Protein AF-A0A1R1PS93-F1 (afdb_monomer)

Structure (mmCIF, N/CA/C/O backbone):
data_AF-A0A1R1PS93-F1
#
_entry.id   AF-A0A1R1PS93-F1
#
loop_
_atom_site.group_PDB
_atom_site.id
_atom_site.type_symbol
_atom_site.label_atom_id
_atom_site.label_alt_id
_atom_site.label_comp_id
_atom_site.label_asym_id
_atom_site.label_entity_id
_atom_site.label_seq_id
_atom_site.pdbx_PDB_ins_code
_atom_site.Cartn_x
_atom_site.Cartn_y
_atom_site.Cartn_z
_atom_site.occupancy
_atom_site.B_iso_or_equiv
_atom_site.auth_seq_id
_atom_site.auth_comp_id
_atom_site.auth_asym_id
_atom_site.auth_atom_id
_atom_site.pdbx_PDB_model_num
ATOM 1 N N . MET A 1 1 ? -40.599 -9.613 -71.126 1.00 34.09 1 MET A N 1
ATOM 2 C CA . MET A 1 1 ? -39.133 -9.530 -71.313 1.00 34.09 1 MET A CA 1
ATOM 3 C C . MET A 1 1 ? -38.698 -8.121 -70.944 1.00 34.09 1 MET A C 1
ATOM 5 O O . MET A 1 1 ? -39.314 -7.228 -71.495 1.00 34.09 1 MET A O 1
ATOM 9 N N . ASN A 1 2 ? -37.725 -7.984 -70.024 1.00 34.78 2 ASN A N 1
ATOM 10 C CA . ASN A 1 2 ? -36.757 -6.879 -69.795 1.00 34.78 2 ASN A CA 1
ATOM 11 C C . ASN A 1 2 ? -37.244 -5.414 -69.920 1.00 34.78 2 ASN A C 1
ATOM 13 O O . ASN A 1 2 ? -37.909 -5.054 -70.870 1.00 34.78 2 ASN A O 1
ATOM 17 N N . SER A 1 3 ? -36.872 -4.427 -69.109 1.00 35.41 3 SER A N 1
ATOM 18 C CA . SER A 1 3 ? -35.791 -4.231 -68.143 1.00 35.41 3 SER A CA 1
ATOM 19 C C . SER A 1 3 ? -36.057 -2.851 -67.526 1.00 35.41 3 SER A C 1
ATOM 21 O O . SER A 1 3 ? -36.211 -1.897 -68.285 1.00 35.41 3 SER A O 1
ATOM 23 N N . TYR A 1 4 ? -36.041 -2.694 -66.201 1.00 35.81 4 TYR A N 1
ATOM 24 C CA . TYR A 1 4 ? -35.841 -1.375 -65.586 1.00 35.81 4 TYR A CA 1
ATOM 25 C C . TYR A 1 4 ? -34.554 -1.406 -64.769 1.00 35.81 4 TYR A C 1
ATOM 27 O O . TYR A 1 4 ? -34.459 -2.018 -63.709 1.00 35.81 4 TYR A O 1
ATOM 35 N N . ILE A 1 5 ? -33.541 -0.770 -65.349 1.00 44.09 5 ILE A N 1
ATOM 36 C CA . ILE A 1 5 ? -32.228 -0.505 -64.774 1.00 44.09 5 ILE A CA 1
ATOM 37 C C . ILE A 1 5 ? -32.402 0.558 -63.685 1.00 44.09 5 ILE A C 1
ATOM 39 O O . ILE A 1 5 ? -32.727 1.701 -63.996 1.00 44.09 5 ILE A O 1
ATOM 43 N N . TYR A 1 6 ? -32.116 0.213 -62.429 1.00 36.06 6 TYR A N 1
ATOM 44 C CA . TYR A 1 6 ? -31.810 1.196 -61.390 1.00 36.06 6 TYR A CA 1
ATOM 45 C C . TYR A 1 6 ? -30.323 1.105 -61.046 1.00 36.06 6 TYR A C 1
ATOM 47 O O . TYR A 1 6 ? -29.827 0.081 -60.578 1.00 36.06 6 TYR A O 1
ATOM 55 N N . LYS A 1 7 ? -29.603 2.196 -61.323 1.00 39.84 7 LYS A N 1
ATOM 56 C CA . LYS A 1 7 ? -28.212 2.407 -60.918 1.00 39.84 7 LYS A CA 1
ATOM 57 C C . LYS A 1 7 ? -28.148 2.493 -59.391 1.00 39.84 7 LYS A C 1
ATOM 59 O O . LYS A 1 7 ? -28.627 3.466 -58.816 1.00 39.84 7 LYS A O 1
ATOM 64 N N . VAL A 1 8 ? -27.525 1.512 -58.746 1.00 37.50 8 VAL A N 1
ATOM 65 C CA . VAL A 1 8 ? -27.121 1.605 -57.338 1.00 37.50 8 VAL A CA 1
ATOM 66 C C . VAL A 1 8 ? -25.721 2.217 -57.297 1.00 37.50 8 VAL A C 1
ATOM 68 O O . VAL A 1 8 ? -24.752 1.593 -57.724 1.00 37.50 8 VAL A O 1
ATOM 71 N N . LEU A 1 9 ? -25.614 3.457 -56.810 1.00 38.09 9 LEU A N 1
ATOM 72 C CA . LEU A 1 9 ? -24.335 4.042 -56.408 1.00 38.09 9 LEU A CA 1
ATOM 73 C C . LEU A 1 9 ? -23.859 3.329 -55.133 1.00 38.09 9 LEU A C 1
ATOM 75 O O . LEU A 1 9 ? -24.443 3.504 -54.066 1.00 38.09 9 LEU A O 1
ATOM 79 N N . PHE A 1 10 ? -22.779 2.558 -55.233 1.00 34.72 10 PHE A N 1
ATOM 80 C CA . PHE A 1 10 ? -22.033 2.092 -54.068 1.00 34.72 10 PHE A CA 1
ATOM 81 C C . PHE A 1 10 ? -21.109 3.214 -53.583 1.00 34.72 10 PHE A C 1
ATOM 83 O O . PHE A 1 10 ? -20.053 3.457 -54.164 1.00 34.72 10 PHE A O 1
ATOM 90 N N . PHE A 1 11 ? -21.484 3.887 -52.495 1.00 37.34 11 PHE A N 1
ATOM 91 C CA . PHE A 1 11 ? -20.516 4.618 -51.679 1.00 37.34 11 PHE A CA 1
ATOM 92 C C . PHE A 1 11 ? -19.750 3.602 -50.828 1.00 37.34 11 PHE A C 1
ATOM 94 O O . PHE A 1 11 ? -20.216 3.172 -49.774 1.00 37.34 11 PHE A O 1
ATOM 101 N N . VAL A 1 12 ? -18.564 3.206 -51.288 1.00 40.34 12 VAL A N 1
ATOM 102 C CA . VAL A 1 12 ? -17.585 2.531 -50.431 1.00 40.34 12 VAL A CA 1
ATOM 103 C C . VAL A 1 12 ? -16.942 3.607 -49.562 1.00 40.34 12 VAL A C 1
ATOM 105 O O . VAL A 1 12 ? -15.982 4.263 -49.959 1.00 40.34 12 VAL A O 1
ATOM 108 N N . VAL A 1 13 ? -17.494 3.822 -48.368 1.00 42.25 13 VAL A N 1
ATOM 109 C CA . VAL A 1 13 ? -16.754 4.503 -47.305 1.00 42.25 13 VAL A CA 1
ATOM 110 C C . VAL A 1 13 ? -15.736 3.496 -46.786 1.00 42.25 13 VAL A C 1
ATOM 112 O O . VAL A 1 13 ? -16.058 2.616 -45.989 1.00 42.25 13 VAL A O 1
ATOM 115 N N . SER A 1 14 ? -14.502 3.607 -47.271 1.00 42.12 14 SER A N 1
ATOM 116 C CA . SER A 1 14 ? -13.350 2.937 -46.675 1.00 42.12 14 SER A CA 1
ATOM 117 C C . SER A 1 14 ? -13.169 3.449 -45.247 1.00 42.12 14 SER A C 1
ATOM 119 O O . SER A 1 14 ? -12.526 4.470 -45.008 1.00 42.12 14 SER A O 1
ATOM 121 N N . LEU A 1 15 ? -13.740 2.733 -44.279 1.00 40.91 15 LEU A N 1
ATOM 122 C CA . LEU A 1 15 ? -13.343 2.819 -42.880 1.00 40.91 15 LEU A CA 1
ATOM 123 C C . LEU A 1 15 ? -11.940 2.222 -42.768 1.00 40.91 15 LEU A C 1
ATOM 125 O O . LEU A 1 15 ? -11.760 1.032 -42.515 1.00 40.91 15 LEU A O 1
ATOM 129 N N . ILE A 1 16 ? -10.928 3.068 -42.949 1.00 44.31 16 ILE A N 1
ATOM 130 C CA . ILE A 1 16 ? -9.614 2.806 -42.375 1.00 44.31 16 ILE A CA 1
ATOM 131 C C . ILE A 1 16 ? -9.816 2.910 -40.862 1.00 44.31 16 ILE A C 1
ATOM 133 O O . ILE A 1 16 ? -9.734 3.988 -40.276 1.00 44.31 16 ILE A O 1
ATOM 137 N N . ALA A 1 17 ? -10.143 1.783 -40.230 1.00 41.22 17 ALA A N 1
ATOM 138 C CA . ALA A 1 17 ? -10.022 1.635 -38.794 1.00 41.22 17 ALA A CA 1
ATOM 139 C C . ALA A 1 17 ? -8.529 1.710 -38.472 1.00 41.22 17 ALA A C 1
ATOM 141 O O . ALA A 1 17 ? -7.807 0.713 -38.502 1.00 41.22 17 ALA A O 1
ATOM 142 N N . THR A 1 18 ? -8.042 2.918 -38.201 1.00 42.12 18 THR A N 1
ATOM 143 C CA . THR A 1 18 ? -6.789 3.071 -37.481 1.00 42.12 18 THR A CA 1
ATOM 144 C C . THR A 1 18 ? -6.988 2.342 -36.156 1.00 42.12 18 THR A C 1
ATOM 146 O O . THR A 1 18 ? -7.877 2.678 -35.373 1.00 42.12 18 THR A O 1
ATOM 149 N N . GLN A 1 19 ? -6.205 1.291 -35.909 1.00 41.81 19 GLN A N 1
ATOM 150 C CA . GLN A 1 19 ? -6.116 0.661 -34.592 1.00 41.81 19 GLN A CA 1
ATOM 151 C C . GLN A 1 19 ? -5.407 1.631 -33.635 1.00 41.81 19 GLN A C 1
ATOM 153 O O . GLN A 1 19 ? -4.294 1.400 -33.172 1.00 41.81 19 GLN A O 1
ATOM 158 N N . GLY A 1 20 ? -6.037 2.774 -33.372 1.00 43.38 20 GLY A N 1
ATOM 159 C CA . GLY A 1 20 ? -5.711 3.616 -32.243 1.00 43.38 20 GLY A CA 1
ATOM 160 C C . GLY A 1 20 ? -6.164 2.872 -31.000 1.00 43.38 20 GLY A C 1
ATOM 161 O O . GLY A 1 20 ? -7.326 2.493 -30.889 1.00 43.38 20 GLY A O 1
ATOM 162 N N . GLN A 1 21 ? -5.240 2.629 -30.075 1.00 52.12 21 GLN A N 1
ATOM 163 C CA . GLN A 1 21 ? -5.547 2.173 -28.722 1.00 52.12 21 GLN A CA 1
ATOM 164 C C . GLN A 1 21 ? -6.718 3.009 -28.178 1.00 52.12 21 GLN A C 1
ATOM 166 O O . GLN A 1 21 ? -6.535 4.190 -27.872 1.00 52.12 21 GLN A O 1
ATOM 171 N N . ASN A 1 22 ? -7.920 2.422 -28.119 1.00 59.22 22 ASN A N 1
ATOM 172 C CA . ASN A 1 22 ? -9.137 3.087 -27.658 1.00 59.22 22 ASN A CA 1
ATOM 173 C C . ASN A 1 22 ? -8.944 3.484 -26.194 1.00 59.22 22 ASN A C 1
ATOM 175 O O . ASN A 1 22 ? -9.205 2.709 -25.274 1.00 59.22 22 ASN A O 1
ATOM 179 N N . THR A 1 23 ? -8.423 4.689 -25.976 1.00 71.88 23 THR A N 1
ATOM 180 C CA . THR A 1 23 ? -8.252 5.241 -24.639 1.00 71.88 23 THR A CA 1
ATOM 181 C C . THR A 1 23 ? -9.648 5.361 -24.033 1.00 71.88 23 THR A C 1
ATOM 183 O O . THR A 1 23 ? -10.506 5.985 -24.663 1.00 71.88 23 THR A O 1
ATOM 186 N N . PRO A 1 24 ? -9.912 4.782 -22.845 1.00 85.44 24 PRO A N 1
ATOM 187 C CA . PRO A 1 24 ? -11.233 4.868 -22.235 1.00 85.44 24 PRO A CA 1
ATOM 188 C C . PRO A 1 24 ? -11.691 6.330 -22.114 1.00 85.44 24 PRO A C 1
ATOM 190 O O . PRO A 1 24 ? -10.843 7.209 -21.908 1.00 85.44 24 PRO A O 1
ATOM 193 N N . PRO A 1 25 ? -13.001 6.623 -22.214 1.00 91.25 25 PRO A N 1
ATOM 194 C CA . PRO A 1 25 ? -13.502 7.994 -22.167 1.00 91.25 25 PRO A CA 1
ATOM 195 C C . PRO A 1 25 ? -13.114 8.682 -20.855 1.00 91.25 25 PRO A C 1
ATOM 197 O O . PRO A 1 25 ? -12.931 8.027 -19.826 1.00 91.25 25 PRO A O 1
ATOM 200 N N . ARG A 1 26 ? -12.979 10.012 -20.876 1.00 93.75 26 ARG A N 1
ATOM 201 C CA . ARG A 1 26 ? -12.726 10.782 -19.650 1.00 93.75 26 ARG A CA 1
ATOM 202 C C . ARG A 1 26 ? -13.914 10.680 -18.698 1.00 93.75 26 ARG A C 1
ATOM 204 O O . ARG A 1 26 ? -15.067 10.682 -19.122 1.00 93.75 26 ARG A O 1
ATOM 211 N N . CYS A 1 27 ? -13.617 10.634 -17.408 1.00 93.81 27 CYS A N 1
ATOM 212 C CA . CYS A 1 27 ? -14.624 10.597 -16.363 1.00 93.81 27 CYS A CA 1
ATOM 213 C C . CYS A 1 27 ? -15.410 11.909 -16.292 1.00 93.81 27 CYS A C 1
ATOM 215 O O . CYS A 1 27 ? -14.826 12.991 -16.292 1.00 93.81 27 CYS A O 1
ATOM 217 N N . GLN A 1 28 ? -16.735 11.803 -16.169 1.00 91.44 28 GLN A N 1
ATOM 218 C CA . GLN A 1 28 ? -17.619 12.956 -15.960 1.00 91.44 28 GLN A CA 1
ATOM 219 C C . GLN A 1 28 ? -17.481 13.532 -14.546 1.00 91.44 28 GLN A C 1
ATOM 221 O O . GLN A 1 28 ? -17.506 14.743 -14.349 1.00 91.44 28 GLN A O 1
ATOM 226 N N . ARG A 1 29 ? -17.301 12.653 -13.556 1.00 91.00 29 ARG A N 1
ATOM 227 C CA . ARG A 1 29 ? -17.050 13.002 -12.157 1.00 91.00 29 ARG A CA 1
ATOM 228 C C . ARG A 1 29 ? -15.751 12.351 -11.715 1.00 91.00 29 ARG A C 1
ATOM 230 O O . ARG A 1 29 ? -15.529 11.183 -12.010 1.00 91.00 29 ARG A O 1
ATOM 237 N N . ASN A 1 30 ? -14.914 13.097 -11.001 1.00 91.75 30 ASN A N 1
ATOM 238 C CA . ASN A 1 30 ? -13.629 12.615 -10.511 1.00 91.75 30 ASN A CA 1
ATOM 239 C C . ASN A 1 30 ? -13.555 12.753 -8.986 1.00 91.75 30 ASN A C 1
ATOM 241 O O . ASN A 1 30 ? -13.669 13.857 -8.455 1.00 91.75 30 ASN A O 1
ATOM 245 N N . PHE A 1 31 ? -13.371 11.635 -8.289 1.00 94.56 31 PHE A N 1
ATOM 246 C CA . PHE A 1 31 ? -13.230 11.602 -6.834 1.00 94.56 31 PHE A CA 1
ATOM 247 C C . PHE A 1 31 ? -11.791 11.925 -6.410 1.00 94.56 31 PHE A C 1
ATOM 249 O O . PHE A 1 31 ? -10.839 11.656 -7.139 1.00 94.56 31 PHE A O 1
ATOM 256 N N . VAL A 1 32 ? -11.598 12.501 -5.223 1.00 93.06 32 VAL A N 1
ATOM 257 C CA . VAL A 1 32 ? -10.256 12.834 -4.718 1.00 93.06 32 VAL A CA 1
ATOM 258 C C . VAL A 1 32 ? -9.935 11.965 -3.510 1.00 93.06 32 VAL A C 1
ATOM 260 O O . VAL A 1 32 ? -10.520 12.141 -2.442 1.00 93.06 32 VAL A O 1
ATOM 263 N N . ARG A 1 33 ? -8.972 11.055 -3.667 1.00 95.50 33 ARG A N 1
ATOM 264 C CA . ARG A 1 33 ? -8.383 10.296 -2.562 1.00 95.50 33 ARG A CA 1
ATOM 265 C C . ARG A 1 33 ? -7.355 11.173 -1.851 1.00 95.50 33 ARG A C 1
ATOM 267 O O . ARG A 1 33 ? -6.476 11.759 -2.491 1.00 95.50 33 ARG A O 1
ATOM 274 N N . ARG A 1 34 ? -7.474 11.284 -0.531 1.00 92.94 34 ARG A N 1
ATOM 275 C CA . ARG A 1 34 ? -6.641 12.156 0.314 1.00 92.94 34 ARG A CA 1
ATOM 276 C C . ARG A 1 34 ? -5.933 11.363 1.403 1.00 92.94 34 ARG A C 1
ATOM 278 O O . ARG A 1 34 ? -6.376 10.266 1.733 1.00 92.94 34 ARG A O 1
ATOM 285 N N . ASP A 1 35 ? -4.864 11.923 1.970 1.00 94.06 35 ASP A N 1
ATOM 286 C CA . ASP A 1 35 ? -4.244 11.352 3.171 1.00 94.06 35 ASP A CA 1
ATOM 287 C C . ASP A 1 35 ? -5.307 11.320 4.273 1.00 94.06 35 ASP A C 1
ATOM 289 O O . ASP A 1 35 ? -5.977 12.328 4.512 1.00 94.06 35 ASP A O 1
ATOM 293 N N . VAL A 1 36 ? -5.472 10.178 4.935 1.00 95.56 36 VAL A N 1
ATOM 294 C CA . VAL A 1 36 ? -6.455 9.999 6.010 1.00 95.56 36 VAL A CA 1
ATOM 295 C C . VAL A 1 36 ? -6.321 11.066 7.104 1.00 95.56 36 VAL A C 1
ATOM 297 O O . VAL A 1 36 ? -7.326 11.505 7.654 1.00 95.56 36 VAL A O 1
ATOM 300 N N . ARG A 1 37 ? -5.104 11.570 7.349 1.00 92.88 37 ARG A N 1
ATOM 301 C CA . ARG A 1 37 ? -4.820 12.625 8.338 1.00 92.88 37 ARG A CA 1
ATOM 302 C C . ARG A 1 37 ? -5.343 14.008 7.932 1.00 92.88 37 ARG A C 1
ATOM 304 O O . ARG A 1 37 ? -5.360 14.914 8.754 1.00 92.88 37 ARG A O 1
ATOM 311 N N . SER A 1 38 ? -5.704 14.193 6.663 1.00 93.50 38 SER A N 1
ATOM 312 C CA . SER A 1 38 ? -6.240 15.457 6.138 1.00 93.50 38 SER A CA 1
ATOM 313 C C . SER A 1 38 ? -7.767 15.526 6.156 1.00 93.50 38 SER A C 1
ATOM 315 O O . SER A 1 38 ? -8.334 16.557 5.795 1.00 93.50 38 SER A O 1
ATOM 317 N N . LEU A 1 39 ? -8.435 14.436 6.541 1.00 93.94 39 LEU A N 1
ATOM 318 C CA . LEU A 1 39 ? -9.883 14.418 6.676 1.00 93.94 39 LEU A CA 1
ATOM 319 C C . LEU A 1 39 ? -10.307 15.193 7.924 1.00 93.94 39 LEU A C 1
ATOM 321 O O . LEU A 1 39 ? -9.714 15.062 8.994 1.00 93.94 39 LEU A O 1
ATOM 325 N N . SER A 1 40 ? -11.373 15.975 7.794 1.00 95.62 40 SER A N 1
ATOM 326 C CA . SER A 1 40 ? -12.065 16.554 8.944 1.00 95.62 40 SER A CA 1
ATOM 327 C C . SER A 1 40 ? -12.738 15.464 9.781 1.00 95.62 40 SER A C 1
ATOM 329 O O . SER A 1 40 ? -13.080 14.389 9.279 1.00 95.62 40 SER A O 1
ATOM 331 N N . SER A 1 41 ? -13.032 15.765 11.046 1.00 95.12 41 SER A N 1
ATOM 332 C CA . SER A 1 41 ? -13.774 14.849 11.920 1.00 95.12 41 SER A CA 1
ATOM 333 C C . SER A 1 41 ? -15.135 14.454 11.336 1.00 95.12 41 SER A C 1
ATOM 335 O O . SER A 1 41 ? -15.556 13.312 11.482 1.00 95.12 41 SER A O 1
ATOM 337 N N . ALA A 1 42 ? -15.814 15.362 10.625 1.00 96.00 42 ALA A N 1
ATOM 338 C CA . ALA A 1 42 ? -17.085 15.062 9.966 1.00 96.00 42 ALA A CA 1
ATOM 339 C C . ALA A 1 42 ? -16.917 14.062 8.809 1.00 96.00 42 ALA A C 1
ATOM 341 O O . ALA A 1 42 ? -17.694 13.118 8.683 1.00 96.00 42 ALA A O 1
ATOM 342 N N . GLU A 1 43 ? -15.885 14.230 7.979 1.00 95.88 43 GLU A N 1
ATOM 343 C CA . GLU A 1 43 ? -15.566 13.278 6.909 1.00 95.88 43 GLU A CA 1
ATOM 344 C C . GLU A 1 43 ? -15.171 11.911 7.467 1.00 95.88 43 GLU A C 1
ATOM 346 O O . GLU A 1 43 ? -15.635 10.891 6.958 1.00 95.88 43 GLU A O 1
ATOM 351 N N . TRP A 1 44 ? -14.377 11.888 8.539 1.00 95.75 44 TRP A N 1
ATOM 352 C CA . TRP A 1 44 ? -14.008 10.650 9.216 1.00 95.75 44 TRP A CA 1
ATOM 353 C C . TRP A 1 44 ? -15.216 9.953 9.855 1.00 95.75 44 TRP A C 1
ATOM 355 O O . TRP A 1 44 ? -15.384 8.751 9.689 1.00 95.75 44 TRP A O 1
ATOM 365 N N . ASN A 1 45 ? -16.132 10.682 10.494 1.00 96.00 45 ASN A N 1
ATOM 366 C CA . ASN A 1 45 ? -17.342 10.083 11.070 1.00 96.00 45 ASN A CA 1
ATOM 367 C C . ASN A 1 45 ? -18.252 9.449 10.004 1.00 96.00 45 ASN A C 1
ATOM 369 O O . ASN A 1 45 ? -18.842 8.395 10.245 1.00 96.00 45 ASN A O 1
ATOM 373 N N . ARG A 1 46 ? -18.332 10.041 8.804 1.00 96.12 46 ARG A N 1
ATOM 374 C CA . ARG A 1 46 ? -19.048 9.434 7.667 1.00 96.12 46 ARG A CA 1
ATOM 375 C C . ARG A 1 46 ? -18.358 8.168 7.144 1.00 96.12 46 ARG A C 1
ATOM 377 O O . ARG A 1 46 ? -19.031 7.200 6.792 1.00 96.12 46 ARG A O 1
ATOM 384 N N . MET A 1 47 ? -17.022 8.136 7.168 1.00 95.88 47 MET A N 1
ATOM 385 C CA . MET A 1 47 ? -16.251 6.914 6.918 1.00 95.88 47 MET A CA 1
ATOM 386 C C . MET A 1 47 ? -16.624 5.834 7.941 1.00 95.88 47 MET A C 1
ATOM 388 O O . MET A 1 47 ? -17.005 4.736 7.551 1.00 95.88 47 MET A O 1
ATOM 392 N N . VAL A 1 48 ? -16.602 6.157 9.238 1.00 97.00 48 VAL A N 1
ATOM 393 C CA . VAL A 1 48 ? -16.948 5.222 10.323 1.00 97.00 48 VAL A CA 1
ATOM 394 C C . VAL A 1 48 ? -18.347 4.626 10.137 1.00 97.00 48 VAL A C 1
ATOM 396 O O . VAL A 1 48 ? -18.499 3.404 10.219 1.00 97.00 48 VAL A O 1
ATOM 399 N N . SER A 1 49 ? -19.363 5.443 9.831 1.00 97.69 49 SER A N 1
ATOM 400 C CA . SER A 1 49 ? -20.726 4.928 9.623 1.00 97.69 49 SER A CA 1
ATOM 401 C C . SER A 1 49 ? -20.831 4.031 8.384 1.00 97.69 49 SER A C 1
ATOM 403 O O . SER A 1 49 ? -21.481 2.982 8.438 1.00 97.69 49 SER A O 1
ATOM 405 N N . THR A 1 50 ? -20.145 4.392 7.295 1.00 98.25 50 THR A N 1
ATOM 406 C CA . THR A 1 50 ? -20.105 3.599 6.060 1.00 98.25 50 THR A CA 1
ATOM 407 C C . THR A 1 50 ? -19.426 2.253 6.296 1.00 98.25 50 THR A C 1
ATOM 409 O O . THR A 1 50 ? -19.986 1.219 5.946 1.00 98.25 50 THR A O 1
ATOM 412 N N . ILE A 1 51 ? -18.267 2.237 6.958 1.00 98.00 51 ILE A N 1
ATOM 413 C CA . ILE A 1 51 ? -17.523 1.011 7.275 1.00 98.00 51 ILE A CA 1
ATOM 414 C C . ILE A 1 51 ? -18.316 0.094 8.209 1.00 98.00 51 ILE A C 1
ATOM 416 O O . ILE A 1 51 ? -18.391 -1.109 7.960 1.00 98.00 51 ILE A O 1
ATOM 420 N N . SER A 1 52 ? -18.974 0.653 9.227 1.00 97.56 52 SER A N 1
ATOM 421 C CA . SER A 1 52 ? -19.865 -0.112 10.105 1.00 97.56 52 SER A CA 1
ATOM 422 C C . SER A 1 52 ? -21.017 -0.752 9.324 1.00 97.56 52 SER A C 1
ATOM 424 O O . SER A 1 52 ? -21.242 -1.959 9.430 1.00 97.56 52 SER A O 1
ATOM 426 N N . SER A 1 53 ? -21.682 0.022 8.460 1.00 98.12 53 SER A N 1
ATOM 427 C CA . SER A 1 53 ? -22.767 -0.475 7.603 1.00 98.12 53 SER A CA 1
ATOM 428 C C . SER A 1 53 ? -22.273 -1.548 6.634 1.00 98.12 53 SER A C 1
ATOM 430 O O . SER A 1 53 ? -22.938 -2.564 6.430 1.00 98.12 53 SER A O 1
ATOM 432 N N . MET A 1 54 ? -21.083 -1.368 6.058 1.00 98.19 54 MET A N 1
ATOM 433 C CA . MET A 1 54 ? -20.492 -2.344 5.152 1.00 98.19 54 MET A CA 1
ATOM 434 C C . MET A 1 54 ? -20.176 -3.664 5.860 1.00 98.19 54 MET A C 1
ATOM 436 O O . MET A 1 54 ? -20.457 -4.733 5.318 1.00 98.19 54 MET A O 1
ATOM 440 N N . ASN A 1 55 ? -19.638 -3.601 7.080 1.00 96.62 55 ASN A N 1
ATOM 441 C CA . ASN A 1 55 ? -19.361 -4.790 7.878 1.00 96.62 55 ASN A CA 1
ATOM 442 C C . ASN A 1 55 ? -20.644 -5.548 8.251 1.00 96.62 55 ASN A C 1
ATOM 444 O O . ASN A 1 55 ? -20.709 -6.760 8.067 1.00 96.62 55 ASN A O 1
ATOM 448 N N . GLN A 1 56 ? -21.684 -4.838 8.703 1.00 96.50 56 GLN A N 1
ATOM 449 C CA . GLN A 1 56 ? -22.982 -5.436 9.054 1.00 96.50 56 GLN A CA 1
ATOM 450 C C . GLN A 1 56 ? -23.631 -6.173 7.874 1.00 96.50 56 GLN A C 1
ATOM 452 O O . GLN A 1 56 ? -24.254 -7.212 8.064 1.00 96.50 56 GLN A O 1
ATOM 457 N N . ASN A 1 57 ? -23.432 -5.670 6.653 1.00 97.75 57 ASN A N 1
ATOM 458 C CA . ASN A 1 57 ? -23.939 -6.285 5.425 1.00 97.75 57 ASN A CA 1
ATOM 459 C C . ASN A 1 57 ? -22.994 -7.349 4.829 1.00 97.75 57 ASN A C 1
ATOM 461 O O . ASN A 1 57 ? -23.219 -7.822 3.718 1.00 97.75 57 ASN A O 1
ATOM 465 N N . GLY A 1 58 ? -21.926 -7.731 5.539 1.00 97.69 58 GLY A N 1
ATOM 466 C CA . GLY A 1 58 ? -21.019 -8.803 5.122 1.00 97.69 58 GLY A CA 1
ATOM 467 C C . GLY A 1 58 ? -20.040 -8.429 4.007 1.00 97.69 58 GLY A C 1
ATOM 468 O O . GLY A 1 58 ? -19.361 -9.309 3.477 1.00 97.69 58 GLY A O 1
ATOM 469 N N . TRP A 1 59 ? -19.906 -7.146 3.656 1.00 98.44 59 TRP A N 1
ATOM 470 C CA . TRP A 1 59 ? -19.027 -6.732 2.559 1.00 98.44 59 TRP A CA 1
ATOM 471 C C . TRP A 1 59 ? -17.552 -6.996 2.856 1.00 98.44 59 TRP A C 1
ATOM 473 O O . TRP A 1 59 ? -16.841 -7.461 1.972 1.00 98.44 59 TRP A O 1
ATOM 483 N N . PHE A 1 60 ? -17.096 -6.792 4.094 1.00 98.50 60 PHE A N 1
ATOM 484 C CA . PHE A 1 60 ? -15.722 -7.130 4.495 1.00 98.50 60 PHE A CA 1
ATOM 485 C C . PHE A 1 60 ? -15.414 -8.614 4.273 1.00 98.50 60 PHE A C 1
ATOM 487 O O . PHE A 1 60 ? -14.402 -8.954 3.665 1.00 98.50 60 PHE A O 1
ATOM 494 N N . ALA A 1 61 ? -16.339 -9.494 4.659 1.00 98.31 61 ALA A N 1
ATOM 495 C CA . ALA A 1 61 ? -16.217 -10.925 4.415 1.00 98.31 61 ALA A CA 1
ATOM 496 C C . ALA A 1 61 ? -16.214 -11.270 2.918 1.00 98.31 61 ALA A C 1
ATOM 498 O O . ALA A 1 61 ? -15.451 -12.135 2.491 1.00 98.31 61 ALA A O 1
ATOM 499 N N . TRP A 1 62 ? -17.021 -10.579 2.107 1.00 98.25 62 TRP A N 1
ATOM 500 C CA . TRP A 1 62 ? -17.017 -10.7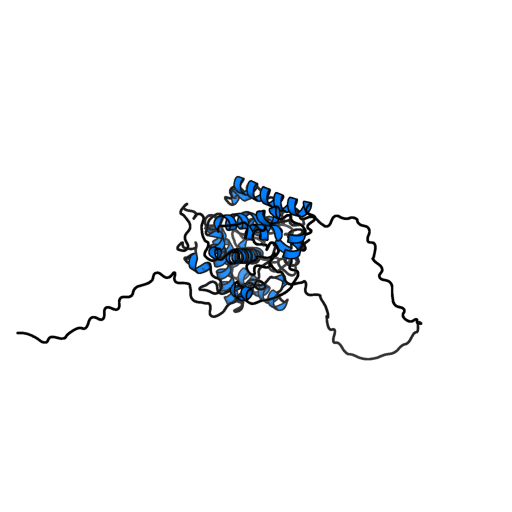51 0.654 1.00 98.25 62 TRP A CA 1
ATOM 501 C C . TRP A 1 62 ? -15.678 -10.342 0.029 1.00 98.25 62 TRP A C 1
ATOM 503 O O . TRP A 1 62 ? -15.079 -11.139 -0.691 1.00 98.25 62 TRP A O 1
ATOM 513 N N . PHE A 1 63 ? -15.163 -9.151 0.350 1.00 98.69 63 PHE A N 1
ATOM 514 C CA . PHE A 1 63 ? -13.863 -8.687 -0.145 1.00 98.69 63 PHE A CA 1
ATOM 515 C C . PHE A 1 63 ? -12.730 -9.612 0.310 1.00 98.69 63 PHE A C 1
ATOM 517 O O . PHE A 1 63 ? -11.897 -10.008 -0.504 1.00 98.69 63 PHE A O 1
ATOM 524 N N . SER A 1 64 ? -12.742 -10.019 1.580 1.00 98.56 64 SER A N 1
ATOM 525 C CA . SER A 1 64 ? -11.776 -10.964 2.146 1.00 98.56 64 SER A CA 1
ATOM 526 C C . SER A 1 64 ? -11.811 -12.307 1.414 1.00 98.56 64 SER A C 1
ATOM 528 O O . SER A 1 64 ? -10.776 -12.805 0.979 1.00 98.56 64 SER A O 1
ATOM 530 N N . ARG A 1 65 ? -13.006 -12.840 1.127 1.00 98.00 65 ARG A N 1
ATOM 531 C CA . ARG A 1 65 ? -13.168 -14.059 0.327 1.00 98.00 65 ARG A CA 1
ATOM 532 C C . ARG A 1 65 ? -12.628 -13.907 -1.091 1.00 98.00 65 ARG A C 1
ATOM 534 O O . ARG A 1 65 ? -11.886 -14.778 -1.535 1.00 98.00 65 ARG A O 1
ATOM 541 N N . ILE A 1 66 ? -13.003 -12.846 -1.810 1.00 98.00 66 ILE A N 1
ATOM 542 C CA . ILE A 1 66 ? -12.549 -12.621 -3.192 1.00 98.00 66 ILE A CA 1
ATOM 543 C C . ILE A 1 66 ? -11.026 -12.508 -3.248 1.00 98.00 66 ILE A C 1
ATOM 545 O O . ILE A 1 66 ? -10.405 -13.090 -4.135 1.00 98.00 66 ILE A O 1
ATOM 549 N N . HIS A 1 67 ? -10.422 -11.812 -2.291 1.00 98.00 67 HIS A N 1
ATOM 550 C CA . HIS A 1 67 ? -8.975 -11.709 -2.190 1.00 98.00 67 HIS A CA 1
ATOM 551 C C . HIS A 1 67 ? -8.327 -13.071 -1.894 1.00 98.00 67 HIS A C 1
ATOM 553 O O . HIS A 1 67 ? -7.445 -13.499 -2.635 1.00 98.00 67 HIS A O 1
ATOM 559 N N . THR A 1 68 ? -8.815 -13.805 -0.888 1.00 96.56 68 THR A N 1
ATOM 560 C CA . THR A 1 68 ? -8.245 -15.098 -0.482 1.00 96.56 68 THR A CA 1
ATOM 561 C C . THR A 1 68 ? -8.317 -16.156 -1.578 1.00 96.56 68 THR A C 1
ATOM 563 O O . THR A 1 68 ? -7.312 -16.808 -1.853 1.00 96.56 68 THR A O 1
ATOM 566 N N . ILE A 1 69 ? -9.458 -16.320 -2.256 1.00 95.94 69 ILE A N 1
ATOM 567 C CA . ILE A 1 69 ? -9.590 -17.364 -3.291 1.00 95.94 69 ILE A CA 1
ATOM 568 C C . ILE A 1 69 ? -8.776 -17.057 -4.557 1.00 95.94 69 ILE A C 1
ATOM 570 O O . ILE A 1 69 ? -8.456 -17.972 -5.308 1.00 95.94 69 ILE A O 1
ATOM 574 N N . ASN A 1 70 ? -8.426 -15.787 -4.793 1.00 95.56 70 ASN A N 1
ATOM 575 C CA . ASN A 1 70 ? -7.624 -15.363 -5.943 1.00 95.56 70 ASN A CA 1
ATOM 576 C C . ASN A 1 70 ? -6.167 -15.048 -5.574 1.00 95.56 70 ASN A C 1
ATOM 578 O O . ASN A 1 70 ? -5.400 -14.655 -6.452 1.00 95.56 70 ASN A O 1
ATOM 582 N N . ALA A 1 71 ? -5.772 -15.238 -4.310 1.00 93.56 71 ALA A N 1
ATOM 583 C CA . ALA A 1 71 ? -4.486 -14.825 -3.751 1.00 93.56 71 ALA A CA 1
ATOM 584 C C . ALA A 1 71 ? -3.288 -15.190 -4.638 1.00 93.56 71 ALA A C 1
ATOM 586 O O . ALA A 1 71 ? -2.433 -14.343 -4.897 1.00 93.56 71 ALA A O 1
ATOM 587 N N . ASN A 1 72 ? -3.271 -16.421 -5.156 1.00 91.12 72 ASN A N 1
ATOM 588 C CA . ASN A 1 72 ? -2.192 -16.930 -5.999 1.00 91.12 72 ASN A CA 1
ATOM 589 C C . ASN A 1 72 ? -2.058 -16.178 -7.322 1.00 91.12 72 ASN A C 1
ATOM 591 O O . ASN A 1 72 ? -0.946 -16.028 -7.808 1.00 91.12 72 ASN A O 1
ATOM 595 N N . ALA A 1 73 ? -3.168 -15.729 -7.914 1.00 91.88 73 ALA A N 1
ATOM 596 C CA . ALA A 1 73 ? -3.173 -15.019 -9.190 1.00 91.88 73 ALA A CA 1
ATOM 597 C C . ALA A 1 73 ? -2.842 -13.532 -9.017 1.00 91.88 73 ALA A C 1
ATOM 599 O O . ALA A 1 73 ? -2.253 -12.926 -9.912 1.00 91.88 73 ALA A O 1
ATOM 600 N N . ILE A 1 74 ? -3.200 -12.952 -7.872 1.00 94.81 74 ILE A N 1
ATOM 601 C CA . ILE A 1 74 ? -3.161 -11.502 -7.650 1.00 94.81 74 ILE A CA 1
ATOM 602 C C . ILE A 1 74 ? -1.905 -11.018 -6.910 1.00 94.81 74 ILE A C 1
ATOM 604 O O . ILE A 1 74 ? -1.735 -9.811 -6.798 1.00 94.81 74 ILE A O 1
ATOM 608 N N . HIS A 1 75 ? -1.020 -11.913 -6.452 1.00 95.19 75 HIS A N 1
ATOM 609 C CA . HIS A 1 75 ? 0.272 -11.591 -5.816 1.00 95.19 75 HIS A CA 1
ATOM 610 C C . HIS A 1 75 ? 1.443 -12.220 -6.578 1.00 95.19 75 HIS A C 1
ATOM 612 O O . HIS A 1 75 ? 1.286 -13.278 -7.177 1.00 95.19 75 HIS A O 1
ATOM 618 N N . ASN A 1 76 ? 2.620 -11.590 -6.546 1.00 92.69 76 ASN A N 1
ATOM 619 C CA . ASN A 1 76 ? 3.849 -11.923 -7.297 1.00 92.69 76 ASN A CA 1
ATOM 620 C C . ASN A 1 76 ? 3.788 -11.817 -8.822 1.00 92.69 76 ASN A C 1
ATOM 622 O O . ASN A 1 76 ? 4.832 -11.851 -9.474 1.00 92.69 76 ASN A O 1
ATOM 626 N N . TRP A 1 77 ? 2.601 -11.680 -9.399 1.00 95.00 77 TRP A N 1
ATOM 627 C CA . TRP A 1 77 ? 2.414 -11.622 -10.844 1.00 95.00 77 TRP A CA 1
ATOM 628 C C . TRP A 1 77 ? 2.173 -10.202 -11.329 1.00 95.00 77 TRP A C 1
ATOM 630 O O . TRP A 1 77 ? 1.876 -9.287 -10.556 1.00 95.00 77 TRP A O 1
ATOM 640 N N . ALA A 1 78 ? 2.258 -10.021 -12.645 1.00 96.81 78 ALA A N 1
ATOM 641 C CA . ALA A 1 78 ? 2.065 -8.729 -13.285 1.00 96.81 78 ALA A CA 1
ATOM 642 C C . ALA A 1 78 ? 0.740 -8.059 -12.888 1.00 96.81 78 ALA A C 1
ATOM 644 O O . ALA A 1 78 ? 0.691 -6.846 -12.731 1.00 96.81 78 ALA A O 1
ATOM 645 N N . GLN A 1 79 ? -0.339 -8.815 -12.669 1.00 96.12 79 GLN A N 1
ATOM 646 C CA . GLN A 1 79 ? -1.641 -8.234 -12.336 1.00 96.12 79 GLN A CA 1
ATOM 647 C C . GLN A 1 79 ? -1.762 -7.648 -10.918 1.00 96.12 79 GLN A C 1
ATOM 649 O O . GLN A 1 79 ? -2.789 -7.035 -10.644 1.00 96.12 79 GLN A O 1
ATOM 654 N N . PHE A 1 80 ? -0.753 -7.770 -10.043 1.00 98.19 80 PHE A N 1
ATOM 655 C CA . PHE A 1 80 ? -0.815 -7.286 -8.656 1.00 98.19 80 PHE A CA 1
ATOM 656 C C . PHE A 1 80 ? -1.345 -5.849 -8.544 1.00 98.19 80 PHE A C 1
ATOM 658 O O . PHE A 1 80 ? -2.400 -5.627 -7.953 1.00 98.19 80 PHE A O 1
ATOM 665 N N . LEU A 1 81 ? -0.687 -4.864 -9.164 1.00 98.56 81 LEU A N 1
ATOM 666 C CA . LEU A 1 81 ? -1.119 -3.464 -9.037 1.00 98.56 81 LEU A CA 1
ATOM 667 C C . LEU A 1 81 ? -2.477 -3.175 -9.704 1.00 98.56 81 LEU A C 1
ATOM 669 O O . LEU A 1 81 ? -3.329 -2.573 -9.045 1.00 98.56 81 LEU A O 1
ATOM 673 N N . PRO A 1 82 ? -2.748 -3.579 -10.965 1.00 98.31 82 PRO A N 1
ATOM 674 C CA . PRO A 1 82 ? -4.041 -3.284 -11.578 1.00 98.31 82 PRO A CA 1
ATOM 675 C C . PRO A 1 82 ? -5.211 -4.046 -10.937 1.00 98.31 82 PRO A C 1
ATOM 677 O O . PRO A 1 82 ? -6.301 -3.476 -10.841 1.00 98.31 82 PRO A O 1
ATOM 680 N N . PHE A 1 83 ? -5.007 -5.273 -10.438 1.00 98.50 83 PHE A N 1
ATOM 681 C CA . PHE A 1 83 ? -6.029 -5.987 -9.669 1.00 98.50 83 PHE A CA 1
ATOM 682 C C . PHE A 1 83 ? -6.380 -5.215 -8.397 1.00 98.50 83 PHE A C 1
ATOM 684 O O . PHE A 1 83 ? -7.550 -4.910 -8.182 1.00 98.50 83 PHE A O 1
ATOM 691 N N . HIS A 1 84 ? -5.386 -4.832 -7.588 1.00 98.81 84 HIS A N 1
ATOM 692 C CA . HIS A 1 84 ? -5.633 -4.117 -6.333 1.00 98.81 84 HIS A CA 1
ATOM 693 C C . HIS A 1 84 ? -6.240 -2.725 -6.565 1.00 98.81 84 HIS A C 1
ATOM 695 O O . HIS A 1 84 ? -7.167 -2.334 -5.854 1.00 98.81 84 HIS A O 1
ATOM 701 N N . ARG A 1 85 ? -5.832 -2.010 -7.625 1.00 98.69 85 ARG A N 1
ATOM 702 C CA . ARG A 1 85 ? -6.509 -0.780 -8.074 1.00 98.69 85 ARG A CA 1
ATOM 703 C C . ARG A 1 85 ? -7.995 -1.031 -8.339 1.00 98.69 85 ARG A C 1
ATOM 705 O O . ARG A 1 85 ? -8.845 -0.311 -7.812 1.00 98.69 85 ARG A O 1
ATOM 712 N N . ARG A 1 86 ? -8.325 -2.056 -9.135 1.00 98.06 86 ARG A N 1
ATOM 713 C CA . ARG A 1 86 ? -9.717 -2.399 -9.465 1.00 98.06 86 ARG A CA 1
ATOM 714 C C . ARG A 1 86 ? -10.511 -2.874 -8.249 1.00 98.06 86 ARG A C 1
ATOM 716 O O . ARG A 1 86 ? -11.687 -2.528 -8.133 1.00 98.06 86 ARG A O 1
ATOM 723 N N . PHE A 1 87 ? -9.867 -3.607 -7.347 1.00 98.69 87 PHE A N 1
ATOM 724 C CA . PHE A 1 87 ? -10.425 -4.098 -6.090 1.00 98.69 87 PHE A CA 1
ATOM 725 C C . PHE A 1 87 ? -10.836 -2.944 -5.169 1.00 98.69 87 PHE A C 1
ATOM 727 O O . PHE A 1 87 ? -11.947 -2.933 -4.646 1.00 98.69 87 PHE A O 1
ATOM 734 N N . ILE A 1 88 ? -10.002 -1.906 -5.058 1.00 98.56 88 ILE A N 1
ATOM 735 C CA . ILE A 1 88 ? -10.343 -0.694 -4.303 1.00 98.56 88 ILE A CA 1
ATOM 736 C C . ILE A 1 88 ? -11.465 0.097 -4.981 1.00 98.56 88 ILE A C 1
ATOM 738 O O . ILE A 1 88 ? -12.351 0.600 -4.296 1.00 98.56 88 ILE A O 1
ATOM 742 N N . ILE A 1 89 ? -11.465 0.195 -6.316 1.00 98.12 89 ILE A N 1
ATOM 743 C CA . ILE A 1 89 ? -12.580 0.821 -7.048 1.00 98.12 89 ILE A CA 1
ATOM 744 C C . ILE A 1 89 ? -13.896 0.094 -6.736 1.00 98.12 89 ILE A C 1
ATOM 746 O O . ILE A 1 89 ? -14.924 0.745 -6.561 1.00 98.12 89 ILE A O 1
ATOM 750 N N . GLU A 1 90 ? -13.878 -1.239 -6.632 1.00 98.31 90 GLU A N 1
ATOM 751 C CA . GLU A 1 90 ? -15.071 -2.004 -6.261 1.00 98.31 90 GLU A CA 1
ATOM 752 C C . GLU A 1 90 ? -15.516 -1.698 -4.832 1.00 98.31 90 GLU A C 1
ATOM 754 O O . GLU A 1 90 ? -16.694 -1.435 -4.603 1.00 98.31 90 GLU A O 1
ATOM 759 N N . PHE A 1 91 ? -14.573 -1.637 -3.890 1.00 98.62 91 PHE A N 1
ATOM 760 C CA . PHE A 1 91 ? -14.859 -1.225 -2.518 1.00 98.62 91 PHE A CA 1
ATOM 761 C C . PHE A 1 91 ? -15.516 0.155 -2.458 1.00 98.62 91 PHE A C 1
ATOM 763 O O . PHE A 1 91 ? -16.544 0.321 -1.805 1.00 98.62 91 PHE A O 1
ATOM 770 N N . GLU A 1 92 ? -14.981 1.136 -3.190 1.00 98.31 92 GLU A N 1
ATOM 771 C CA . GLU A 1 92 ? -15.579 2.468 -3.279 1.00 98.31 92 GLU A CA 1
ATOM 772 C C . GLU A 1 92 ? -16.977 2.434 -3.909 1.00 98.31 92 GLU A C 1
ATOM 774 O O . GLU A 1 92 ? -17.867 3.140 -3.443 1.00 98.31 92 GLU A O 1
ATOM 779 N N . ASN A 1 93 ? -17.211 1.620 -4.941 1.00 97.50 93 ASN A N 1
ATOM 780 C CA . ASN A 1 93 ? -18.531 1.504 -5.569 1.00 97.50 93 ASN A CA 1
ATOM 781 C C . ASN A 1 93 ? -19.581 0.923 -4.615 1.00 97.50 93 ASN A C 1
ATOM 783 O O . ASN A 1 93 ? -20.718 1.401 -4.598 1.00 97.50 93 ASN A O 1
ATOM 787 N N . VAL A 1 94 ? -19.203 -0.066 -3.801 1.00 98.38 94 VAL A N 1
ATOM 788 C CA . VAL A 1 94 ? -20.067 -0.611 -2.747 1.00 98.38 94 VAL A CA 1
ATOM 789 C C . VAL A 1 94 ? -20.295 0.432 -1.652 1.00 98.38 94 VAL A C 1
ATOM 791 O O . VAL A 1 94 ? -21.439 0.701 -1.293 1.00 98.38 94 VAL A O 1
ATOM 794 N N . ALA A 1 95 ? -19.238 1.089 -1.172 1.00 98.38 95 ALA A N 1
ATOM 795 C CA . ALA A 1 95 ? -19.333 2.145 -0.164 1.00 98.38 95 ALA A CA 1
ATOM 796 C C . ALA A 1 95 ? -20.233 3.310 -0.621 1.00 98.38 95 ALA A C 1
ATOM 798 O O . ALA A 1 95 ? -21.007 3.859 0.165 1.00 98.38 95 ALA A O 1
ATOM 799 N N . ARG A 1 96 ? -20.225 3.627 -1.923 1.00 97.50 96 ARG A N 1
ATOM 800 C CA . ARG A 1 96 ? -21.091 4.652 -2.524 1.00 97.50 96 ARG A CA 1
ATOM 801 C C . ARG A 1 96 ? -22.582 4.334 -2.491 1.00 97.50 96 ARG A C 1
ATOM 803 O O . ARG A 1 96 ? -23.384 5.244 -2.679 1.00 97.50 96 ARG A O 1
ATOM 810 N N . ARG A 1 97 ? -22.968 3.084 -2.212 1.00 97.56 97 ARG A N 1
ATOM 811 C CA . ARG A 1 97 ? -24.368 2.726 -1.929 1.00 97.56 97 ARG A CA 1
ATOM 812 C C . ARG A 1 97 ? -24.853 3.268 -0.584 1.00 97.56 97 ARG A C 1
ATOM 814 O O . ARG A 1 97 ? -26.052 3.436 -0.414 1.00 97.56 97 ARG A O 1
ATOM 821 N N . TYR A 1 98 ? -23.932 3.559 0.332 1.00 97.38 98 TYR A N 1
ATOM 822 C CA . TYR A 1 98 ? -24.214 4.142 1.645 1.00 97.38 98 TYR A CA 1
ATOM 823 C C . TYR A 1 98 ? -23.948 5.650 1.656 1.00 97.38 98 TYR A C 1
ATOM 825 O O . TYR A 1 98 ? -24.702 6.412 2.253 1.00 97.38 98 TYR A O 1
ATOM 833 N N . GLN A 1 99 ? -22.893 6.087 0.964 1.00 95.94 99 GLN A N 1
ATOM 834 C CA . GLN A 1 99 ? -22.500 7.489 0.891 1.00 95.94 99 GLN A CA 1
ATOM 835 C C . GLN A 1 99 ? -22.051 7.856 -0.531 1.00 95.94 99 GLN A C 1
ATOM 837 O O . GLN A 1 99 ? -20.948 7.527 -0.955 1.00 95.94 99 GLN A O 1
ATOM 842 N N . SER A 1 100 ? -22.882 8.583 -1.278 1.00 95.12 100 SER A N 1
ATOM 843 C CA . SER A 1 100 ? -22.691 8.804 -2.724 1.00 95.12 100 SER A CA 1
ATOM 844 C C . SER A 1 100 ? -21.404 9.547 -3.118 1.00 95.12 100 SER A C 1
ATOM 846 O O . SER A 1 100 ? -20.944 9.419 -4.256 1.00 95.12 100 SER A O 1
ATOM 848 N N . ASP A 1 101 ? -20.807 10.317 -2.206 1.00 92.25 101 ASP A N 1
ATOM 849 C CA . ASP A 1 101 ? -19.540 11.025 -2.405 1.00 92.25 101 ASP A CA 1
ATOM 850 C C . ASP A 1 101 ? -18.314 10.276 -1.852 1.00 92.25 101 ASP A C 1
ATOM 852 O O . ASP A 1 101 ? -17.212 10.828 -1.857 1.00 92.25 101 ASP A O 1
ATOM 856 N N . PHE A 1 102 ? -18.475 9.018 -1.423 1.00 96.00 102 PHE A N 1
ATOM 857 C CA . PHE A 1 102 ? -17.400 8.225 -0.836 1.00 96.00 102 PHE A CA 1
ATOM 858 C C . PHE A 1 102 ? -16.195 8.097 -1.781 1.00 96.00 102 PHE A C 1
ATOM 860 O O . PHE A 1 102 ? -16.293 7.650 -2.933 1.00 96.00 102 PHE A O 1
ATOM 867 N N . ALA A 1 103 ? -15.036 8.461 -1.244 1.00 95.56 103 ALA A N 1
ATOM 868 C CA . ALA A 1 103 ? -13.725 8.260 -1.832 1.00 95.56 103 ALA A CA 1
ATOM 869 C C . ALA A 1 103 ? -12.807 7.757 -0.727 1.00 95.56 103 ALA A C 1
ATOM 871 O O . ALA A 1 103 ? -12.735 8.358 0.350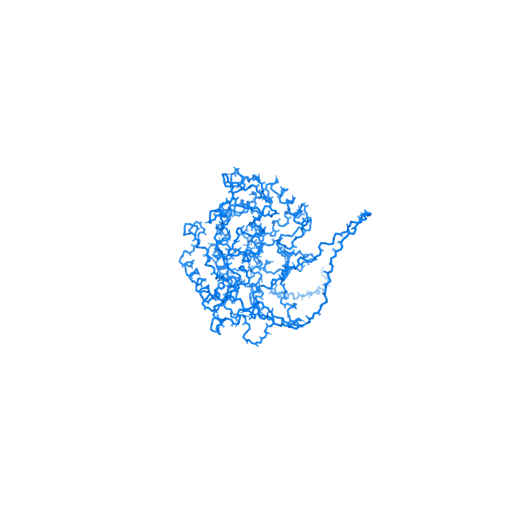 1.00 95.56 103 ALA A O 1
ATOM 872 N N . ILE A 1 104 ? -12.119 6.651 -0.976 1.00 96.38 104 ILE A N 1
ATOM 873 C CA . ILE A 1 104 ? -11.298 6.054 0.060 1.00 96.38 104 ILE A CA 1
ATOM 874 C C . ILE A 1 104 ? -10.039 6.900 0.296 1.00 96.38 104 ILE A C 1
ATOM 876 O O . ILE A 1 104 ? -9.343 7.257 -0.663 1.00 96.38 104 ILE A O 1
ATOM 880 N N . PRO A 1 105 ? -9.707 7.252 1.550 1.00 96.88 105 PRO A N 1
ATOM 881 C CA . PRO A 1 105 ? -8.438 7.896 1.822 1.00 96.88 105 PRO A CA 1
ATOM 882 C C . PRO A 1 105 ? -7.287 6.902 1.628 1.00 96.88 105 PRO A C 1
ATOM 884 O O . PRO A 1 105 ? -7.480 5.692 1.516 1.00 96.88 105 PRO A O 1
ATOM 887 N N . TYR A 1 106 ? -6.068 7.418 1.578 1.00 97.50 106 TYR A N 1
ATOM 888 C CA . TYR A 1 106 ? -4.864 6.606 1.684 1.00 97.50 106 TYR A CA 1
ATOM 889 C C . TYR A 1 106 ? -4.194 6.866 3.029 1.00 97.50 106 TYR A C 1
ATOM 891 O O . TYR A 1 106 ? -4.228 7.982 3.552 1.00 97.50 106 TYR A O 1
ATOM 899 N N . TRP A 1 107 ? -3.545 5.848 3.581 1.00 97.19 107 TRP A N 1
ATOM 900 C CA . TRP A 1 107 ? -2.613 6.042 4.683 1.00 97.19 107 TRP A CA 1
ATOM 901 C C . TRP A 1 107 ? -1.199 6.060 4.133 1.00 97.19 107 TRP A C 1
ATOM 903 O O . TRP A 1 107 ? -0.681 5.036 3.692 1.00 97.19 107 TRP A O 1
ATOM 913 N N . ASP A 1 108 ? -0.566 7.232 4.166 1.00 94.50 108 ASP A N 1
ATOM 914 C CA . ASP A 1 108 ? 0.848 7.319 3.831 1.00 94.50 108 ASP A CA 1
ATOM 915 C C . ASP A 1 108 ? 1.711 6.781 4.973 1.00 94.50 108 ASP A C 1
ATOM 917 O O . ASP A 1 108 ? 2.167 7.527 5.845 1.00 94.50 108 ASP A O 1
ATOM 921 N N . SER A 1 109 ? 1.843 5.458 4.991 1.00 95.50 109 SER A N 1
ATOM 922 C CA . SER A 1 109 ? 2.508 4.674 6.027 1.00 95.50 109 SER A CA 1
ATOM 923 C C . SER A 1 109 ? 4.008 4.941 6.086 1.00 95.50 109 SER A C 1
ATOM 925 O O . SER A 1 109 ? 4.573 4.980 7.177 1.00 95.50 109 SER A O 1
ATOM 927 N N . ALA A 1 110 ? 4.658 5.230 4.955 1.00 94.19 110 ALA A N 1
ATOM 928 C CA . ALA A 1 110 ? 6.083 5.559 4.913 1.00 94.19 110 ALA A CA 1
ATOM 929 C C . ALA A 1 110 ? 6.435 6.777 5.793 1.00 94.19 110 ALA A C 1
ATOM 931 O O . ALA A 1 110 ? 7.545 6.862 6.301 1.00 94.19 110 ALA A O 1
ATOM 932 N N .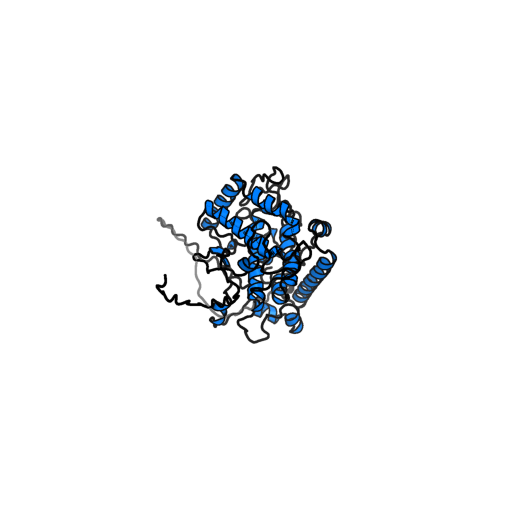 ARG A 1 111 ? 5.496 7.698 6.052 1.00 91.38 111 ARG A N 1
ATOM 933 C CA . ARG A 1 111 ? 5.722 8.836 6.966 1.00 91.38 111 ARG A CA 1
ATOM 934 C C . ARG A 1 111 ? 5.864 8.432 8.430 1.00 91.38 111 ARG A C 1
ATOM 936 O O . ARG A 1 111 ? 6.474 9.167 9.191 1.00 91.38 111 ARG A O 1
ATOM 943 N N . ASP A 1 112 ? 5.310 7.286 8.809 1.00 94.75 112 ASP A N 1
ATOM 944 C CA . ASP A 1 112 ? 5.358 6.773 10.178 1.00 94.75 112 ASP A CA 1
ATOM 945 C C . ASP A 1 112 ? 6.429 5.678 10.326 1.00 94.75 112 ASP A C 1
ATOM 947 O O . ASP A 1 112 ? 6.408 4.931 11.299 1.00 94.75 112 ASP A O 1
ATOM 951 N N . PHE A 1 113 ? 7.342 5.544 9.352 1.00 95.69 113 PHE A N 1
ATOM 952 C CA . PHE A 1 113 ? 8.198 4.364 9.201 1.00 95.69 113 PHE A CA 1
ATOM 953 C C . PHE A 1 113 ? 9.018 4.001 10.427 1.00 95.69 113 PHE A C 1
ATOM 955 O O . PHE A 1 1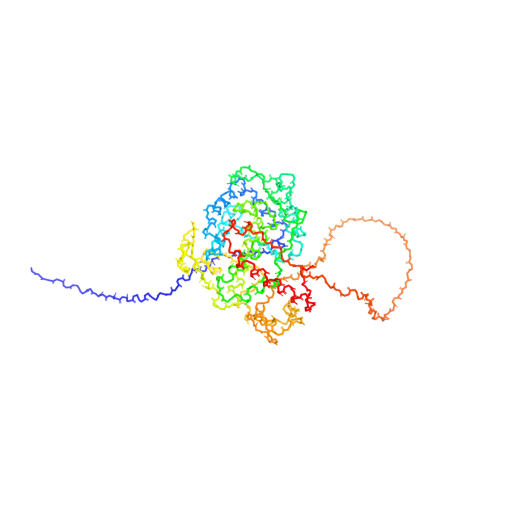13 ? 9.259 2.820 10.645 1.00 95.69 113 PHE A O 1
ATOM 962 N N . ASP A 1 114 ? 9.466 4.987 11.202 1.00 95.25 114 ASP A N 1
ATOM 963 C CA . ASP A 1 114 ? 10.306 4.724 12.359 1.00 95.25 114 ASP A CA 1
ATOM 964 C C . ASP A 1 114 ? 9.469 4.220 13.541 1.00 95.25 114 ASP A C 1
ATOM 966 O O . ASP A 1 114 ? 9.834 3.240 14.185 1.00 95.25 114 ASP A O 1
ATOM 970 N N . ASN A 1 115 ? 8.306 4.819 13.801 1.00 96.31 115 ASN A N 1
ATOM 971 C CA . ASN A 1 115 ? 7.404 4.386 14.870 1.00 96.31 115 ASN A CA 1
ATOM 972 C C . ASN A 1 115 ? 5.961 4.224 14.368 1.00 96.31 115 ASN A C 1
ATOM 974 O O . ASN A 1 115 ? 5.101 5.051 14.693 1.00 96.31 115 ASN A O 1
ATOM 978 N N . PRO A 1 116 ? 5.654 3.148 13.621 1.00 97.75 116 PRO A N 1
ATOM 979 C CA . PRO A 1 116 ? 4.343 3.040 13.002 1.00 97.75 116 PRO A CA 1
ATOM 980 C C . PRO A 1 116 ? 3.179 2.909 13.982 1.00 97.75 116 PRO A C 1
ATOM 982 O O . PRO A 1 116 ? 2.104 3.457 13.745 1.00 97.75 116 PRO A O 1
ATOM 985 N N . ALA A 1 117 ? 3.395 2.232 15.113 1.00 97.56 117 ALA A N 1
ATOM 986 C CA . ALA A 1 117 ? 2.389 2.113 16.169 1.00 97.56 117 ALA A CA 1
ATOM 987 C C . ALA A 1 117 ? 2.065 3.463 16.834 1.00 97.56 117 ALA A C 1
ATOM 989 O O . ALA A 1 117 ? 0.962 3.642 17.340 1.00 97.56 117 ALA A O 1
ATOM 990 N N . GLY A 1 118 ? 3.008 4.413 16.817 1.00 96.44 118 GLY A N 1
ATOM 991 C CA . GLY A 1 118 ? 2.811 5.778 17.309 1.00 96.44 118 GLY A CA 1
ATOM 992 C C . GLY A 1 118 ? 2.069 6.700 16.339 1.00 96.44 118 GLY A C 1
ATOM 993 O O . GLY A 1 118 ? 1.807 7.852 16.682 1.00 96.44 118 GLY A O 1
ATOM 994 N N . SER A 1 119 ? 1.728 6.225 15.137 1.00 96.56 119 SER A N 1
ATOM 995 C CA . SER A 1 119 ? 0.954 7.000 14.171 1.00 96.56 119 SER A CA 1
ATOM 996 C C . SER A 1 119 ? -0.415 7.382 14.726 1.00 96.56 119 SER A C 1
ATOM 998 O O . SER A 1 119 ? -1.137 6.545 15.270 1.00 96.56 119 SER A O 1
ATOM 1000 N N . VAL A 1 120 ? -0.850 8.620 14.470 1.00 96.12 120 VAL A N 1
ATOM 1001 C CA . VAL A 1 120 ? -2.237 9.037 14.735 1.00 96.12 120 VAL A CA 1
ATOM 1002 C C . VAL A 1 120 ? -3.250 8.137 14.015 1.00 96.12 120 VAL A C 1
ATOM 1004 O O . VAL A 1 120 ? -4.341 7.908 14.531 1.00 96.12 120 VAL A O 1
ATOM 1007 N N . VAL A 1 121 ? -2.875 7.559 12.869 1.00 97.44 121 VAL A N 1
ATOM 1008 C CA . VAL A 1 121 ? -3.729 6.652 12.089 1.00 97.44 121 VAL A CA 1
ATOM 1009 C C . VAL A 1 121 ? -3.967 5.331 12.827 1.00 97.44 121 VAL A C 1
ATOM 1011 O O . VAL A 1 121 ? -5.040 4.753 12.692 1.00 97.44 121 VAL A O 1
ATOM 1014 N N . MET A 1 122 ? -3.026 4.899 13.671 1.00 97.69 122 MET A N 1
ATOM 1015 C CA . MET A 1 122 ? -3.146 3.712 14.532 1.00 97.69 122 MET A CA 1
ATOM 1016 C C . MET A 1 122 ? -3.724 4.037 15.922 1.00 97.69 122 MET A C 1
ATOM 1018 O O . MET A 1 122 ? -3.782 3.177 16.800 1.00 97.69 122 MET A O 1
ATOM 1022 N N . SER A 1 123 ? -4.168 5.277 16.151 1.00 97.44 123 SER A N 1
ATOM 1023 C CA . SER A 1 123 ? -4.819 5.659 17.407 1.00 97.44 123 SER A CA 1
ATOM 1024 C C . SER A 1 123 ? -6.263 5.154 17.481 1.00 97.44 123 SER A C 1
ATOM 1026 O O . SER A 1 123 ? -6.895 4.851 16.466 1.00 97.44 123 SER A O 1
ATOM 1028 N N . GLY A 1 124 ? -6.825 5.133 18.693 1.00 97.31 124 GLY A N 1
ATOM 1029 C CA . GLY A 1 124 ? -8.226 4.765 18.927 1.00 97.31 124 GLY A CA 1
ATOM 1030 C C . GLY A 1 124 ? -9.252 5.683 18.250 1.00 97.31 124 GLY A C 1
ATOM 1031 O O . GLY A 1 124 ? -10.391 5.264 18.075 1.00 97.31 124 GLY A O 1
ATOM 1032 N N . SER A 1 125 ? -8.860 6.892 17.836 1.00 96.75 125 SER A N 1
ATOM 1033 C CA . SER A 1 125 ? -9.718 7.802 17.064 1.00 96.75 125 SER A CA 1
ATOM 1034 C C . SER A 1 125 ? -9.740 7.477 15.566 1.00 96.75 125 SER A C 1
ATOM 1036 O O . SER A 1 125 ? -10.593 7.997 14.855 1.00 96.75 125 SER A O 1
ATOM 1038 N N . TYR A 1 126 ? -8.818 6.633 15.087 1.00 98.38 126 TYR A N 1
ATOM 1039 C CA . TYR A 1 126 ? -8.675 6.238 13.684 1.00 98.38 126 TYR A CA 1
ATOM 1040 C C . TYR A 1 126 ? -8.821 4.717 13.526 1.00 98.38 126 TYR A C 1
ATOM 1042 O O . TYR A 1 126 ? -9.882 4.177 13.830 1.00 98.38 126 TYR A O 1
ATOM 1050 N N . LEU A 1 127 ? -7.803 3.999 13.036 1.00 98.12 127 LEU A N 1
ATOM 1051 C CA . LEU A 1 127 ? -7.883 2.557 12.792 1.00 98.12 127 LEU A CA 1
ATOM 1052 C C . LEU A 1 127 ? -7.906 1.728 14.076 1.00 98.12 127 LEU A C 1
ATOM 1054 O O . LEU A 1 127 ? -8.331 0.575 14.031 1.00 98.12 127 LEU A O 1
ATOM 1058 N N . GLY A 1 128 ? -7.446 2.281 15.197 1.00 97.69 128 GLY A N 1
ATOM 1059 C CA . GLY A 1 128 ? -7.210 1.538 16.430 1.00 97.69 128 GLY A CA 1
ATOM 1060 C C . GLY A 1 128 ? -5.826 0.894 16.486 1.00 97.69 128 GLY A C 1
ATOM 1061 O O . GLY A 1 128 ? -5.123 0.784 15.483 1.00 97.69 128 GLY A O 1
ATOM 1062 N N . GLY A 1 129 ? -5.443 0.476 17.689 1.00 96.56 129 GLY A N 1
ATOM 1063 C CA . GLY A 1 129 ? -4.119 -0.057 17.997 1.00 96.56 129 GLY A CA 1
ATOM 1064 C C . GLY A 1 129 ? -4.015 -1.575 17.840 1.00 96.56 129 GLY A C 1
ATOM 1065 O O . GLY A 1 129 ? -4.701 -2.191 17.021 1.00 96.56 129 GLY A O 1
ATOM 1066 N N . ASN A 1 130 ? -3.124 -2.168 18.638 1.00 98.12 130 ASN A N 1
ATOM 1067 C CA . ASN A 1 130 ? -2.883 -3.609 18.664 1.00 98.12 130 ASN A CA 1
ATOM 1068 C C . ASN A 1 130 ? -4.086 -4.389 19.227 1.00 98.12 130 ASN A C 1
ATOM 1070 O O . ASN A 1 130 ? -4.947 -3.837 19.919 1.00 98.12 130 ASN A O 1
ATOM 1074 N N . GLY A 1 131 ? -4.109 -5.694 18.969 1.00 97.62 131 GLY A N 1
ATOM 1075 C CA . GLY A 1 131 ? -5.054 -6.613 19.583 1.00 97.62 131 GLY A CA 1
ATOM 1076 C C . GLY A 1 131 ? -4.805 -6.795 21.082 1.00 97.62 131 GLY A C 1
ATOM 1077 O O . GLY A 1 131 ? -3.665 -6.915 21.523 1.00 97.62 131 GLY A O 1
ATOM 1078 N N . GLY A 1 132 ? -5.882 -6.840 21.867 1.00 95.50 132 GLY A N 1
ATOM 1079 C CA . GLY A 1 132 ? -5.847 -7.197 23.288 1.00 95.50 132 GLY A CA 1
ATOM 1080 C C . GLY A 1 132 ? -5.889 -8.721 23.512 1.00 95.50 132 GLY A C 1
ATOM 1081 O O . GLY A 1 132 ? -5.415 -9.487 22.670 1.00 95.50 132 GLY A O 1
ATOM 1082 N N . PRO A 1 133 ? -6.496 -9.203 24.617 1.00 94.44 133 PRO A N 1
ATOM 1083 C CA . PRO A 1 133 ? -6.777 -10.627 24.816 1.00 94.44 133 PRO A CA 1
ATOM 1084 C C . PRO A 1 133 ? -7.474 -11.252 23.601 1.00 94.44 133 PRO A C 1
ATOM 1086 O O . PRO A 1 133 ? -8.420 -10.675 23.062 1.00 94.44 133 PRO A O 1
ATOM 1089 N N . GLY A 1 134 ? -6.981 -12.411 23.154 1.00 95.06 134 GLY A N 1
ATOM 1090 C CA . GLY A 1 134 ? -7.457 -13.070 21.930 1.00 95.06 134 GLY A CA 1
ATOM 1091 C C . GLY A 1 134 ? -7.088 -12.343 20.630 1.00 95.06 134 GLY A C 1
ATOM 1092 O O . GLY A 1 134 ? -7.671 -12.639 19.594 1.00 95.06 134 GLY A O 1
ATOM 1093 N N . ARG A 1 135 ? -6.147 -11.383 20.679 1.00 97.69 135 ARG A N 1
ATOM 1094 C CA . ARG A 1 135 ? -5.739 -10.500 19.567 1.00 97.69 135 ARG A CA 1
ATOM 1095 C C . ARG A 1 135 ? -6.849 -9.585 19.046 1.00 97.69 135 ARG A C 1
ATOM 1097 O O . ARG A 1 135 ? -6.659 -8.929 18.029 1.00 97.69 135 ARG A O 1
ATOM 1104 N N . CYS A 1 136 ? -7.980 -9.496 19.743 1.00 98.38 136 CYS A N 1
ATOM 1105 C CA . CYS A 1 136 ? -9.114 -8.690 19.306 1.00 98.38 136 CYS A CA 1
ATOM 1106 C C . CYS A 1 136 ? -8.806 -7.193 19.371 1.00 98.38 136 CYS A C 1
ATOM 1108 O O . CYS A 1 136 ? -8.359 -6.692 20.408 1.00 98.38 136 CYS A O 1
ATOM 1110 N N . VAL A 1 137 ? -9.114 -6.472 18.297 1.00 98.31 137 VAL A N 1
ATOM 1111 C CA . VAL A 1 137 ? -9.071 -5.006 18.251 1.00 98.31 137 VAL A CA 1
ATOM 1112 C C . VAL A 1 137 ? -10.218 -4.426 19.088 1.00 98.31 137 VAL A C 1
ATOM 1114 O O . VAL A 1 137 ? -11.382 -4.775 18.892 1.00 98.31 137 VAL A O 1
ATOM 1117 N N . ARG A 1 138 ? -9.894 -3.532 20.034 1.00 97.62 138 ARG A N 1
ATOM 1118 C CA . ARG A 1 138 ? -10.847 -2.987 21.030 1.00 97.62 138 ARG A CA 1
ATOM 1119 C C . ARG A 1 138 ? -11.096 -1.479 20.936 1.00 97.62 138 ARG A C 1
ATOM 1121 O O . ARG A 1 138 ? -11.875 -0.942 21.715 1.00 97.62 138 ARG A O 1
ATOM 1128 N N . ASN A 1 139 ? -10.434 -0.785 20.017 1.00 97.94 139 ASN A N 1
ATOM 1129 C CA . ASN A 1 139 ? -10.609 0.645 19.762 1.00 97.94 139 ASN A CA 1
ATOM 1130 C C . ASN A 1 139 ? -10.478 0.934 18.255 1.00 97.94 139 ASN A C 1
ATOM 1132 O O . ASN A 1 139 ? -10.139 0.035 17.486 1.00 97.94 139 ASN A O 1
ATOM 1136 N N . GLY A 1 140 ? -10.777 2.163 17.830 1.00 97.94 140 GLY A N 1
ATOM 1137 C CA . GLY A 1 140 ? -10.778 2.537 16.415 1.00 97.94 140 GLY A CA 1
ATOM 1138 C C . GLY A 1 140 ? -12.056 2.178 15.658 1.00 97.94 140 GLY A C 1
ATOM 1139 O O . GLY A 1 140 ? -13.026 1.666 16.214 1.00 97.94 140 GLY A O 1
ATOM 1140 N N . ILE A 1 141 ? -12.034 2.446 14.354 1.00 97.81 141 ILE A N 1
ATOM 1141 C CA . ILE A 1 141 ? -13.169 2.333 13.425 1.00 97.81 141 ILE A CA 1
ATOM 1142 C C . ILE A 1 141 ? -13.792 0.935 13.351 1.00 97.81 141 ILE A C 1
ATOM 1144 O O . ILE A 1 141 ? -14.972 0.816 13.035 1.00 97.81 141 ILE A O 1
ATOM 1148 N N . GLN A 1 142 ? -13.029 -0.113 13.664 1.00 98.00 142 GLN A N 1
ATOM 1149 C CA . GLN A 1 142 ? -13.506 -1.500 13.691 1.00 98.00 142 GLN A CA 1
ATOM 1150 C C . GLN A 1 142 ? -13.420 -2.136 15.086 1.00 98.00 142 GLN A C 1
ATOM 1152 O O . GLN A 1 142 ? -13.341 -3.360 15.212 1.00 98.00 142 GLN A O 1
ATOM 1157 N N . ALA A 1 143 ? -13.440 -1.321 16.146 1.00 97.56 143 ALA A N 1
ATOM 1158 C CA . ALA A 1 143 ? -13.461 -1.806 17.522 1.00 97.56 143 ALA A CA 1
ATOM 1159 C C . ALA A 1 143 ? -14.569 -2.847 17.730 1.00 97.56 143 ALA A C 1
ATOM 1161 O O . ALA A 1 143 ? -15.738 -2.582 17.452 1.00 97.56 143 ALA A O 1
ATOM 1162 N N . ASN A 1 144 ? -14.200 -4.017 18.257 1.00 96.25 144 ASN A N 1
ATOM 1163 C CA . ASN A 1 144 ? -15.120 -5.108 18.592 1.00 96.25 144 ASN A CA 1
ATOM 1164 C C . ASN A 1 144 ? -15.959 -5.638 17.411 1.00 96.25 144 ASN A C 1
ATOM 1166 O O . ASN A 1 144 ? -16.930 -6.364 17.629 1.00 96.25 144 ASN A O 1
ATOM 1170 N N . MET A 1 145 ? -15.602 -5.311 16.164 1.00 97.31 145 MET A N 1
ATOM 1171 C CA . MET A 1 145 ? -16.296 -5.859 15.003 1.00 97.31 145 MET A CA 1
ATOM 1172 C C . MET A 1 145 ? -16.020 -7.357 14.867 1.00 97.31 145 MET A C 1
ATOM 1174 O O . MET A 1 145 ? -14.892 -7.821 15.043 1.00 97.31 145 MET A O 1
ATOM 1178 N N . ILE A 1 146 ? -17.069 -8.104 14.524 1.00 97.44 146 ILE A N 1
ATOM 1179 C CA . ILE A 1 146 ? -16.994 -9.535 14.236 1.00 97.44 146 ILE A CA 1
ATOM 1180 C C . ILE A 1 146 ? -16.878 -9.730 12.728 1.00 97.44 146 ILE A C 1
ATOM 1182 O O . ILE A 1 146 ? -17.760 -9.310 11.979 1.00 97.44 146 ILE A O 1
ATOM 1186 N N . MET A 1 147 ? -15.798 -10.378 12.305 1.00 97.56 147 MET A N 1
ATOM 1187 C CA . MET A 1 147 ? -15.552 -10.826 10.941 1.00 97.56 147 MET A CA 1
ATOM 1188 C C . MET A 1 147 ? -16.197 -12.198 10.747 1.00 97.56 147 MET A C 1
ATOM 1190 O O . MET A 1 147 ? -16.098 -13.064 11.619 1.00 97.56 147 MET A O 1
ATOM 1194 N N . SER A 1 148 ? -16.877 -12.408 9.620 1.00 96.88 148 SER A N 1
ATOM 1195 C CA . SER A 1 148 ? -17.561 -13.674 9.310 1.00 96.88 148 SER A CA 1
ATOM 1196 C C . SER A 1 148 ? -16.789 -14.590 8.355 1.00 96.88 148 SER A C 1
ATOM 1198 O O . SER A 1 148 ? -17.204 -15.729 8.158 1.00 96.88 148 SER A O 1
ATOM 1200 N N . TYR A 1 149 ? -15.668 -14.130 7.791 1.00 97.50 149 TYR A N 1
ATOM 1201 C CA . TYR A 1 149 ? -14.798 -14.906 6.905 1.00 97.50 149 TYR A CA 1
ATOM 1202 C C . TYR A 1 149 ? -13.351 -14.901 7.421 1.00 97.50 149 TYR A C 1
ATOM 1204 O O . TYR A 1 149 ? -12.896 -13.854 7.881 1.00 97.50 149 TYR A O 1
ATOM 1212 N N . PRO A 1 150 ? -12.598 -16.016 7.322 1.00 96.06 150 PRO A N 1
ATOM 1213 C CA . PRO A 1 150 ? -13.015 -17.331 6.811 1.00 96.06 150 PRO A CA 1
ATOM 1214 C C . PRO A 1 150 ? -13.887 -18.104 7.806 1.00 96.06 150 PRO A C 1
ATOM 1216 O O . PRO A 1 150 ? -14.656 -18.976 7.418 1.00 96.06 150 PRO A O 1
ATOM 1219 N N . THR A 1 151 ? -13.793 -17.745 9.082 1.00 96.56 151 THR A N 1
ATOM 1220 C CA . THR A 1 151 ? -14.636 -18.220 10.177 1.00 96.56 151 THR A CA 1
ATOM 1221 C C . THR A 1 151 ? -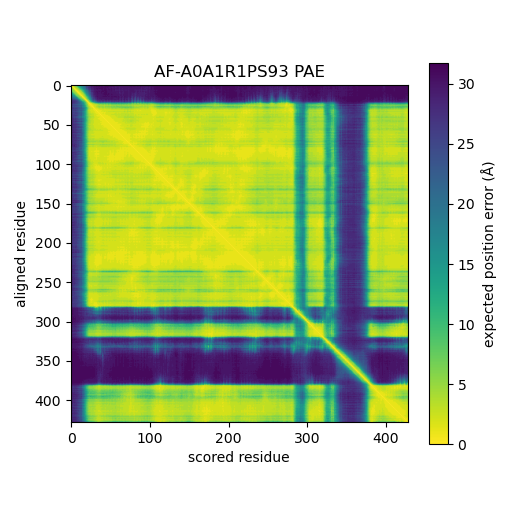15.052 -17.023 11.028 1.00 96.56 151 THR A C 1
ATOM 1223 O O . THR A 1 151 ? -14.513 -15.927 10.874 1.00 96.56 151 THR A O 1
ATOM 1226 N N . ARG A 1 152 ? -16.017 -17.201 11.932 1.00 97.62 152 ARG A N 1
ATOM 1227 C CA . ARG A 1 152 ? -16.466 -16.121 12.819 1.00 97.62 152 ARG A CA 1
ATOM 1228 C C . ARG A 1 152 ? -15.410 -15.816 13.890 1.00 97.62 152 ARG A C 1
ATOM 1230 O O . ARG A 1 152 ? -15.117 -16.678 14.711 1.00 97.62 152 ARG A O 1
ATOM 1237 N N . HIS A 1 153 ? -14.884 -14.594 13.917 1.00 97.75 153 HIS A N 1
ATOM 1238 C CA . HIS A 1 153 ? -13.920 -14.114 14.921 1.00 97.75 153 HIS A CA 1
ATOM 1239 C C . HIS A 1 153 ? -14.013 -12.587 15.081 1.00 97.75 153 HIS A C 1
ATOM 1241 O O . HIS A 1 153 ? -14.613 -11.910 14.254 1.00 97.75 153 HIS A O 1
ATOM 1247 N N . CYS A 1 154 ? -13.462 -12.020 16.156 1.00 98.12 154 CYS A N 1
ATOM 1248 C CA . CYS A 1 154 ? -13.241 -10.568 16.237 1.00 98.12 154 CYS A CA 1
ATOM 1249 C C . CYS A 1 154 ? -12.178 -10.144 15.210 1.00 98.12 154 CYS A C 1
ATOM 1251 O O . CYS A 1 154 ? -11.318 -10.959 14.905 1.00 98.12 154 CYS A O 1
ATOM 1253 N N . LEU A 1 155 ? -12.164 -8.894 14.734 1.00 98.56 155 LEU A N 1
ATOM 1254 C CA . LEU A 1 155 ? -11.011 -8.387 13.972 1.00 98.56 155 LEU A CA 1
ATOM 1255 C C . LEU A 1 155 ? -9.729 -8.557 14.801 1.00 98.56 155 LEU A C 1
ATOM 1257 O O . LEU A 1 155 ? -9.673 -8.085 15.946 1.00 98.56 155 LEU A O 1
ATOM 1261 N N . GLN A 1 156 ? -8.709 -9.208 14.236 1.00 98.56 156 GLN A N 1
ATOM 1262 C CA . GLN A 1 156 ? -7.467 -9.503 14.950 1.00 98.56 156 GLN A CA 1
ATOM 1263 C C . GLN A 1 156 ? -6.275 -8.693 14.444 1.00 98.56 156 GLN A C 1
ATOM 1265 O O . GLN A 1 156 ? -6.010 -8.630 13.246 1.00 98.56 156 GLN A O 1
ATOM 1270 N N . ARG A 1 157 ? -5.477 -8.160 15.378 1.00 98.44 157 ARG A N 1
ATOM 1271 C CA . ARG A 1 157 ? -4.153 -7.565 15.118 1.00 98.44 157 ARG A CA 1
ATOM 1272 C C . ARG A 1 157 ? -3.118 -8.123 16.085 1.00 98.44 157 ARG A C 1
ATOM 1274 O O . ARG A 1 157 ? -3.439 -8.466 17.222 1.00 98.44 157 ARG A O 1
ATOM 1281 N N . ALA A 1 158 ? -1.879 -8.232 15.623 1.00 97.75 158 ALA A N 1
ATOM 1282 C CA . ALA A 1 158 ? -0.767 -8.729 16.424 1.00 97.75 158 ALA A CA 1
ATOM 1283 C C . ALA A 1 158 ? 0.527 -8.088 15.933 1.00 97.75 158 ALA A C 1
ATOM 1285 O O . ALA A 1 158 ? 1.222 -8.660 15.092 1.00 97.75 158 ALA A O 1
ATOM 1286 N N . PHE A 1 159 ? 0.820 -6.890 16.439 1.00 98.06 159 PHE A N 1
ATOM 1287 C CA . PHE A 1 159 ? 1.966 -6.120 15.973 1.00 98.06 159 PHE A CA 1
ATOM 1288 C C . PHE A 1 159 ? 3.273 -6.914 16.090 1.00 98.06 159 PHE A C 1
ATOM 1290 O O . PHE A 1 159 ? 3.547 -7.562 17.104 1.00 98.06 159 PHE A O 1
ATOM 1297 N N . ASN A 1 160 ? 4.108 -6.845 15.053 1.00 95.94 160 ASN A N 1
ATOM 1298 C CA . ASN A 1 160 ? 5.329 -7.653 14.962 1.00 95.94 160 ASN A CA 1
ATOM 1299 C C . ASN A 1 160 ? 6.454 -7.239 15.932 1.00 95.94 160 ASN A C 1
ATOM 1301 O O . ASN A 1 160 ? 7.451 -7.952 16.040 1.00 95.94 160 ASN A O 1
ATOM 1305 N N . GLY A 1 161 ? 6.313 -6.107 16.623 1.00 95.56 161 GLY A N 1
ATOM 1306 C CA . GLY A 1 161 ? 7.200 -5.648 17.695 1.00 95.56 161 GLY A CA 1
ATOM 1307 C C . GLY A 1 161 ? 6.608 -5.852 19.095 1.00 95.56 161 GLY A C 1
ATOM 1308 O O . GLY A 1 161 ? 7.040 -5.198 20.043 1.00 95.56 161 GLY A O 1
ATOM 1309 N N . GLY A 1 162 ? 5.587 -6.704 19.247 1.00 93.69 162 GLY A N 1
ATOM 1310 C CA . GLY A 1 162 ? 4.913 -6.935 20.525 1.00 93.69 162 GLY A CA 1
ATOM 1311 C C . GLY A 1 162 ? 3.970 -5.787 20.878 1.00 93.69 162 GLY A C 1
ATOM 1312 O O . GLY A 1 162 ? 2.820 -5.786 20.452 1.00 93.69 162 GLY A O 1
ATOM 1313 N N . SER A 1 163 ? 4.435 -4.808 21.659 1.00 92.06 163 SER A N 1
ATOM 1314 C CA . SER A 1 163 ? 3.649 -3.610 22.005 1.00 92.06 163 SER A CA 1
ATOM 1315 C C . SER A 1 163 ? 3.687 -2.525 20.923 1.00 92.06 163 SER A C 1
ATOM 1317 O O . SER A 1 163 ? 2.810 -1.663 20.894 1.00 92.06 163 SER A O 1
ATOM 1319 N N . GLY A 1 164 ? 4.671 -2.579 20.022 1.00 96.38 164 GLY A N 1
ATOM 1320 C CA . GLY A 1 164 ? 4.823 -1.667 18.891 1.00 96.38 164 GLY A CA 1
ATOM 1321 C C . GLY A 1 164 ? 4.937 -2.404 17.560 1.00 96.38 164 GLY A C 1
ATOM 1322 O O . GLY A 1 164 ? 4.914 -3.630 17.505 1.00 96.38 164 GLY A O 1
ATOM 1323 N N . ILE A 1 165 ? 5.085 -1.638 16.484 1.00 98.06 165 ILE A N 1
ATOM 1324 C CA . ILE A 1 165 ? 5.350 -2.145 15.135 1.00 98.06 165 ILE A CA 1
ATOM 1325 C C . ILE A 1 165 ? 6.819 -1.861 14.823 1.00 98.06 165 ILE A C 1
ATOM 1327 O O . ILE A 1 165 ? 7.296 -0.748 15.056 1.00 98.06 165 ILE A O 1
ATOM 1331 N N . ASN A 1 166 ? 7.542 -2.861 14.321 1.00 97.44 166 ASN A N 1
ATOM 1332 C CA . ASN A 1 166 ? 8.921 -2.672 13.881 1.00 97.44 166 ASN A CA 1
ATOM 1333 C C . ASN A 1 166 ? 8.971 -1.720 12.673 1.00 97.44 166 ASN A C 1
ATOM 1335 O O . ASN A 1 166 ? 8.017 -1.692 11.894 1.00 97.44 166 ASN A O 1
ATOM 1339 N N . PRO A 1 167 ? 10.073 -0.975 12.472 1.00 97.19 167 PRO A N 1
ATOM 1340 C CA . PRO A 1 167 ? 10.158 -0.022 11.374 1.00 97.19 167 PRO A CA 1
ATOM 1341 C C . PRO A 1 167 ? 9.899 -0.649 10.002 1.00 97.19 167 PRO A C 1
ATOM 1343 O O . PRO A 1 167 ? 10.181 -1.826 9.790 1.00 97.19 167 PRO A O 1
ATOM 1346 N N . TRP A 1 168 ? 9.421 0.137 9.043 1.00 95.88 168 TRP A N 1
ATOM 1347 C CA . TRP A 1 168 ? 9.297 -0.284 7.641 1.00 95.88 168 TRP A CA 1
ATOM 1348 C C . TRP A 1 168 ? 10.008 0.686 6.698 1.00 95.88 168 TRP A C 1
ATOM 1350 O O . TRP A 1 168 ? 10.808 1.507 7.142 1.00 95.88 168 TRP A O 1
ATOM 1360 N N . GLN A 1 169 ? 9.780 0.569 5.386 1.00 95.56 169 GLN A N 1
ATOM 1361 C CA . GLN A 1 169 ? 10.442 1.426 4.403 1.00 95.56 169 GLN A CA 1
ATOM 1362 C C . GLN A 1 169 ? 10.174 2.910 4.675 1.00 95.56 169 GLN A C 1
ATOM 1364 O O . GLN A 1 169 ? 9.022 3.337 4.780 1.00 95.56 169 GLN A O 1
ATOM 1369 N N . SER A 1 170 ? 11.246 3.696 4.737 1.00 94.81 170 SER A N 1
ATOM 1370 C CA . SER A 1 170 ? 11.167 5.148 4.856 1.00 94.81 170 SER A CA 1
ATOM 1371 C C . SER A 1 170 ? 10.758 5.804 3.527 1.00 94.81 170 SER A C 1
ATOM 1373 O O . SER A 1 170 ? 10.840 5.170 2.464 1.00 94.81 170 SER A O 1
ATOM 1375 N N . PRO A 1 171 ? 10.352 7.087 3.528 1.00 91.94 171 PRO A N 1
ATOM 1376 C CA . PRO A 1 171 ? 10.004 7.798 2.299 1.00 91.94 171 PRO A CA 1
ATOM 1377 C C . PRO A 1 171 ? 11.169 7.880 1.306 1.00 91.94 171 PRO A C 1
ATOM 1379 O O . PRO A 1 171 ? 10.948 7.884 0.096 1.00 91.94 171 PRO A O 1
ATOM 1382 N N . GLU A 1 172 ? 12.411 7.887 1.793 1.00 92.00 172 GLU A N 1
ATOM 1383 C CA . GLU A 1 172 ? 13.619 7.855 0.967 1.00 92.00 172 GLU A CA 1
ATOM 1384 C C . GLU A 1 172 ? 13.770 6.513 0.238 1.00 92.00 172 GLU A C 1
ATOM 1386 O O . GLU A 1 172 ? 14.092 6.504 -0.949 1.00 92.00 172 GLU A O 1
ATOM 1391 N N . LEU A 1 173 ? 13.477 5.384 0.896 1.00 95.69 173 LEU A N 1
ATOM 1392 C CA . LEU A 1 173 ? 13.489 4.063 0.254 1.00 95.69 173 LEU A CA 1
ATOM 1393 C C . LEU A 1 173 ? 12.394 3.946 -0.814 1.00 95.69 173 LEU A C 1
ATOM 1395 O O . LEU A 1 173 ? 12.668 3.496 -1.929 1.00 95.69 173 LEU A O 1
ATOM 1399 N N . VAL A 1 174 ? 11.179 4.417 -0.514 1.00 94.62 174 VAL A N 1
ATOM 1400 C CA . VAL A 1 174 ? 10.068 4.444 -1.483 1.00 94.62 174 VAL A CA 1
ATOM 1401 C C . VAL A 1 174 ? 10.398 5.355 -2.671 1.00 94.62 174 VAL A C 1
ATOM 1403 O O . VAL A 1 174 ? 10.176 4.978 -3.822 1.00 94.62 174 VAL A O 1
ATOM 1406 N N . SER A 1 175 ? 10.980 6.531 -2.422 1.00 90.56 175 SER A N 1
ATOM 1407 C CA . SER A 1 175 ? 11.419 7.444 -3.483 1.00 90.56 175 SER A CA 1
ATOM 1408 C C . SER A 1 175 ? 12.519 6.823 -4.341 1.00 90.56 175 SER A C 1
ATOM 1410 O O . SER A 1 175 ? 12.419 6.834 -5.569 1.00 90.56 175 SER A O 1
ATOM 1412 N N . SER A 1 176 ? 13.522 6.192 -3.722 1.00 93.56 176 SER A N 1
ATOM 1413 C CA . SER A 1 176 ? 14.575 5.494 -4.457 1.00 93.56 176 SER A CA 1
ATOM 1414 C C . SER A 1 176 ? 14.001 4.389 -5.342 1.00 93.56 176 SER A C 1
ATOM 1416 O O . SER A 1 176 ? 14.374 4.283 -6.511 1.00 93.56 176 SER A O 1
ATOM 1418 N N . LEU A 1 177 ? 13.043 3.603 -4.841 1.00 95.25 177 LEU A N 1
ATOM 1419 C CA . LEU A 1 177 ? 12.352 2.580 -5.626 1.00 95.25 177 LEU A CA 1
ATOM 1420 C C . LEU A 1 177 ? 11.657 3.174 -6.861 1.00 95.25 177 LEU A C 1
ATOM 1422 O O . LEU A 1 177 ? 11.854 2.663 -7.966 1.00 95.25 177 LEU A O 1
ATOM 1426 N N . ILE A 1 178 ? 10.887 4.255 -6.697 1.00 91.44 178 ILE A N 1
ATOM 1427 C CA . ILE A 1 178 ? 10.212 4.939 -7.811 1.00 91.44 178 ILE A CA 1
ATOM 1428 C C . ILE A 1 178 ? 11.237 5.403 -8.856 1.00 91.44 178 ILE A C 1
ATOM 1430 O O . ILE A 1 178 ? 11.050 5.188 -10.054 1.00 91.44 178 ILE A O 1
ATOM 1434 N N . GLN A 1 179 ? 12.327 6.032 -8.414 1.00 89.69 179 GLN A N 1
ATOM 1435 C CA . GLN A 1 179 ? 13.298 6.640 -9.319 1.00 89.69 179 GLN A CA 1
ATOM 1436 C C . GLN A 1 179 ? 14.191 5.613 -10.014 1.00 89.69 179 GLN A C 1
ATOM 1438 O O . GLN A 1 179 ? 14.547 5.796 -11.174 1.00 89.69 179 GLN A O 1
ATOM 1443 N N . THR A 1 180 ? 14.550 4.520 -9.347 1.00 92.75 180 THR A N 1
ATOM 1444 C CA . THR A 1 180 ? 15.511 3.539 -9.884 1.00 92.75 180 THR A CA 1
ATOM 1445 C C . THR A 1 180 ? 14.862 2.417 -10.688 1.00 92.75 180 THR A C 1
ATOM 1447 O O . THR A 1 180 ? 15.542 1.774 -11.482 1.00 92.75 180 THR A O 1
ATOM 1450 N N . SER A 1 181 ? 13.551 2.203 -10.551 1.00 94.25 181 SER A N 1
ATOM 1451 C CA . SER A 1 181 ? 12.849 1.166 -11.312 1.00 94.25 181 SER A CA 1
ATOM 1452 C C . SER A 1 181 ? 12.574 1.620 -12.745 1.00 94.25 181 SER A C 1
ATOM 1454 O O . SER A 1 181 ? 11.757 2.517 -12.978 1.00 94.25 181 SER A O 1
ATOM 1456 N N . VAL A 1 182 ? 13.266 0.998 -13.701 1.00 87.62 182 VAL A N 1
ATOM 1457 C CA . VAL A 1 182 ? 13.191 1.330 -15.135 1.00 87.62 182 VAL A CA 1
ATOM 1458 C C . VAL A 1 182 ? 11.981 0.716 -15.840 1.00 87.62 182 VAL A C 1
ATOM 1460 O O . VAL A 1 182 ? 11.488 1.294 -16.802 1.00 87.62 182 VAL A O 1
ATOM 1463 N N . ASP A 1 183 ? 11.476 -0.412 -15.341 1.00 94.31 183 ASP A N 1
ATOM 1464 C CA . ASP A 1 183 ? 10.327 -1.131 -15.890 1.00 94.31 183 ASP A CA 1
ATOM 1465 C C . ASP A 1 183 ? 9.289 -1.469 -14.806 1.00 94.31 183 ASP A C 1
ATOM 1467 O O . ASP A 1 183 ? 9.563 -1.425 -13.601 1.00 94.31 183 ASP A O 1
ATOM 1471 N N . TYR A 1 184 ? 8.079 -1.810 -15.257 1.00 97.06 184 TYR A N 1
ATOM 1472 C CA . TYR A 1 184 ? 6.944 -2.118 -14.390 1.00 97.06 184 TYR A CA 1
ATOM 1473 C C . TYR A 1 184 ? 7.211 -3.302 -13.458 1.00 97.06 184 TYR A C 1
ATOM 1475 O O . TYR A 1 184 ? 6.845 -3.245 -12.287 1.00 97.06 184 TYR A O 1
ATOM 1483 N N . ASN A 1 185 ? 7.829 -4.377 -13.951 1.00 96.19 185 ASN A N 1
ATOM 1484 C CA . ASN A 1 185 ? 8.000 -5.588 -13.159 1.00 96.19 185 ASN A CA 1
ATOM 1485 C C . ASN A 1 185 ? 9.015 -5.365 -12.032 1.00 96.19 185 ASN A C 1
ATOM 1487 O O . ASN A 1 185 ? 8.756 -5.760 -10.895 1.00 96.19 185 ASN A O 1
ATOM 1491 N N . SER A 1 186 ? 10.121 -4.675 -12.316 1.00 95.62 186 SER A N 1
ATOM 1492 C CA . SER A 1 186 ? 11.097 -4.259 -11.302 1.00 95.62 186 SER A CA 1
ATOM 1493 C C . SER A 1 186 ? 10.448 -3.381 -10.225 1.00 95.62 186 SER A C 1
ATOM 1495 O O . SER A 1 186 ? 10.605 -3.652 -9.033 1.00 95.62 186 SER A O 1
ATOM 1497 N N . PHE A 1 187 ? 9.649 -2.386 -10.634 1.00 97.50 187 PHE A N 1
ATOM 1498 C CA . PHE A 1 187 ? 8.922 -1.512 -9.711 1.00 97.50 187 PHE A CA 1
ATOM 1499 C C . PHE A 1 187 ? 7.903 -2.276 -8.857 1.00 97.50 187 PHE A C 1
ATOM 1501 O O . PHE A 1 187 ? 7.939 -2.194 -7.629 1.00 97.50 187 PHE A O 1
ATOM 1508 N N . ARG A 1 188 ? 7.016 -3.047 -9.500 1.00 97.62 188 ARG A N 1
ATOM 1509 C CA . ARG A 1 188 ? 5.988 -3.865 -8.844 1.00 97.62 188 ARG A CA 1
ATOM 1510 C C . ARG A 1 188 ? 6.620 -4.804 -7.821 1.00 97.62 188 ARG A C 1
ATOM 1512 O O . ARG A 1 188 ? 6.152 -4.833 -6.688 1.00 97.62 188 ARG A O 1
ATOM 1519 N N . THR A 1 189 ? 7.691 -5.516 -8.188 1.00 96.00 189 THR A N 1
ATOM 1520 C CA . THR A 1 189 ? 8.367 -6.449 -7.270 1.00 96.00 189 THR A CA 1
ATOM 1521 C C . THR A 1 189 ? 8.902 -5.725 -6.043 1.00 96.00 189 THR A C 1
ATOM 1523 O O . THR A 1 189 ? 8.633 -6.150 -4.924 1.00 96.00 189 THR A O 1
ATOM 1526 N N . GLY A 1 190 ? 9.623 -4.615 -6.230 1.00 96.75 190 GLY A N 1
ATOM 1527 C CA . GLY A 1 190 ? 10.175 -3.861 -5.106 1.00 96.75 190 GLY A CA 1
ATOM 1528 C C . GLY A 1 190 ? 9.102 -3.223 -4.221 1.00 96.75 190 GLY A C 1
ATOM 1529 O O . GLY A 1 190 ? 9.279 -3.151 -3.007 1.00 96.75 190 GLY A O 1
ATOM 1530 N N . LEU A 1 191 ? 7.971 -2.803 -4.797 1.00 97.81 191 LEU A N 1
ATOM 1531 C CA . LEU A 1 191 ? 6.853 -2.237 -4.039 1.00 97.81 191 LEU A CA 1
ATOM 1532 C C . LEU A 1 191 ? 6.149 -3.313 -3.207 1.00 97.81 191 LEU A C 1
ATOM 1534 O O . LEU A 1 191 ? 5.874 -3.095 -2.028 1.00 97.81 191 LEU A O 1
ATOM 1538 N N . GLU A 1 192 ? 5.901 -4.470 -3.824 1.00 96.81 192 GLU A N 1
ATOM 1539 C CA . GLU A 1 192 ? 5.248 -5.628 -3.218 1.00 96.81 192 GLU A CA 1
ATOM 1540 C C . GLU A 1 192 ? 6.098 -6.239 -2.086 1.00 96.81 192 GLU A C 1
ATOM 1542 O O . GLU A 1 192 ? 5.570 -6.560 -1.019 1.00 96.81 192 GLU A O 1
ATOM 1547 N N . TYR A 1 193 ? 7.418 -6.336 -2.278 1.00 95.56 193 TYR A N 1
ATOM 1548 C CA . TYR A 1 193 ? 8.352 -6.914 -1.298 1.00 95.56 193 TYR A CA 1
ATOM 1549 C C . TYR A 1 193 ? 8.766 -5.906 -0.217 1.00 95.56 193 TYR A C 1
ATOM 1551 O O . TYR A 1 193 ? 9.181 -6.305 0.869 1.00 95.56 193 TYR A O 1
ATOM 1559 N N . GLY A 1 194 ? 8.651 -4.610 -0.507 1.00 96.25 194 GLY A N 1
ATOM 1560 C CA . GLY A 1 194 ? 8.984 -3.518 0.399 1.00 96.25 194 GLY A CA 1
ATOM 1561 C C . GLY A 1 194 ? 7.832 -3.141 1.330 1.00 96.25 194 GLY A C 1
ATOM 1562 O O . GLY A 1 194 ? 7.449 -3.889 2.233 1.00 96.25 194 GLY A O 1
ATOM 1563 N N . ILE A 1 195 ? 7.294 -1.936 1.139 1.00 97.31 195 ILE A N 1
ATOM 1564 C CA . ILE A 1 195 ? 6.313 -1.305 2.026 1.00 97.31 195 ILE A CA 1
ATOM 1565 C C . ILE A 1 195 ? 4.989 -2.065 2.031 1.00 97.31 195 ILE A C 1
ATOM 1567 O O . ILE A 1 195 ? 4.336 -2.114 3.071 1.00 97.31 195 ILE A O 1
ATOM 1571 N N . HIS A 1 196 ? 4.612 -2.711 0.920 1.00 97.94 196 HIS A N 1
ATOM 1572 C CA . HIS A 1 196 ? 3.431 -3.569 0.883 1.00 97.94 196 HIS A CA 1
ATOM 1573 C C . HIS A 1 196 ? 3.535 -4.683 1.931 1.00 97.94 196 HIS A C 1
ATOM 1575 O O . HIS A 1 196 ? 2.734 -4.711 2.868 1.00 97.94 196 HIS A O 1
ATOM 1581 N N . ALA A 1 197 ? 4.554 -5.541 1.819 1.00 95.88 197 ALA A N 1
ATOM 1582 C CA . ALA A 1 197 ? 4.767 -6.640 2.751 1.00 95.88 197 ALA A CA 1
ATOM 1583 C C . ALA A 1 197 ? 5.029 -6.137 4.178 1.00 95.88 197 ALA A C 1
ATOM 1585 O O . ALA A 1 197 ? 4.484 -6.688 5.134 1.00 95.88 197 ALA A O 1
ATOM 1586 N N . SER A 1 198 ? 5.824 -5.076 4.337 1.00 95.88 198 SER A N 1
ATOM 1587 C CA . SER A 1 198 ? 6.191 -4.553 5.657 1.00 95.88 198 SER A CA 1
ATOM 1588 C C . SER A 1 198 ? 4.992 -4.046 6.466 1.00 95.88 198 SER A C 1
ATOM 1590 O O . SER A 1 198 ? 4.941 -4.292 7.667 1.00 95.88 198 SER A O 1
ATOM 1592 N N . VAL A 1 199 ? 4.004 -3.391 5.844 1.00 98.00 199 VAL A N 1
ATOM 1593 C CA . VAL A 1 199 ? 2.796 -2.921 6.555 1.00 98.00 199 VAL A CA 1
ATOM 1594 C C . VAL A 1 199 ? 1.884 -4.090 6.933 1.00 98.00 199 VAL A C 1
ATOM 1596 O O . VAL A 1 199 ? 1.447 -4.168 8.082 1.00 98.00 199 VAL A O 1
ATOM 1599 N N . HIS A 1 200 ? 1.653 -5.030 6.007 1.00 97.81 200 HIS A N 1
ATOM 1600 C CA . HIS A 1 200 ? 0.883 -6.252 6.274 1.00 97.81 200 HIS A CA 1
ATOM 1601 C C . HIS A 1 200 ? 1.456 -7.033 7.465 1.00 97.81 200 HIS A C 1
ATOM 1603 O O . HIS A 1 200 ? 0.749 -7.349 8.424 1.00 97.81 200 HIS A O 1
ATOM 1609 N N . ASN A 1 201 ? 2.769 -7.275 7.447 1.00 95.88 201 ASN A N 1
ATOM 1610 C CA . ASN A 1 201 ? 3.470 -7.974 8.521 1.00 95.88 201 ASN A CA 1
ATOM 1611 C C . ASN A 1 201 ? 3.587 -7.132 9.798 1.00 95.88 201 ASN A C 1
ATOM 1613 O O . ASN A 1 201 ? 3.565 -7.687 10.892 1.00 95.88 201 ASN A O 1
ATOM 1617 N N . GLY A 1 202 ? 3.716 -5.812 9.666 1.00 97.38 202 GLY A N 1
ATOM 1618 C CA . GLY A 1 202 ? 3.822 -4.878 10.781 1.00 97.38 202 GLY A CA 1
ATOM 1619 C C . GLY A 1 202 ? 2.589 -4.899 11.675 1.00 97.38 202 GLY A C 1
ATOM 1620 O O . GLY A 1 202 ? 2.719 -5.040 12.889 1.00 97.38 202 GLY A O 1
ATOM 1621 N N . ILE A 1 203 ? 1.399 -4.813 11.070 1.00 98.44 203 ILE A N 1
ATOM 1622 C CA . ILE A 1 203 ? 0.119 -4.850 11.793 1.00 98.44 203 ILE A CA 1
ATOM 1623 C C . ILE A 1 203 ? -0.201 -6.264 12.303 1.00 98.44 203 ILE A C 1
ATOM 1625 O O . ILE A 1 203 ? -0.721 -6.425 13.412 1.00 98.44 203 ILE A O 1
ATOM 1629 N N . GLY A 1 204 ? 0.120 -7.299 11.524 1.00 97.19 204 GLY A N 1
ATOM 1630 C CA . GLY A 1 204 ? -0.132 -8.680 11.930 1.00 97.19 204 GLY A CA 1
ATOM 1631 C C . GLY A 1 204 ? -1.621 -9.025 12.037 1.00 97.19 204 GLY A C 1
ATOM 1632 O O . GLY A 1 204 ? -2.483 -8.301 11.548 1.00 97.19 204 GLY A O 1
ATOM 1633 N N . GLY A 1 205 ? -1.935 -10.150 12.685 1.00 97.25 205 GLY A N 1
ATOM 1634 C CA . GLY A 1 205 ? -3.313 -10.654 12.754 1.00 97.25 205 GLY A CA 1
ATOM 1635 C C . GLY A 1 205 ? -3.890 -10.887 11.356 1.00 97.25 205 GLY A C 1
ATOM 1636 O O . GLY A 1 205 ? -3.196 -11.453 10.508 1.00 97.25 205 GLY A O 1
ATOM 1637 N N . ASP A 1 206 ? -5.109 -10.413 11.098 1.00 97.94 206 ASP A N 1
ATOM 1638 C CA . ASP A 1 206 ? -5.751 -10.557 9.787 1.00 97.94 206 ASP A CA 1
ATOM 1639 C C . ASP A 1 206 ? -4.930 -9.892 8.678 1.00 97.94 206 ASP A C 1
ATOM 1641 O O . ASP A 1 206 ? -4.756 -10.486 7.610 1.00 97.94 206 ASP A O 1
ATOM 1645 N N . MET A 1 207 ? -4.323 -8.730 8.962 1.00 97.94 207 MET A N 1
ATOM 1646 C CA . MET A 1 207 ? -3.473 -7.994 8.018 1.00 97.94 207 MET A CA 1
ATOM 1647 C C . MET A 1 207 ? -2.250 -8.782 7.539 1.00 97.94 207 MET A C 1
ATOM 1649 O O . MET A 1 207 ? -1.764 -8.497 6.450 1.00 97.94 207 MET A O 1
ATOM 1653 N N . ALA A 1 208 ? -1.765 -9.783 8.278 1.00 95.69 208 ALA A N 1
ATOM 1654 C CA . ALA A 1 208 ? -0.642 -10.620 7.836 1.00 95.69 208 ALA A CA 1
ATOM 1655 C C . ALA A 1 208 ? -1.066 -11.857 7.025 1.00 95.69 208 ALA A C 1
ATOM 1657 O O . ALA A 1 208 ? -0.206 -12.654 6.638 1.00 95.69 208 ALA A O 1
ATOM 1658 N N . THR A 1 209 ? -2.365 -12.032 6.771 1.00 95.12 209 THR A N 1
ATOM 1659 C CA . THR A 1 209 ? -2.925 -13.173 6.034 1.00 95.12 209 THR A CA 1
ATOM 1660 C C . THR A 1 209 ? -3.588 -12.733 4.728 1.00 95.12 209 THR A C 1
ATOM 1662 O O . THR A 1 209 ? -3.766 -11.544 4.458 1.00 95.12 209 THR A O 1
ATOM 1665 N N . MET A 1 210 ? -4.031 -13.706 3.927 1.00 95.25 210 MET A N 1
ATOM 1666 C CA . MET A 1 210 ? -4.863 -13.425 2.753 1.00 95.25 210 MET A CA 1
ATOM 1667 C C . MET A 1 210 ? -6.250 -12.882 3.106 1.00 95.25 210 MET A C 1
ATOM 1669 O O . MET A 1 210 ? -6.879 -12.252 2.264 1.00 95.25 210 MET A O 1
ATOM 1673 N N . ASN A 1 211 ? -6.680 -13.016 4.363 1.00 96.88 211 ASN A N 1
ATOM 1674 C CA . ASN A 1 211 ? -7.923 -12.427 4.855 1.00 96.88 211 ASN A CA 1
ATOM 1675 C C . ASN A 1 211 ? -7.751 -10.956 5.266 1.00 96.88 211 ASN A C 1
ATOM 1677 O O . ASN A 1 211 ? -8.645 -10.386 5.887 1.00 96.88 211 ASN A O 1
ATOM 1681 N N . SER A 1 212 ? -6.612 -10.334 4.938 1.00 98.38 212 SER A N 1
ATOM 1682 C CA . SER A 1 212 ? -6.302 -8.946 5.282 1.00 98.38 212 SER A CA 1
ATOM 1683 C C . SER A 1 212 ? -7.383 -7.922 4.920 1.00 98.38 212 SER A C 1
ATOM 1685 O O . SER A 1 212 ? -7.525 -6.982 5.701 1.00 98.38 212 SER A O 1
ATOM 1687 N N . PRO A 1 213 ? -8.228 -8.095 3.876 1.00 98.75 213 PRO A N 1
ATOM 1688 C CA . PRO A 1 213 ? -9.360 -7.195 3.659 1.00 98.75 213 PRO A CA 1
ATOM 1689 C C . PRO A 1 213 ? -10.428 -7.198 4.761 1.00 98.75 213 PRO A C 1
ATOM 1691 O O . PRO A 1 213 ? -11.312 -6.353 4.702 1.00 98.75 213 PRO A O 1
ATOM 1694 N N . ASN A 1 214 ? -10.375 -8.095 5.756 1.00 98.69 214 ASN A N 1
ATOM 1695 C CA . ASN A 1 214 ? -11.163 -7.978 6.992 1.00 98.69 214 ASN A CA 1
ATOM 1696 C C . ASN A 1 214 ? -10.834 -6.680 7.756 1.00 98.69 214 ASN A C 1
ATOM 1698 O O . ASN A 1 214 ? -11.700 -6.100 8.410 1.00 98.69 214 ASN A O 1
ATOM 1702 N N . ASP A 1 215 ? -9.595 -6.201 7.662 1.00 98.75 215 ASP A N 1
ATOM 1703 C CA . ASP A 1 215 ? -9.141 -4.961 8.281 1.00 98.75 215 ASP A CA 1
ATOM 1704 C C . ASP A 1 215 ? -9.259 -3.797 7.286 1.00 98.75 215 ASP A C 1
ATOM 1706 O O . ASP A 1 215 ? -8.700 -3.828 6.192 1.00 98.75 215 ASP A O 1
ATOM 1710 N N . PHE A 1 216 ? -9.932 -2.713 7.662 1.00 98.75 216 PHE A N 1
ATOM 1711 C CA . PHE A 1 216 ? -10.046 -1.500 6.858 1.00 98.75 216 PHE A CA 1
ATOM 1712 C C . PHE A 1 216 ? -8.679 -0.845 6.599 1.00 98.75 216 PHE A C 1
ATOM 1714 O O . PHE A 1 216 ? -8.505 -0.153 5.591 1.00 98.75 216 PHE A O 1
ATOM 1721 N N . ALA A 1 217 ? -7.677 -1.131 7.442 1.00 98.81 217 ALA A N 1
ATOM 1722 C CA . ALA A 1 217 ? -6.282 -0.788 7.185 1.00 98.81 217 ALA A CA 1
ATOM 1723 C C . ALA A 1 217 ? -5.796 -1.297 5.817 1.00 98.81 217 ALA A C 1
ATOM 1725 O O . ALA A 1 217 ? -5.019 -0.597 5.168 1.00 98.81 217 ALA A O 1
ATOM 1726 N N . PHE A 1 218 ? -6.289 -2.453 5.345 1.00 98.88 218 PHE A N 1
ATOM 1727 C CA . PHE A 1 218 ? -5.996 -2.995 4.015 1.00 98.88 218 PHE A CA 1
ATOM 1728 C C . PHE A 1 218 ? -6.285 -1.971 2.928 1.00 98.88 218 PHE A C 1
ATOM 1730 O O . PHE A 1 218 ? -5.437 -1.686 2.087 1.00 98.88 218 PHE A O 1
ATOM 1737 N N . PHE A 1 219 ? -7.483 -1.392 2.948 1.00 98.88 219 PHE A N 1
ATOM 1738 C CA . PHE A 1 219 ? -7.924 -0.533 1.863 1.00 98.88 219 PHE A CA 1
ATOM 1739 C C . PHE A 1 219 ? -7.248 0.844 1.921 1.00 98.88 219 PHE A C 1
ATOM 1741 O O . PHE A 1 219 ? -6.928 1.404 0.872 1.00 98.88 219 PHE A O 1
ATOM 1748 N N . LEU A 1 220 ? -6.934 1.358 3.119 1.00 98.75 220 LEU A N 1
ATOM 1749 C CA . LEU A 1 220 ? -6.106 2.565 3.263 1.00 98.75 220 LEU A CA 1
ATOM 1750 C C . LEU A 1 220 ? -4.674 2.344 2.764 1.00 98.75 220 LEU A C 1
ATOM 1752 O O . LEU A 1 220 ? -4.106 3.214 2.098 1.00 98.75 220 LEU A O 1
ATOM 1756 N N . HIS A 1 221 ? -4.101 1.184 3.090 1.00 98.88 221 HIS A N 1
ATOM 1757 C CA . HIS A 1 221 ? -2.761 0.777 2.681 1.00 98.88 221 HIS A CA 1
ATOM 1758 C C . HIS A 1 221 ? -2.677 0.581 1.170 1.00 98.88 221 HIS A C 1
ATOM 1760 O O . HIS A 1 221 ? -1.865 1.226 0.513 1.00 98.88 221 HIS A O 1
ATOM 1766 N N . HIS A 1 222 ? -3.570 -0.215 0.580 1.00 98.88 222 HIS A N 1
ATOM 1767 C CA . HIS A 1 222 ? -3.587 -0.455 -0.864 1.00 98.88 222 HIS A CA 1
ATOM 1768 C C . HIS A 1 222 ? -3.956 0.801 -1.665 1.00 98.88 222 HIS A C 1
ATOM 1770 O O . HIS A 1 222 ? -3.476 0.973 -2.784 1.00 98.88 222 HIS A O 1
ATOM 1776 N N . SER A 1 223 ? -4.721 1.740 -1.092 1.00 98.69 223 SER A N 1
ATOM 1777 C CA . SER A 1 223 ? -4.929 3.066 -1.691 1.00 98.69 223 SER A CA 1
ATOM 1778 C C . SER A 1 223 ? -3.620 3.866 -1.745 1.00 98.69 223 SER A C 1
ATOM 1780 O O . SER A 1 223 ? -3.393 4.606 -2.705 1.00 98.69 223 SER A O 1
ATOM 1782 N N . ASN A 1 224 ? -2.714 3.677 -0.776 1.00 98.31 224 ASN A N 1
ATOM 1783 C CA . ASN A 1 224 ? -1.364 4.244 -0.814 1.00 98.31 224 ASN A CA 1
ATOM 1784 C C . ASN A 1 224 ? -0.420 3.474 -1.754 1.00 98.31 224 ASN A C 1
ATOM 1786 O O . ASN A 1 224 ? 0.365 4.109 -2.450 1.00 98.31 224 ASN A O 1
ATOM 1790 N N . ILE A 1 225 ? -0.514 2.143 -1.841 1.00 98.75 225 ILE A N 1
ATOM 1791 C CA . ILE A 1 225 ? 0.214 1.348 -2.850 1.00 98.75 225 ILE A CA 1
ATOM 1792 C C . ILE A 1 225 ? -0.145 1.831 -4.259 1.00 98.75 225 ILE A C 1
ATOM 1794 O O . ILE A 1 225 ? 0.742 2.095 -5.072 1.00 98.75 225 ILE A O 1
ATOM 1798 N N . ASP A 1 226 ? -1.433 2.048 -4.522 1.00 98.69 226 ASP A N 1
ATOM 1799 C CA . ASP A 1 226 ? -1.905 2.601 -5.786 1.00 98.69 226 ASP A CA 1
ATOM 1800 C C . ASP A 1 226 ? -1.424 4.045 -6.024 1.00 98.69 226 ASP A C 1
ATOM 1802 O O . ASP A 1 226 ? -1.033 4.397 -7.138 1.00 98.69 226 ASP A O 1
ATOM 1806 N N . ARG A 1 227 ? -1.357 4.869 -4.968 1.00 96.44 227 ARG A N 1
ATOM 1807 C CA . ARG A 1 227 ? -0.772 6.219 -5.027 1.00 96.44 227 ARG A CA 1
ATOM 1808 C C . ARG A 1 227 ? 0.711 6.184 -5.391 1.00 96.44 227 ARG A C 1
ATOM 1810 O O . ARG A 1 227 ? 1.159 6.986 -6.208 1.00 96.44 227 ARG A O 1
ATOM 1817 N N . ILE A 1 228 ? 1.475 5.269 -4.795 1.00 96.00 228 ILE A N 1
ATOM 1818 C CA . ILE A 1 228 ? 2.904 5.078 -5.069 1.00 96.00 228 ILE A CA 1
ATOM 1819 C C . ILE A 1 228 ? 3.098 4.594 -6.511 1.00 96.00 228 ILE A C 1
ATOM 1821 O O . ILE A 1 228 ? 3.953 5.127 -7.221 1.00 96.00 228 ILE A O 1
ATOM 1825 N N . TRP A 1 229 ? 2.260 3.663 -6.984 1.00 97.56 229 TRP A N 1
ATOM 1826 C CA . TRP A 1 229 ? 2.262 3.245 -8.386 1.00 97.56 229 TRP A CA 1
ATOM 1827 C C . TRP A 1 229 ? 1.949 4.397 -9.329 1.00 97.56 229 TRP A C 1
ATOM 1829 O O . TRP A 1 229 ? 2.688 4.614 -10.286 1.00 97.56 229 TRP A O 1
ATOM 1839 N N . TRP A 1 230 ? 0.926 5.196 -9.037 1.00 93.31 230 TRP A N 1
ATOM 1840 C CA . TRP A 1 230 ? 0.642 6.394 -9.815 1.00 93.31 230 TRP A CA 1
ATOM 1841 C C . TRP A 1 230 ? 1.823 7.383 -9.802 1.00 93.31 230 TRP A C 1
ATOM 1843 O O . TRP A 1 230 ? 2.146 7.962 -10.839 1.00 93.31 230 TRP A O 1
ATOM 1853 N N . GLY A 1 231 ? 2.540 7.517 -8.682 1.00 88.69 231 GLY A N 1
ATOM 1854 C CA . GLY A 1 231 ? 3.805 8.254 -8.612 1.00 88.69 231 GLY A CA 1
ATOM 1855 C C . GLY A 1 231 ? 4.849 7.735 -9.608 1.00 88.69 231 GLY A C 1
ATOM 1856 O O . GLY A 1 231 ? 5.420 8.522 -10.361 1.00 88.69 231 GLY A O 1
ATOM 1857 N N . TRP A 1 232 ? 5.035 6.415 -9.688 1.00 92.56 232 TRP A N 1
ATOM 1858 C CA . TRP A 1 232 ? 5.904 5.787 -10.689 1.00 92.56 232 TRP A CA 1
ATOM 1859 C C . TRP A 1 232 ? 5.393 5.944 -12.125 1.00 92.56 232 TRP A C 1
ATOM 1861 O O . TRP A 1 232 ? 6.187 6.194 -13.025 1.00 92.56 232 TRP A O 1
ATOM 1871 N N . GLN A 1 233 ? 4.084 5.887 -12.370 1.00 89.88 233 GLN A N 1
ATOM 1872 C CA . GLN A 1 233 ? 3.510 6.127 -13.701 1.00 89.88 233 GLN A CA 1
ATOM 1873 C C . GLN A 1 233 ? 3.795 7.547 -14.215 1.00 89.88 233 GLN A C 1
ATOM 1875 O O . GLN A 1 233 ? 3.925 7.750 -15.418 1.00 89.88 233 GLN A O 1
ATOM 1880 N N . ASN A 1 234 ? 3.916 8.523 -13.309 1.00 85.75 234 ASN A N 1
ATOM 1881 C CA . ASN A 1 234 ? 4.234 9.916 -13.637 1.00 85.75 234 ASN A CA 1
ATOM 1882 C C . ASN A 1 234 ? 5.733 10.238 -13.520 1.00 85.75 234 ASN A C 1
ATOM 1884 O O . ASN A 1 234 ? 6.123 11.381 -13.734 1.00 85.75 234 ASN A O 1
ATOM 1888 N N . ALA A 1 235 ? 6.564 9.245 -13.194 1.00 82.06 235 ALA A N 1
ATOM 1889 C CA . ALA A 1 235 ? 8.009 9.385 -13.060 1.00 82.06 235 ALA A CA 1
ATOM 1890 C C . ALA A 1 235 ? 8.719 9.686 -14.376 1.00 82.06 235 ALA A C 1
ATOM 1892 O O . ALA A 1 235 ? 9.708 10.410 -14.429 1.00 82.06 235 ALA A O 1
ATOM 1893 N N . ARG A 1 236 ? 8.243 9.024 -15.429 1.00 81.81 236 ARG A N 1
ATOM 1894 C CA . ARG A 1 236 ? 8.809 9.019 -16.772 1.00 81.81 236 ARG A CA 1
ATOM 1895 C C . ARG A 1 236 ? 7.662 8.890 -17.755 1.00 81.81 236 ARG A C 1
ATOM 1897 O O . ARG A 1 236 ? 6.680 8.207 -17.472 1.00 81.81 236 ARG A O 1
ATOM 1904 N N . GLN A 1 237 ? 7.812 9.480 -18.934 1.00 77.19 237 GLN A N 1
ATOM 1905 C CA . GLN A 1 237 ? 6.772 9.464 -19.965 1.00 77.19 237 GLN A CA 1
ATOM 1906 C C . GLN A 1 237 ? 6.330 8.038 -20.346 1.00 77.19 237 GLN A C 1
ATOM 1908 O O . GLN A 1 237 ? 5.136 7.783 -20.494 1.00 77.19 237 GLN A O 1
ATOM 1913 N N . ASN A 1 238 ? 7.275 7.096 -20.415 1.00 83.62 238 ASN A N 1
ATOM 1914 C CA . ASN A 1 238 ? 7.009 5.708 -20.806 1.00 83.62 238 ASN A CA 1
ATOM 1915 C C . ASN A 1 238 ? 6.357 4.866 -19.693 1.00 83.62 238 ASN A C 1
ATOM 1917 O O . ASN A 1 238 ? 5.839 3.787 -19.971 1.00 83.62 238 ASN A O 1
ATOM 1921 N N . ASN A 1 239 ? 6.333 5.349 -18.446 1.00 88.88 239 ASN A N 1
ATOM 1922 C CA . ASN A 1 239 ? 5.800 4.577 -17.323 1.00 88.88 239 ASN A CA 1
ATOM 1923 C C . ASN A 1 239 ? 4.270 4.579 -17.272 1.00 88.88 239 ASN A C 1
ATOM 1925 O O . ASN A 1 239 ? 3.681 3.661 -16.705 1.00 88.88 239 ASN A O 1
ATOM 1929 N N . LEU A 1 240 ? 3.608 5.580 -17.863 1.00 89.00 240 LEU A N 1
ATOM 1930 C CA . LEU A 1 240 ? 2.156 5.736 -17.752 1.00 89.00 240 LEU A CA 1
ATOM 1931 C C . LEU A 1 240 ? 1.395 4.488 -18.214 1.00 89.00 240 LEU A C 1
ATOM 1933 O O . LEU A 1 240 ? 0.492 4.030 -17.516 1.00 89.00 240 LEU A O 1
ATOM 1937 N N . MET A 1 241 ? 1.793 3.941 -19.364 1.00 92.94 241 MET A N 1
ATOM 1938 C CA . MET A 1 241 ? 1.250 2.699 -19.922 1.00 92.94 241 MET A CA 1
ATOM 1939 C C . MET A 1 241 ? 2.181 1.497 -19.694 1.00 92.94 241 MET A C 1
ATOM 1941 O O . MET A 1 241 ? 1.977 0.441 -20.286 1.00 92.94 241 MET A O 1
ATOM 1945 N N . GLY A 1 242 ? 3.210 1.655 -18.854 1.00 93.69 242 GLY A N 1
ATOM 1946 C CA . GLY A 1 242 ? 4.174 0.607 -18.554 1.00 93.69 242 GLY A CA 1
ATOM 1947 C C . GLY A 1 242 ? 3.507 -0.546 -17.811 1.00 93.69 242 GLY A C 1
ATOM 1948 O O . GLY A 1 242 ? 3.053 -0.383 -16.679 1.00 93.69 242 GLY A O 1
ATOM 1949 N N . TYR A 1 243 ? 3.471 -1.710 -18.452 1.00 97.12 243 TYR A N 1
ATOM 1950 C CA . TYR A 1 243 ? 2.970 -2.964 -17.903 1.00 97.12 243 TYR A CA 1
ATOM 1951 C C . TYR A 1 243 ? 3.798 -4.116 -18.466 1.00 97.12 243 TYR A C 1
ATOM 1953 O O . TYR A 1 243 ? 4.158 -4.099 -19.640 1.00 97.12 243 TYR A O 1
ATOM 1961 N N . GLY A 1 244 ? 4.135 -5.092 -17.630 1.00 95.31 244 GLY A N 1
ATOM 1962 C CA . GLY A 1 244 ? 4.991 -6.202 -18.032 1.00 95.31 244 GLY A CA 1
ATOM 1963 C C . GLY A 1 244 ? 5.236 -7.186 -16.894 1.00 95.31 244 GLY A C 1
ATOM 1964 O O . GLY A 1 244 ? 4.594 -7.120 -15.848 1.00 95.31 244 GLY A O 1
ATOM 1965 N N . GLY A 1 245 ? 6.192 -8.091 -17.089 1.00 96.00 245 GLY A N 1
ATOM 1966 C CA . GLY A 1 245 ? 6.400 -9.239 -16.207 1.00 96.00 245 GLY A CA 1
ATOM 1967 C C . GLY A 1 245 ? 5.673 -10.471 -16.737 1.00 96.00 245 GLY A C 1
ATOM 1968 O O . GLY A 1 245 ? 5.510 -10.621 -17.949 1.00 96.00 245 GLY A O 1
ATOM 1969 N N . ARG A 1 246 ? 5.266 -11.366 -15.836 1.00 96.06 246 ARG A N 1
ATOM 1970 C CA . ARG A 1 246 ? 4.578 -12.610 -16.195 1.00 96.06 246 ARG A CA 1
ATOM 1971 C C . ARG A 1 246 ? 3.207 -12.710 -15.546 1.00 96.06 246 ARG A C 1
ATOM 1973 O O . ARG A 1 246 ? 3.012 -12.244 -14.420 1.00 96.06 246 ARG A O 1
ATOM 1980 N N . ASN A 1 247 ? 2.297 -13.350 -16.263 1.00 95.69 247 ASN A N 1
ATOM 1981 C CA . ASN A 1 247 ? 1.046 -13.862 -15.730 1.00 95.69 247 ASN A CA 1
ATOM 1982 C C . ASN A 1 247 ? 1.298 -15.163 -14.956 1.00 95.69 247 ASN A C 1
ATOM 1984 O O . ASN A 1 247 ? 2.364 -15.771 -15.069 1.00 95.69 247 ASN A O 1
ATOM 1988 N N . ILE A 1 248 ? 0.309 -15.591 -14.169 1.00 93.06 248 ILE A N 1
ATOM 1989 C CA . ILE A 1 248 ? 0.404 -16.816 -13.358 1.00 93.06 248 ILE A CA 1
ATOM 1990 C C . ILE A 1 248 ? 0.614 -18.082 -14.202 1.00 93.06 248 ILE A C 1
ATOM 1992 O O . ILE A 1 248 ? 1.276 -19.013 -13.755 1.00 93.06 248 ILE A O 1
ATOM 1996 N N . ASP A 1 249 ? 0.101 -18.107 -15.431 1.00 93.50 249 ASP A N 1
ATOM 1997 C CA . ASP A 1 249 ? 0.300 -19.203 -16.388 1.00 93.50 249 ASP A CA 1
ATOM 1998 C C . ASP A 1 249 ? 1.693 -19.190 -17.052 1.00 93.50 249 ASP A C 1
ATOM 2000 O O . ASP A 1 249 ? 2.003 -20.038 -17.885 1.00 93.50 249 ASP A O 1
ATOM 2004 N N . GLY A 1 250 ? 2.547 -18.228 -16.688 1.00 94.50 250 GLY A N 1
ATOM 2005 C CA . GLY A 1 250 ? 3.891 -18.054 -17.226 1.00 94.50 250 GLY A CA 1
ATOM 2006 C C . GLY A 1 250 ? 3.964 -17.235 -18.517 1.00 94.50 250 GLY A C 1
ATOM 2007 O O . GLY A 1 250 ? 5.079 -16.917 -18.944 1.00 94.50 250 GLY A O 1
ATOM 2008 N N . SER A 1 251 ? 2.828 -16.853 -19.111 1.00 96.56 251 SER A N 1
ATOM 2009 C CA . SER A 1 251 ? 2.786 -16.003 -20.304 1.00 96.56 251 SER A CA 1
ATOM 2010 C C . SER A 1 251 ? 3.298 -14.587 -20.013 1.00 96.56 251 SER A C 1
ATOM 2012 O O . SER A 1 251 ? 3.310 -14.116 -18.870 1.00 96.56 251 SER A O 1
ATOM 2014 N N . ALA A 1 252 ? 3.772 -13.902 -21.056 1.00 97.81 252 ALA A N 1
ATOM 2015 C CA . ALA A 1 252 ? 4.191 -12.510 -20.946 1.00 97.81 252 ALA A CA 1
ATOM 2016 C C . ALA A 1 252 ? 2.969 -11.606 -20.743 1.00 97.81 252 ALA A C 1
ATOM 2018 O O . ALA A 1 252 ? 1.991 -11.712 -21.480 1.00 97.81 252 ALA A O 1
ATOM 2019 N N . ALA A 1 253 ? 3.050 -10.704 -19.767 1.00 97.44 253 ALA A N 1
ATOM 2020 C CA . ALA A 1 253 ? 1.936 -9.830 -19.432 1.00 97.44 253 ALA A CA 1
ATOM 2021 C C . ALA A 1 253 ? 1.680 -8.773 -20.521 1.00 97.44 253 ALA A C 1
ATOM 2023 O O . ALA A 1 253 ? 2.613 -8.175 -21.063 1.00 97.44 253 ALA A O 1
ATOM 2024 N N . SER A 1 254 ? 0.408 -8.511 -20.806 1.00 97.19 254 SER A N 1
ATOM 2025 C CA . SER A 1 254 ? -0.070 -7.629 -21.867 1.00 97.19 254 SER A CA 1
ATOM 2026 C C . SER A 1 254 ? -1.160 -6.683 -21.367 1.00 97.19 254 SER A C 1
ATOM 2028 O O . SER A 1 254 ? -1.981 -7.019 -20.518 1.00 97.19 254 SER A O 1
ATOM 2030 N N . LEU A 1 255 ? -1.234 -5.481 -21.948 1.00 96.75 255 LEU A N 1
ATOM 2031 C CA . LEU A 1 255 ? -2.321 -4.531 -21.668 1.00 96.75 255 LEU A CA 1
ATOM 2032 C C . LEU A 1 255 ? -3.705 -5.086 -22.049 1.00 96.75 255 LEU A C 1
ATOM 2034 O O . LEU A 1 255 ? -4.722 -4.596 -21.555 1.00 96.75 255 LEU A O 1
ATOM 2038 N N . ASN A 1 256 ? -3.741 -6.100 -22.915 1.00 96.62 256 ASN A N 1
ATOM 2039 C CA . ASN A 1 256 ? -4.961 -6.791 -23.311 1.00 96.62 256 ASN A CA 1
ATOM 2040 C C . ASN A 1 256 ? -5.336 -7.939 -22.369 1.00 96.62 256 ASN A C 1
ATOM 2042 O O . ASN A 1 256 ? -6.366 -8.564 -22.603 1.00 96.62 256 ASN A O 1
ATOM 2046 N N . ASP A 1 257 ? -4.567 -8.226 -21.323 1.00 96.50 257 ASP A N 1
ATOM 2047 C CA . ASP A 1 257 ? -4.938 -9.268 -20.369 1.00 96.50 257 ASP A CA 1
ATOM 2048 C C . ASP A 1 257 ? -6.178 -8.854 -19.574 1.00 96.50 257 ASP A C 1
ATOM 2050 O O . ASP A 1 257 ? -6.435 -7.666 -19.342 1.00 96.50 257 ASP A O 1
ATOM 2054 N N . ASN A 1 258 ? -6.973 -9.845 -19.174 1.00 96.00 258 ASN A N 1
ATOM 2055 C CA . ASN A 1 258 ? -8.122 -9.625 -18.308 1.00 96.00 258 ASN A CA 1
ATOM 2056 C C . ASN A 1 258 ? -7.669 -9.627 -16.851 1.00 96.00 258 ASN A C 1
ATOM 2058 O O . ASN A 1 258 ? -6.939 -10.517 -16.418 1.00 96.00 258 ASN A O 1
ATOM 2062 N N . ILE A 1 259 ? -8.167 -8.674 -16.070 1.00 95.81 259 ILE A N 1
ATOM 2063 C CA . ILE A 1 259 ? -8.025 -8.715 -14.620 1.00 95.81 259 ILE A CA 1
ATOM 2064 C C . ILE A 1 259 ? -8.880 -9.852 -14.072 1.00 95.81 259 ILE A C 1
ATOM 2066 O O . ILE A 1 259 ? -10.083 -9.924 -14.349 1.00 95.81 259 ILE A O 1
ATOM 2070 N N . SER A 1 260 ? -8.258 -10.707 -13.257 1.00 92.00 260 SER A N 1
ATOM 2071 C CA . SER A 1 260 ? -8.945 -11.798 -12.560 1.00 92.00 260 SER A CA 1
ATOM 2072 C C . SER A 1 260 ? -10.191 -11.276 -11.841 1.00 92.00 260 SER A C 1
ATOM 2074 O O . SER A 1 260 ? -10.172 -10.180 -11.280 1.00 92.00 260 SER A O 1
ATOM 2076 N N . VAL A 1 261 ? -11.275 -12.057 -11.844 1.00 92.75 261 VAL A N 1
ATOM 2077 C CA . VAL A 1 261 ? -12.596 -11.723 -11.263 1.00 92.75 261 VAL A CA 1
ATOM 2078 C C . VAL A 1 261 ? -13.390 -10.65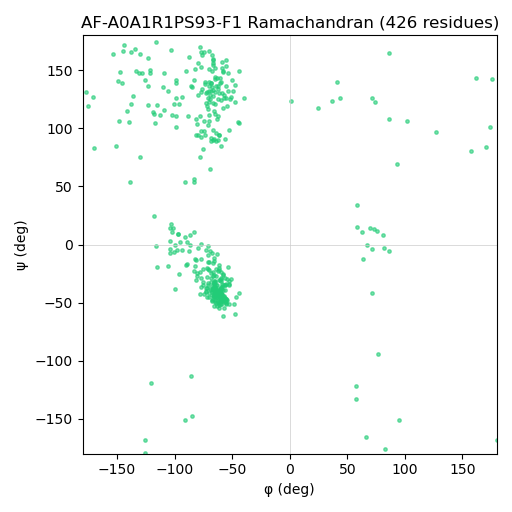4 -12.024 1.00 92.75 261 VAL A C 1
ATOM 2080 O O . VAL A 1 261 ? -14.596 -10.809 -12.185 1.00 92.75 261 VAL A O 1
ATOM 2083 N N . TYR A 1 262 ? -12.751 -9.583 -12.495 1.00 93.75 262 TYR A N 1
ATOM 2084 C CA . TYR A 1 262 ? -13.459 -8.406 -13.013 1.00 93.75 262 TYR A CA 1
ATOM 2085 C C . TYR A 1 262 ? -13.633 -8.386 -14.534 1.00 93.75 262 TYR A C 1
ATOM 2087 O O . TYR A 1 262 ? -14.548 -7.733 -15.030 1.00 93.75 262 TYR A O 1
ATOM 2095 N N . GLY A 1 263 ? -12.755 -9.058 -15.285 1.00 92.38 263 GLY A N 1
ATOM 2096 C CA . GLY A 1 263 ? -12.804 -9.092 -16.752 1.00 92.38 263 GLY A CA 1
ATOM 2097 C C . GLY A 1 263 ? -12.416 -7.777 -17.444 1.00 92.38 263 GLY A C 1
ATOM 2098 O O . GLY A 1 263 ? -12.333 -7.740 -18.669 1.00 92.38 263 GLY A O 1
ATOM 2099 N N . ASP A 1 264 ? -12.148 -6.708 -16.687 1.00 95.38 264 ASP A N 1
ATOM 2100 C CA . ASP A 1 264 ? -11.598 -5.461 -17.219 1.00 95.38 264 ASP A CA 1
ATOM 2101 C C . ASP A 1 264 ? -10.239 -5.729 -17.888 1.00 95.38 264 ASP A C 1
ATOM 2103 O O . ASP A 1 264 ? -9.414 -6.481 -17.366 1.00 95.38 264 ASP A O 1
ATOM 2107 N N . ARG A 1 265 ? -9.976 -5.086 -19.031 1.00 96.62 265 ARG A N 1
ATOM 2108 C CA . ARG A 1 265 ? -8.652 -5.131 -19.670 1.00 96.62 265 ARG A CA 1
ATOM 2109 C C . ARG A 1 265 ? -7.660 -4.338 -18.831 1.00 96.62 265 ARG A C 1
ATOM 2111 O O . ARG A 1 265 ? -7.977 -3.204 -18.459 1.00 96.62 265 ARG A O 1
ATOM 2118 N N . VAL A 1 266 ? -6.453 -4.864 -18.615 1.00 97.12 266 VAL A N 1
ATOM 2119 C CA . VAL A 1 266 ? -5.388 -4.177 -17.861 1.00 97.12 266 VAL A CA 1
ATOM 2120 C C . VAL A 1 266 ? -5.220 -2.735 -18.343 1.00 97.12 266 VAL A C 1
ATOM 2122 O O . VAL A 1 266 ? -5.317 -1.808 -17.540 1.00 97.12 266 VAL A O 1
ATOM 2125 N N . GLY A 1 267 ? -5.068 -2.522 -19.654 1.00 96.25 267 GLY A N 1
ATOM 2126 C CA . GLY A 1 267 ? -4.868 -1.203 -20.261 1.00 96.25 267 GLY A CA 1
ATOM 2127 C C . GLY A 1 267 ? -5.938 -0.171 -19.899 1.00 96.25 267 GLY A C 1
ATOM 2128 O O . GLY A 1 267 ? -5.627 1.014 -19.775 1.00 96.25 267 GLY A O 1
ATOM 2129 N N . SER A 1 268 ? -7.176 -0.607 -19.643 1.00 95.88 268 SER A N 1
ATOM 2130 C CA . SER A 1 268 ? -8.268 0.294 -19.257 1.00 95.88 268 SER A CA 1
ATOM 2131 C C . SER A 1 268 ? -8.121 0.882 -17.847 1.00 95.88 268 SER A C 1
ATOM 2133 O O . SER A 1 268 ? -8.788 1.864 -17.524 1.00 95.88 268 SER A O 1
ATOM 2135 N N . LEU A 1 269 ? -7.232 0.316 -17.020 1.00 96.44 269 LEU A N 1
ATOM 2136 C CA . LEU A 1 269 ? -7.050 0.678 -15.613 1.00 96.44 269 LEU A CA 1
ATOM 2137 C C . LEU A 1 269 ? -5.800 1.525 -15.340 1.00 96.44 269 LEU A C 1
ATOM 2139 O O . LEU A 1 269 ? -5.594 1.985 -14.214 1.00 96.44 269 LEU A O 1
ATOM 2143 N N . LEU A 1 270 ? -4.936 1.731 -16.337 1.00 94.50 270 LEU A N 1
ATOM 2144 C CA . LEU A 1 270 ? -3.648 2.397 -16.122 1.00 94.50 270 LEU A CA 1
ATOM 2145 C C . LEU A 1 270 ? -3.780 3.916 -15.995 1.00 94.50 270 LEU A C 1
ATOM 2147 O O . LEU A 1 270 ? -2.983 4.541 -15.296 1.00 94.50 270 LEU A O 1
ATOM 2151 N N . ARG A 1 271 ? -4.786 4.524 -16.626 1.00 93.75 271 ARG A N 1
ATOM 2152 C CA . ARG A 1 271 ? -4.942 5.980 -16.661 1.00 93.75 271 ARG A CA 1
ATOM 2153 C C . ARG A 1 271 ? -6.009 6.447 -15.673 1.00 93.75 271 ARG A C 1
ATOM 2155 O O . ARG A 1 271 ? -7.195 6.220 -15.892 1.00 93.75 271 ARG A O 1
ATOM 2162 N N . LEU A 1 272 ? -5.580 7.147 -14.621 1.00 93.25 272 LEU A N 1
ATOM 2163 C CA . LEU A 1 272 ? -6.496 7.847 -13.716 1.00 93.25 272 LEU A CA 1
ATOM 2164 C C . LEU A 1 272 ? -7.307 8.910 -14.480 1.00 93.25 272 LEU A C 1
ATOM 2166 O O . LEU A 1 272 ? -6.776 9.578 -15.368 1.00 93.25 272 LEU A O 1
ATOM 2170 N N . GLY A 1 273 ? -8.571 9.090 -14.106 1.00 93.56 273 GLY A N 1
ATOM 2171 C CA . GLY A 1 273 ? -9.511 10.020 -14.736 1.00 93.56 273 GLY A CA 1
ATOM 2172 C C . GLY A 1 273 ? -10.158 9.503 -16.026 1.00 93.56 273 GLY A C 1
ATOM 2173 O O . GLY A 1 273 ? -10.857 10.266 -16.698 1.00 93.56 273 GLY A O 1
ATOM 2174 N N . ASN A 1 274 ? -9.956 8.230 -16.375 1.00 93.75 274 ASN A N 1
ATOM 2175 C CA . ASN A 1 274 ? -10.505 7.605 -17.574 1.00 93.75 274 ASN A CA 1
ATOM 2176 C C . ASN A 1 274 ? -11.231 6.292 -17.243 1.00 93.75 274 ASN A C 1
ATOM 2178 O O . ASN A 1 274 ? -10.843 5.554 -16.336 1.00 93.75 274 ASN A O 1
ATOM 2182 N N . GLY A 1 275 ? -12.273 5.978 -18.014 1.00 93.25 275 GLY A N 1
ATOM 2183 C CA . GLY A 1 275 ? -13.021 4.728 -17.904 1.00 93.25 275 GLY A CA 1
ATOM 2184 C C . GLY A 1 275 ? -13.597 4.526 -16.504 1.00 93.25 275 GLY A C 1
ATOM 2185 O O . GLY A 1 275 ? -14.357 5.355 -16.017 1.00 93.25 275 GLY A O 1
ATOM 2186 N N . ARG A 1 276 ? -13.229 3.419 -15.848 1.00 93.56 276 ARG A N 1
ATOM 2187 C CA . ARG A 1 276 ? -13.648 3.116 -14.466 1.00 93.56 276 ARG A CA 1
ATOM 2188 C C . ARG A 1 276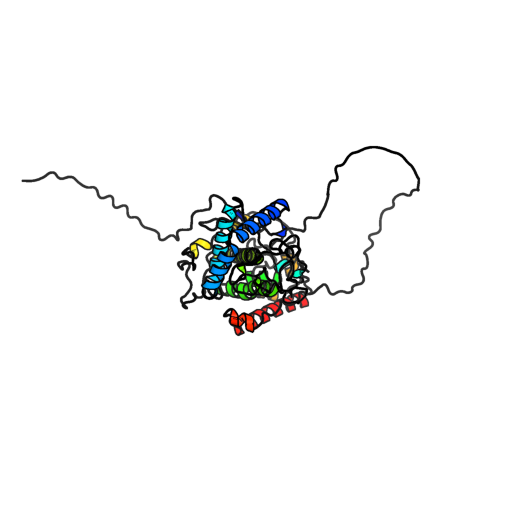 ? -12.792 3.804 -13.402 1.00 93.56 276 ARG A C 1
ATOM 2190 O O . ARG A 1 276 ? -13.156 3.806 -12.229 1.00 93.56 276 ARG A O 1
ATOM 2197 N N . VAL A 1 277 ? -11.653 4.375 -13.780 1.00 96.50 277 VAL A N 1
ATOM 2198 C CA . VAL A 1 277 ? -10.640 4.888 -12.853 1.00 96.50 277 VAL A CA 1
ATOM 2199 C C . VAL A 1 277 ? -10.902 6.363 -12.543 1.00 96.50 277 VAL A C 1
ATOM 2201 O O . VAL A 1 277 ? -10.048 7.226 -12.721 1.00 96.50 277 VAL A O 1
ATOM 2204 N N . CYS A 1 278 ? -12.121 6.674 -12.106 1.00 95.56 278 CYS A N 1
ATOM 2205 C CA . CYS A 1 278 ? -12.606 8.043 -11.927 1.00 95.56 278 CYS A CA 1
ATOM 2206 C C . CYS A 1 278 ? -12.198 8.678 -10.595 1.00 95.56 278 CYS A C 1
ATOM 2208 O O . CYS A 1 278 ? -13.040 9.162 -9.838 1.00 95.56 278 CYS A O 1
ATOM 2210 N N . TYR A 1 279 ? -10.901 8.674 -10.299 1.00 95.62 279 TYR A N 1
ATOM 2211 C CA . TYR A 1 279 ? -10.349 9.356 -9.137 1.00 95.62 279 TYR A CA 1
ATOM 2212 C C . TYR A 1 279 ? -8.960 9.944 -9.407 1.00 95.62 279 TYR A C 1
ATOM 2214 O O . TYR A 1 279 ? -8.281 9.608 -10.374 1.00 95.62 279 TYR A O 1
ATOM 2222 N N . SER A 1 280 ? -8.521 10.807 -8.497 1.00 93.00 280 SER A N 1
ATOM 2223 C CA . SER A 1 280 ? -7.170 11.365 -8.421 1.00 93.00 280 SER A CA 1
ATOM 2224 C C . SER A 1 280 ? -6.683 11.409 -6.974 1.00 93.00 280 SER A C 1
ATOM 2226 O O . SER A 1 280 ? -7.492 11.337 -6.051 1.00 93.00 280 SER A O 1
ATOM 2228 N N . TYR A 1 281 ? -5.384 11.613 -6.772 1.00 89.19 281 TYR A N 1
ATOM 2229 C CA . TYR A 1 281 ? -4.793 11.825 -5.451 1.00 89.19 281 TYR A CA 1
ATOM 2230 C C . TYR A 1 281 ? -4.553 13.313 -5.166 1.00 89.19 281 TYR A C 1
ATOM 2232 O O . TYR A 1 281 ? -4.096 14.051 -6.038 1.00 89.19 281 TYR A O 1
ATOM 2240 N N . SER A 1 282 ? -4.839 13.770 -3.943 1.00 80.62 282 SER A N 1
ATOM 2241 C CA . SER A 1 282 ? -4.497 15.134 -3.513 1.00 80.62 282 SER A CA 1
ATOM 2242 C C . SER A 1 282 ? -2.989 15.331 -3.340 1.00 80.62 282 SER A C 1
ATOM 2244 O O . SER A 1 282 ? -2.287 14.404 -2.947 1.00 80.62 282 SER A O 1
ATOM 2246 N N . GLY A 1 283 ? -2.495 16.557 -3.537 1.00 58.41 283 GLY A N 1
ATOM 2247 C CA . GLY A 1 283 ? -1.127 16.942 -3.152 1.00 58.41 283 GLY A CA 1
ATOM 2248 C C . GLY A 1 283 ? -0.018 16.563 -4.140 1.00 58.41 283 GLY A C 1
ATOM 2249 O O . GLY A 1 283 ? 1.123 16.965 -3.953 1.00 58.41 283 GLY A O 1
ATOM 2250 N N . GLN A 1 284 ? -0.331 15.867 -5.233 1.00 51.38 284 GLN A N 1
ATOM 2251 C CA . GLN A 1 284 ? 0.609 15.628 -6.328 1.00 51.38 284 GLN A CA 1
ATOM 2252 C C . GLN A 1 284 ? 0.039 16.254 -7.604 1.00 51.38 284 GLN A C 1
ATOM 2254 O O . GLN A 1 284 ? -1.005 15.855 -8.112 1.00 51.38 284 GLN A O 1
ATOM 2259 N N . SER A 1 285 ? 0.710 17.280 -8.126 1.00 37.94 285 SER A N 1
ATOM 2260 C CA . SER A 1 285 ? 0.359 17.857 -9.424 1.00 37.94 285 SER A CA 1
ATOM 2261 C C . SER A 1 285 ? 0.587 16.817 -10.524 1.00 37.94 285 SER A C 1
ATOM 2263 O O . SER A 1 285 ? 1.640 16.183 -10.579 1.00 37.94 285 SER A O 1
ATOM 2265 N N . THR A 1 286 ? -0.402 16.642 -11.401 1.00 41.25 286 THR A N 1
ATOM 2266 C CA . THR A 1 286 ? -0.275 15.894 -12.661 1.00 41.25 286 THR A CA 1
ATOM 2267 C C . THR A 1 286 ? 0.830 16.505 -13.525 1.00 41.25 286 THR A C 1
ATOM 2269 O O . THR A 1 286 ? 0.978 17.729 -13.504 1.00 41.25 286 THR A O 1
ATOM 2272 N N . LEU A 1 287 ? 1.531 15.710 -14.345 1.00 34.94 287 LEU A N 1
ATOM 2273 C CA . LEU A 1 287 ? 2.579 16.188 -15.271 1.00 34.94 287 LEU A CA 1
ATOM 2274 C C . LEU A 1 287 ? 2.174 17.464 -16.047 1.00 34.94 287 LEU A C 1
ATOM 2276 O O . LEU A 1 287 ? 2.940 18.422 -16.100 1.00 34.94 287 LEU A O 1
ATOM 2280 N N . ALA A 1 288 ? 0.926 17.547 -16.525 1.00 31.23 288 ALA A N 1
ATOM 2281 C CA . ALA A 1 288 ? 0.401 18.708 -17.257 1.00 31.23 288 ALA A CA 1
ATOM 2282 C C . ALA A 1 288 ? 0.321 20.018 -16.440 1.00 31.23 288 ALA A C 1
ATOM 2284 O O . ALA A 1 288 ? 0.402 21.102 -17.005 1.00 31.23 288 ALA A O 1
ATOM 2285 N N . LYS A 1 289 ? 0.179 19.947 -15.108 1.00 32.38 289 LYS A N 1
ATOM 2286 C CA . LYS A 1 289 ? 0.157 21.131 -14.225 1.00 32.38 289 LYS A CA 1
ATOM 2287 C C . LYS A 1 289 ? 1.556 21.533 -13.739 1.00 32.38 289 LYS A C 1
ATOM 2289 O O . LYS A 1 289 ? 1.719 22.659 -13.284 1.00 32.38 289 LYS A O 1
ATOM 2294 N N . ARG A 1 290 ? 2.561 20.650 -13.849 1.00 39.75 290 ARG A N 1
ATOM 2295 C CA . ARG A 1 290 ? 3.957 20.910 -13.432 1.00 39.75 290 ARG A CA 1
ATOM 2296 C C . ARG A 1 290 ? 4.765 21.705 -14.453 1.00 39.75 290 ARG A C 1
ATOM 2298 O O . ARG A 1 290 ? 5.692 22.410 -14.071 1.00 39.75 290 ARG A O 1
ATOM 2305 N N . GLN A 1 291 ? 4.389 21.653 -15.731 1.00 34.41 291 GLN A N 1
ATOM 2306 C CA . GLN A 1 291 ? 5.041 22.455 -16.771 1.00 34.41 291 GLN A CA 1
ATOM 2307 C C . GLN A 1 291 ? 4.800 23.967 -16.593 1.00 34.41 291 GLN A C 1
ATOM 2309 O O . GLN A 1 291 ? 5.650 24.753 -17.003 1.00 34.41 291 GLN A O 1
ATOM 2314 N N . ASN A 1 292 ? 3.725 24.372 -15.901 1.00 31.56 292 ASN A N 1
ATOM 2315 C CA . ASN A 1 292 ? 3.286 25.772 -15.807 1.00 31.56 292 ASN A CA 1
ATOM 2316 C C . ASN A 1 292 ? 3.588 26.487 -14.475 1.00 31.56 292 ASN A C 1
ATOM 2318 O O . ASN A 1 292 ? 3.317 27.679 -14.372 1.00 31.56 292 ASN A O 1
ATOM 2322 N N . SER A 1 293 ? 4.148 25.826 -13.455 1.00 33.66 293 SER A N 1
ATOM 2323 C CA . SER A 1 293 ? 4.458 26.482 -12.172 1.00 33.66 293 SER A CA 1
ATOM 2324 C C . SER A 1 293 ? 5.936 26.882 -12.076 1.00 33.66 293 SER A C 1
ATOM 2326 O O . SER A 1 293 ? 6.790 26.046 -11.785 1.00 33.66 293 SER A O 1
ATOM 2328 N N . GLN A 1 294 ? 6.240 28.164 -12.299 1.00 32.06 294 GLN A N 1
ATOM 2329 C CA . GLN A 1 294 ? 7.476 28.802 -11.827 1.00 32.06 294 GLN A CA 1
ATOM 2330 C C . GLN A 1 294 ? 7.346 29.034 -10.316 1.00 32.06 294 GLN A C 1
ATOM 2332 O O . GLN A 1 294 ? 6.592 29.903 -9.891 1.00 32.06 294 GLN A O 1
ATOM 2337 N N . GLY A 1 295 ? 8.040 28.248 -9.495 1.00 34.47 295 GLY A N 1
ATOM 2338 C CA . GLY A 1 295 ? 8.054 28.438 -8.045 1.00 34.47 295 GLY A CA 1
ATOM 2339 C C . GLY A 1 295 ? 9.434 28.171 -7.461 1.00 34.47 295 GLY A C 1
ATOM 2340 O O . GLY A 1 295 ? 9.904 27.038 -7.498 1.00 34.47 295 GLY A O 1
ATOM 2341 N N . ASN A 1 296 ? 10.059 29.218 -6.919 1.00 35.97 296 ASN A N 1
ATOM 2342 C CA . ASN A 1 296 ? 11.200 29.132 -6.006 1.00 35.97 296 ASN A CA 1
ATOM 2343 C C . ASN A 1 296 ? 10.735 28.494 -4.688 1.00 35.97 296 ASN A C 1
ATOM 2345 O O . ASN A 1 296 ? 9.849 29.041 -4.031 1.00 35.97 296 ASN A O 1
ATOM 2349 N N . GLY A 1 297 ? 11.331 27.378 -4.271 1.00 34.78 297 GLY A N 1
ATOM 2350 C CA . GLY A 1 297 ? 11.062 26.808 -2.953 1.00 34.78 297 GLY A CA 1
ATOM 2351 C C . GLY A 1 297 ? 12.008 25.669 -2.599 1.00 34.78 297 GLY A C 1
ATOM 2352 O O . GLY A 1 297 ? 12.128 24.714 -3.360 1.00 34.78 297 GLY A O 1
ATOM 2353 N N . ASP A 1 298 ? 12.648 25.774 -1.432 1.00 40.97 298 ASP A N 1
ATOM 2354 C CA . ASP A 1 298 ? 13.345 24.681 -0.750 1.00 40.97 298 ASP A CA 1
ATOM 2355 C C . ASP A 1 298 ? 12.408 23.472 -0.594 1.00 40.97 298 ASP A C 1
ATOM 2357 O O . ASP A 1 298 ? 11.554 23.432 0.297 1.00 40.97 298 ASP A O 1
ATOM 2361 N N . SER A 1 299 ? 12.527 22.496 -1.494 1.00 50.00 299 SER A N 1
ATOM 2362 C CA . SER A 1 299 ? 11.833 21.214 -1.397 1.00 50.00 299 SER A CA 1
ATOM 2363 C C . SER A 1 299 ? 12.664 20.230 -0.568 1.00 50.00 299 SER A C 1
ATOM 2365 O O . SER A 1 299 ? 13.871 20.388 -0.414 1.00 50.00 299 SER A O 1
ATOM 2367 N N . ALA A 1 300 ? 12.051 19.160 -0.051 1.00 47.78 300 ALA A N 1
ATOM 2368 C CA . ALA A 1 300 ? 12.783 18.078 0.625 1.00 47.78 300 ALA A CA 1
ATOM 2369 C C . ALA A 1 300 ? 13.934 17.495 -0.238 1.00 47.78 300 ALA A C 1
ATOM 2371 O O . ALA A 1 300 ? 14.880 16.907 0.290 1.00 47.78 300 ALA A O 1
ATOM 2372 N N . ASP A 1 301 ? 13.886 17.727 -1.551 1.00 51.62 301 ASP A N 1
ATOM 2373 C CA . ASP A 1 301 ? 14.913 17.372 -2.531 1.00 51.62 301 ASP A CA 1
ATOM 2374 C C . ASP A 1 301 ? 16.188 18.199 -2.381 1.00 51.62 301 ASP A C 1
ATOM 2376 O O . ASP A 1 301 ? 17.280 17.641 -2.495 1.00 51.62 301 ASP A O 1
ATOM 2380 N N . SER A 1 302 ? 16.079 19.499 -2.063 1.00 54.75 302 SER A N 1
ATOM 2381 C CA . SER A 1 302 ? 17.252 20.330 -1.749 1.00 54.75 302 SER A CA 1
ATOM 2382 C C . SER A 1 302 ? 17.936 19.843 -0.468 1.00 54.75 302 SER A C 1
ATOM 2384 O O . SER A 1 302 ? 19.163 19.874 -0.363 1.00 54.75 302 SER A O 1
ATOM 2386 N N . GLY A 1 303 ? 17.147 19.286 0.459 1.00 64.38 303 GLY A N 1
ATOM 2387 C CA . GLY A 1 303 ? 17.622 18.611 1.661 1.00 64.38 303 GLY A CA 1
ATOM 2388 C C . GLY A 1 303 ? 18.479 17.387 1.348 1.00 64.38 303 GLY A C 1
ATOM 2389 O O . GLY A 1 303 ? 19.614 17.327 1.800 1.00 64.38 303 GLY A O 1
ATOM 2390 N N . LEU A 1 304 ? 17.986 16.431 0.554 1.00 71.19 304 LEU A N 1
ATOM 2391 C CA . LEU A 1 304 ? 18.724 15.197 0.241 1.00 71.19 304 LEU A CA 1
ATOM 2392 C C . LEU A 1 304 ? 20.006 15.470 -0.574 1.00 71.19 304 LEU A C 1
ATOM 2394 O O . LEU A 1 304 ? 21.072 14.939 -0.256 1.00 71.19 304 LEU A O 1
ATOM 2398 N N . LEU A 1 305 ? 19.925 16.349 -1.582 1.00 74.56 305 LEU A N 1
ATOM 2399 C CA . LEU A 1 305 ? 21.051 16.702 -2.460 1.00 74.56 305 LEU A CA 1
ATOM 2400 C C . LEU A 1 305 ? 22.212 17.390 -1.724 1.00 74.56 305 LEU A C 1
ATOM 2402 O O . LEU A 1 305 ? 23.340 17.361 -2.209 1.00 74.56 305 LEU A O 1
ATOM 2406 N N . ARG A 1 306 ? 21.966 17.984 -0.550 1.00 79.06 306 ARG A N 1
ATOM 2407 C CA . ARG A 1 306 ? 23.010 18.602 0.280 1.00 79.06 306 ARG A CA 1
ATOM 2408 C C . ARG A 1 306 ? 23.936 17.582 0.952 1.00 79.06 306 ARG A C 1
ATOM 2410 O O . ARG A 1 306 ? 25.079 17.919 1.245 1.00 79.06 306 ARG A O 1
ATOM 2417 N N . TYR A 1 307 ? 23.451 16.369 1.223 1.00 81.62 307 TYR A N 1
ATOM 2418 C CA . TYR A 1 307 ? 24.182 15.361 2.006 1.00 81.62 307 TYR A CA 1
ATOM 2419 C C . TYR A 1 307 ? 24.760 14.221 1.157 1.00 81.62 307 TYR A C 1
ATOM 2421 O O . TYR A 1 307 ? 25.646 13.496 1.616 1.00 81.62 307 TYR A O 1
ATOM 2429 N N . LEU A 1 308 ? 24.261 14.023 -0.064 1.00 83.44 308 LEU A N 1
ATOM 2430 C CA . LEU A 1 308 ? 24.658 12.902 -0.914 1.00 83.44 308 LEU A CA 1
ATOM 2431 C C . LEU A 1 308 ? 25.706 13.306 -1.955 1.00 83.44 308 LEU A C 1
ATOM 2433 O O . LEU A 1 308 ? 25.632 14.378 -2.550 1.00 83.44 308 LEU A O 1
ATOM 2437 N N . SER A 1 309 ? 26.665 12.410 -2.211 1.00 85.50 309 SER A N 1
ATOM 2438 C CA . SER A 1 309 ? 27.592 12.552 -3.338 1.00 85.50 309 SER A CA 1
ATOM 2439 C C . SER A 1 309 ? 26.846 12.421 -4.669 1.00 85.50 309 SER A C 1
ATOM 2441 O O . SER A 1 309 ? 25.779 11.805 -4.744 1.00 85.50 309 SER A O 1
ATOM 2443 N N . SER A 1 310 ? 27.431 12.944 -5.750 1.00 83.88 310 SER A N 1
ATOM 2444 C CA . SER A 1 310 ? 26.857 12.811 -7.096 1.00 83.88 310 SER A CA 1
ATOM 2445 C C . SER A 1 310 ? 26.626 11.357 -7.502 1.00 83.88 310 SER A C 1
ATOM 2447 O O . SER A 1 310 ? 25.649 11.066 -8.187 1.00 83.88 310 SER A O 1
ATOM 2449 N N . ASP A 1 311 ? 27.500 10.447 -7.074 1.00 87.00 311 ASP A N 1
ATOM 2450 C CA . ASP A 1 311 ? 27.411 9.031 -7.429 1.00 87.00 311 ASP A CA 1
ATOM 2451 C C . ASP A 1 311 ? 26.254 8.355 -6.697 1.00 87.00 311 ASP A C 1
ATOM 2453 O O . ASP A 1 311 ? 25.486 7.616 -7.309 1.00 87.00 311 ASP A O 1
ATOM 2457 N N . TYR A 1 312 ? 26.044 8.692 -5.423 1.00 88.06 312 TYR A N 1
ATOM 2458 C CA . TYR A 1 312 ? 24.893 8.218 -4.658 1.00 88.06 312 TYR A CA 1
ATOM 2459 C C . TYR A 1 312 ? 23.566 8.764 -5.183 1.00 88.06 312 TYR A C 1
ATOM 2461 O O . TYR A 1 312 ? 22.586 8.019 -5.259 1.00 88.06 312 TYR A O 1
ATOM 2469 N N . VAL A 1 313 ? 23.531 10.031 -5.605 1.00 86.81 313 VAL A N 1
ATOM 2470 C CA . VAL A 1 313 ? 22.353 10.601 -6.271 1.00 86.81 313 VAL A CA 1
ATOM 2471 C C . VAL A 1 313 ? 22.077 9.854 -7.576 1.00 86.81 313 VAL A C 1
ATOM 2473 O O . VAL A 1 313 ? 20.969 9.366 -7.760 1.00 86.81 313 VAL A O 1
ATOM 2476 N N . LYS A 1 314 ? 23.075 9.652 -8.443 1.00 87.12 314 LYS A N 1
ATOM 2477 C CA . LYS A 1 314 ? 22.902 8.884 -9.691 1.00 87.12 314 LYS A CA 1
ATOM 2478 C C . LYS A 1 314 ? 22.450 7.443 -9.441 1.00 87.12 314 LYS A C 1
ATOM 2480 O O . LYS A 1 314 ? 21.628 6.922 -10.186 1.00 87.12 314 LYS A O 1
ATOM 2485 N N . GLN A 1 315 ? 22.979 6.798 -8.404 1.00 90.00 315 GLN A N 1
ATOM 2486 C CA . GLN A 1 315 ? 22.697 5.395 -8.117 1.00 90.00 315 GLN A CA 1
ATOM 2487 C C . GLN A 1 315 ? 21.299 5.177 -7.523 1.00 90.00 315 GLN A C 1
ATOM 2489 O O . GLN A 1 315 ? 20.620 4.215 -7.891 1.00 90.00 315 GLN A O 1
ATOM 2494 N N . TYR A 1 316 ? 20.871 6.034 -6.593 1.00 90.56 316 TYR A N 1
ATOM 2495 C CA . TYR A 1 316 ? 19.665 5.796 -5.793 1.00 90.56 316 TYR A CA 1
ATOM 2496 C C . TYR A 1 316 ? 18.545 6.803 -6.028 1.00 90.56 316 TYR A C 1
ATOM 2498 O O . TYR A 1 316 ? 17.393 6.480 -5.745 1.00 90.56 316 TYR A O 1
ATOM 2506 N N . PHE A 1 317 ? 18.851 7.974 -6.578 1.00 89.50 317 PHE A N 1
ATOM 2507 C CA . PHE A 1 317 ? 17.897 9.050 -6.840 1.00 89.50 317 PHE A CA 1
ATOM 2508 C C . PHE A 1 317 ? 18.148 9.720 -8.209 1.00 89.50 317 PHE A C 1
ATOM 2510 O O . PHE A 1 317 ? 18.315 10.940 -8.283 1.00 89.50 317 PHE A O 1
ATOM 2517 N N . PRO A 1 318 ? 18.198 8.942 -9.312 1.00 87.25 318 PRO A N 1
ATOM 2518 C CA . PRO A 1 318 ? 18.628 9.431 -10.627 1.00 87.25 318 PRO A CA 1
ATOM 2519 C C . PRO A 1 318 ? 17.705 10.482 -11.253 1.00 87.25 318 PRO A C 1
ATOM 2521 O O . PRO A 1 318 ? 18.062 11.061 -12.275 1.00 87.25 318 PRO A O 1
ATOM 2524 N N . LEU A 1 319 ? 16.509 10.693 -10.698 1.00 81.12 319 LEU A N 1
ATOM 2525 C CA . LEU A 1 319 ? 15.551 11.685 -11.189 1.00 81.12 319 LEU A CA 1
ATOM 2526 C C . LEU A 1 319 ? 15.573 12.977 -10.363 1.00 81.12 319 LEU A C 1
ATOM 2528 O O . LEU A 1 319 ? 14.818 13.898 -10.675 1.00 81.12 319 LEU A O 1
ATOM 2532 N N . LEU A 1 320 ? 16.417 13.065 -9.327 1.00 73.56 320 LEU A N 1
ATOM 2533 C CA . LEU A 1 320 ? 16.682 14.330 -8.652 1.00 73.56 320 LEU A CA 1
ATOM 2534 C C . LEU A 1 320 ? 17.644 15.178 -9.500 1.00 73.56 320 LEU A C 1
ATOM 2536 O O . LEU A 1 320 ? 18.680 14.678 -9.944 1.00 73.56 320 LEU A O 1
ATOM 2540 N N . PRO A 1 321 ? 17.335 16.463 -9.731 1.00 59.25 321 PRO A N 1
ATOM 2541 C CA . PRO A 1 321 ? 18.122 17.300 -10.617 1.00 59.25 321 PRO A CA 1
ATOM 2542 C C . PRO A 1 321 ? 19.497 17.590 -10.014 1.00 59.25 321 PRO A C 1
ATOM 2544 O O . PRO A 1 321 ? 19.614 18.166 -8.932 1.00 59.25 321 PRO A O 1
ATOM 2547 N N . SER A 1 322 ? 20.566 17.288 -10.751 1.00 49.62 322 SER A N 1
ATOM 2548 C CA . SER A 1 322 ? 21.880 17.857 -10.461 1.00 49.62 322 SER A CA 1
ATOM 2549 C C . SER A 1 322 ? 21.882 19.330 -10.894 1.00 49.62 322 SER A C 1
ATOM 2551 O O . SER A 1 322 ? 22.117 19.644 -12.057 1.00 49.62 322 SER A O 1
ATOM 2553 N N . LYS A 1 323 ? 21.593 20.239 -9.958 1.00 42.66 323 LYS A N 1
ATOM 2554 C CA . LYS A 1 323 ? 21.773 21.706 -10.060 1.00 42.66 323 LYS A CA 1
ATOM 2555 C C . LYS A 1 323 ? 20.919 22.517 -11.056 1.00 42.66 323 LYS A C 1
ATOM 2557 O O . LYS A 1 323 ? 21.038 23.733 -11.026 1.00 42.66 323 LYS A O 1
ATOM 2562 N N . ASN A 1 324 ? 20.018 21.936 -11.845 1.00 36.94 324 ASN A N 1
ATOM 2563 C CA . ASN A 1 324 ? 19.019 22.701 -12.607 1.00 36.94 324 ASN A CA 1
ATOM 2564 C C . ASN A 1 324 ? 17.666 22.001 -12.533 1.00 36.94 324 ASN A C 1
ATOM 2566 O O . ASN A 1 324 ? 17.563 20.833 -12.894 1.00 36.94 324 ASN A O 1
ATOM 2570 N N . ILE A 1 325 ? 16.658 22.709 -12.017 1.00 38.16 325 ILE A N 1
ATOM 2571 C CA . ILE A 1 325 ? 15.307 22.196 -11.766 1.00 38.16 325 ILE A CA 1
ATOM 2572 C C . ILE A 1 325 ? 14.682 21.765 -13.097 1.00 38.16 325 ILE A C 1
ATOM 2574 O O . ILE A 1 325 ? 14.081 22.570 -13.809 1.00 38.16 325 ILE A O 1
ATOM 2578 N N . ASP A 1 326 ? 14.816 20.483 -13.423 1.00 34.50 326 ASP A N 1
ATOM 2579 C CA . ASP A 1 326 ? 13.983 19.845 -14.425 1.00 34.50 326 ASP A CA 1
ATOM 2580 C C . ASP A 1 326 ? 12.581 19.655 -13.829 1.00 34.50 326 ASP A C 1
ATOM 2582 O O . ASP A 1 326 ? 12.402 19.032 -12.779 1.00 34.50 326 ASP A O 1
ATOM 2586 N N . ARG A 1 327 ? 11.569 20.222 -14.489 1.00 36.41 327 ARG A N 1
ATOM 2587 C CA . ARG A 1 327 ? 10.171 20.218 -14.026 1.00 36.41 327 ARG A CA 1
ATOM 2588 C C . ARG A 1 327 ? 9.535 18.816 -14.074 1.00 36.41 327 ARG A C 1
ATOM 2590 O O . ARG A 1 327 ? 8.415 18.652 -13.584 1.00 36.41 327 ARG A O 1
ATOM 2597 N N . SER A 1 328 ? 10.242 17.814 -14.615 1.00 36.44 328 SER A N 1
ATOM 2598 C CA . SER A 1 328 ? 9.912 16.379 -14.534 1.00 36.44 328 SER A CA 1
ATOM 2599 C C . SER A 1 328 ? 10.459 15.649 -13.302 1.00 36.44 328 SER A C 1
ATOM 2601 O O . SER A 1 328 ? 10.115 14.483 -13.108 1.00 36.44 328 SER A O 1
ATOM 2603 N N . ALA A 1 329 ? 11.276 16.288 -12.458 1.00 36.97 329 ALA A N 1
ATOM 2604 C CA . ALA A 1 329 ? 11.885 15.622 -11.312 1.00 36.97 329 ALA A CA 1
ATOM 2605 C C . ALA A 1 329 ? 10.838 15.088 -10.315 1.00 36.97 329 ALA A C 1
ATOM 2607 O O . ALA A 1 329 ? 9.929 15.799 -9.864 1.00 36.97 329 ALA A O 1
ATOM 2608 N N . ILE A 1 330 ? 10.983 13.817 -9.937 1.00 45.50 330 ILE A N 1
ATOM 2609 C CA . ILE A 1 330 ? 10.232 13.230 -8.827 1.00 45.50 330 ILE A CA 1
ATOM 2610 C C . ILE A 1 330 ? 10.954 13.630 -7.559 1.00 45.50 330 ILE A C 1
ATOM 2612 O O . ILE A 1 330 ? 11.895 12.962 -7.129 1.00 45.50 330 ILE A O 1
ATOM 2616 N N . GLY A 1 331 ? 10.501 14.722 -6.962 1.00 44.56 331 GLY A N 1
ATOM 2617 C CA . GLY A 1 331 ? 10.888 14.997 -5.596 1.00 44.56 331 GLY A CA 1
ATOM 2618 C C . GLY A 1 331 ? 10.474 13.860 -4.662 1.00 44.56 331 GLY A C 1
ATOM 2619 O O . GLY A 1 331 ? 9.514 13.129 -4.950 1.00 44.56 331 GLY A O 1
ATOM 2620 N N . LEU A 1 332 ? 11.154 13.735 -3.516 1.00 49.44 332 LEU A N 1
ATOM 2621 C CA . LEU A 1 332 ? 10.560 13.135 -2.326 1.00 49.44 332 LEU A CA 1
ATOM 2622 C C . LEU A 1 332 ? 9.119 13.642 -2.266 1.00 49.44 332 LEU A C 1
ATOM 2624 O O . LEU A 1 332 ? 8.913 14.851 -2.417 1.00 49.44 332 LEU A O 1
ATOM 2628 N N . PRO A 1 333 ? 8.125 12.746 -2.174 1.00 44.66 333 PRO A N 1
ATOM 2629 C CA . PRO A 1 333 ? 6.744 13.132 -2.395 1.00 44.66 333 PRO A CA 1
ATOM 2630 C C . PRO A 1 333 ? 6.423 14.408 -1.601 1.00 44.66 333 PRO A C 1
ATOM 2632 O O . PRO A 1 333 ? 6.727 14.511 -0.420 1.00 44.66 333 PRO A O 1
ATOM 2635 N N . VAL A 1 334 ? 5.977 15.457 -2.302 1.00 40.16 334 VAL A N 1
ATOM 2636 C CA . VAL A 1 334 ? 5.827 16.791 -1.706 1.00 40.16 334 VAL A CA 1
ATOM 2637 C C . VAL A 1 334 ? 4.653 16.722 -0.742 1.00 40.16 334 VAL A C 1
ATOM 2639 O O . VAL A 1 334 ? 3.496 16.701 -1.161 1.00 40.16 334 VAL A O 1
ATOM 2642 N N . TYR A 1 335 ? 4.944 16.640 0.551 1.00 41.75 335 TYR A N 1
ATOM 2643 C CA . TYR A 1 335 ? 3.921 16.604 1.585 1.00 41.75 335 TYR A CA 1
ATOM 2644 C C . TYR A 1 335 ? 3.754 17.992 2.176 1.00 41.75 335 TYR A C 1
ATOM 2646 O O . TYR A 1 335 ? 4.722 18.628 2.594 1.00 41.75 335 TYR A O 1
ATOM 2654 N N . GLY A 1 336 ? 2.507 18.467 2.175 1.00 31.16 336 GLY A N 1
ATOM 2655 C CA . GLY A 1 336 ? 2.131 19.745 2.760 1.00 31.16 336 GLY A CA 1
ATOM 2656 C C . GLY A 1 336 ? 2.716 19.903 4.161 1.00 31.16 336 GLY A C 1
ATOM 2657 O O . GLY A 1 336 ? 2.731 18.959 4.954 1.00 31.16 336 GLY A O 1
ATOM 2658 N N . ARG A 1 337 ? 3.220 21.110 4.430 1.00 24.27 337 ARG A N 1
ATOM 2659 C CA . ARG A 1 337 ? 3.705 21.545 5.743 1.00 24.27 337 ARG A CA 1
ATOM 2660 C C . ARG A 1 337 ? 2.733 21.115 6.854 1.00 24.27 337 ARG A C 1
ATOM 2662 O O . ARG A 1 337 ? 1.524 21.102 6.611 1.00 24.27 337 ARG A O 1
ATOM 2669 N N . PRO A 1 338 ? 3.220 20.840 8.079 1.00 24.73 338 PRO A N 1
ATOM 2670 C CA . PRO A 1 338 ? 2.340 20.747 9.234 1.00 24.73 338 PRO A CA 1
ATOM 2671 C C . PRO A 1 338 ? 1.489 22.016 9.283 1.00 24.73 338 PRO A C 1
ATOM 2673 O O . PRO A 1 338 ? 2.032 23.124 9.259 1.00 24.73 338 PRO A O 1
ATOM 2676 N N . VAL A 1 339 ? 0.165 21.869 9.311 1.00 23.61 339 VAL A N 1
ATOM 2677 C CA . VAL A 1 339 ? -0.711 22.989 9.645 1.00 23.61 339 VAL A CA 1
ATOM 2678 C C . VAL A 1 339 ? -0.344 23.375 11.070 1.00 23.61 339 VAL A C 1
ATOM 2680 O O . VAL A 1 339 ? -0.568 22.608 12.004 1.00 23.61 339 VAL A O 1
ATOM 2683 N N . SER A 1 340 ? 0.281 24.539 11.229 1.00 23.92 340 SER A N 1
ATOM 2684 C CA . SER A 1 340 ? 0.432 25.168 12.530 1.00 23.92 340 SER A CA 1
ATOM 2685 C C . SER A 1 340 ? -0.959 25.292 13.140 1.00 23.92 340 SER A C 1
ATOM 2687 O O . SER A 1 340 ? -1.828 25.951 12.568 1.00 23.92 340 SER A O 1
ATOM 2689 N N . THR A 1 341 ? -1.181 24.663 14.288 1.00 27.45 341 THR A N 1
ATOM 2690 C CA . THR A 1 341 ? -2.341 24.936 15.131 1.00 27.45 341 THR A CA 1
ATOM 2691 C C . THR A 1 341 ? -2.230 26.375 15.626 1.00 27.45 341 THR A C 1
ATOM 2693 O O . THR A 1 341 ? -1.616 26.640 16.656 1.00 27.45 341 THR A O 1
ATOM 2696 N N . ALA A 1 342 ? -2.778 27.315 14.863 1.00 24.59 342 ALA A N 1
ATOM 2697 C CA . ALA A 1 342 ? -2.927 28.703 15.259 1.00 24.59 342 ALA A CA 1
ATOM 2698 C C . ALA A 1 342 ? -4.423 29.033 15.283 1.00 24.59 342 ALA A C 1
ATOM 2700 O O . ALA A 1 342 ? -5.079 29.050 14.246 1.00 24.59 342 ALA A O 1
ATOM 2701 N N . GLY A 1 343 ? -4.939 29.281 16.489 1.00 26.03 343 GLY A N 1
ATOM 2702 C CA . GLY A 1 343 ? -6.195 29.997 16.704 1.00 26.03 343 GLY A CA 1
ATOM 2703 C C . GLY A 1 343 ? -7.457 29.144 16.820 1.00 26.03 343 GLY A C 1
ATOM 2704 O O . GLY A 1 343 ? -8.359 29.267 15.998 1.00 26.03 343 GLY A O 1
ATOM 2705 N N . MET A 1 344 ? -7.600 28.372 17.904 1.00 27.05 344 MET A N 1
ATOM 2706 C CA . MET A 1 344 ? -8.937 28.171 18.477 1.00 27.05 344 MET A CA 1
ATOM 2707 C C . MET A 1 344 ? -9.430 29.536 18.973 1.00 27.05 344 MET A C 1
ATOM 2709 O O . MET A 1 344 ? -9.084 29.973 20.069 1.00 27.05 344 MET A O 1
ATOM 2713 N N . GLY A 1 345 ? -10.210 30.223 18.140 1.00 24.61 345 GLY A N 1
ATOM 2714 C CA . GLY A 1 345 ? -11.020 31.352 18.568 1.00 24.61 345 GLY A CA 1
ATOM 2715 C C . GLY A 1 345 ? -12.058 30.858 19.571 1.00 24.61 345 GLY A C 1
ATOM 2716 O O . GLY A 1 345 ? -12.999 30.157 19.208 1.00 24.61 345 GLY A O 1
ATOM 2717 N N . ARG A 1 346 ? -11.874 31.201 20.846 1.00 28.78 346 ARG A N 1
ATOM 2718 C CA . ARG A 1 346 ? -12.947 31.164 21.838 1.00 28.78 346 ARG A CA 1
ATOM 2719 C C . ARG A 1 346 ? -13.756 32.447 21.675 1.00 28.78 346 ARG A C 1
ATOM 2721 O O . ARG A 1 346 ? -13.273 33.509 22.046 1.00 28.78 346 ARG A O 1
ATOM 2728 N N . ASN A 1 347 ? -14.969 32.337 21.142 1.00 25.53 347 ASN A N 1
ATOM 2729 C CA . ASN A 1 347 ? -16.004 33.345 21.350 1.00 25.53 347 ASN A CA 1
ATOM 2730 C C . ASN A 1 347 ? -16.952 32.834 22.435 1.00 25.53 347 ASN A C 1
ATOM 2732 O O . ASN A 1 347 ? -17.550 31.770 22.296 1.00 25.53 347 ASN A O 1
ATOM 2736 N N . GLY A 1 348 ? -17.055 33.605 23.510 1.00 25.66 348 GLY A N 1
ATOM 2737 C CA . GLY A 1 348 ? -17.956 33.379 24.629 1.00 25.66 348 GLY A CA 1
ATOM 2738 C C . GLY A 1 348 ? -17.931 34.609 25.525 1.00 25.66 348 GLY A C 1
ATOM 2739 O O . GLY A 1 348 ? -17.168 34.672 26.481 1.00 25.66 348 GLY A O 1
ATOM 2740 N N . THR A 1 349 ? -18.712 35.616 25.152 1.00 23.86 349 THR A N 1
ATOM 2741 C CA . THR A 1 349 ? -19.127 36.719 26.019 1.00 23.86 349 THR A CA 1
ATOM 2742 C C . THR A 1 349 ? -19.950 36.171 27.188 1.00 23.86 349 THR A C 1
ATOM 2744 O O . THR A 1 349 ? -20.815 35.333 26.958 1.00 23.86 349 THR A O 1
ATOM 2747 N N . ILE A 1 350 ? -19.689 36.651 28.413 1.00 26.08 350 ILE A N 1
ATOM 2748 C CA . ILE A 1 350 ? -20.670 37.111 29.423 1.00 26.08 350 ILE A CA 1
ATOM 2749 C C . ILE A 1 350 ? -19.913 37.685 30.649 1.00 26.08 350 ILE A C 1
ATOM 2751 O O . ILE A 1 350 ? -19.128 37.003 31.293 1.00 26.08 350 ILE A O 1
ATOM 2755 N N . ALA A 1 351 ? -20.180 38.975 30.881 1.00 23.70 351 ALA A N 1
ATOM 2756 C CA . ALA A 1 351 ? -20.334 39.761 32.116 1.00 23.70 351 ALA A CA 1
ATOM 2757 C C . ALA A 1 351 ? -19.400 39.648 33.354 1.00 23.70 351 ALA A C 1
ATOM 2759 O O . ALA A 1 351 ? -19.345 38.637 34.041 1.00 23.70 351 ALA A O 1
ATOM 2760 N N . ASN A 1 352 ? -18.910 40.848 33.717 1.00 24.19 352 ASN A N 1
ATOM 2761 C CA . ASN A 1 352 ? -18.843 41.498 35.041 1.00 24.19 352 ASN A CA 1
ATOM 2762 C C . ASN A 1 352 ? -17.877 41.019 36.144 1.00 24.19 352 ASN A C 1
ATOM 2764 O O . ASN A 1 352 ? -18.004 39.929 36.684 1.00 24.19 352 ASN A O 1
ATOM 2768 N N . GLY A 1 353 ? -17.085 41.987 36.638 1.00 22.31 353 GLY A N 1
ATOM 2769 C CA . GLY A 1 353 ? -16.876 42.176 38.081 1.00 22.31 353 GLY A CA 1
ATOM 2770 C C . GLY A 1 353 ? -15.428 42.213 38.578 1.00 22.31 353 GLY A C 1
ATOM 2771 O O . GLY A 1 353 ? -14.850 41.174 38.844 1.00 22.31 353 GLY A O 1
ATOM 2772 N N . ALA A 1 354 ? -14.904 43.434 38.746 1.00 22.81 354 ALA A N 1
ATOM 2773 C CA . ALA A 1 354 ? -13.977 43.916 39.786 1.00 22.81 354 ALA A CA 1
ATOM 2774 C C . ALA A 1 354 ? -12.852 43.007 40.345 1.00 22.81 354 ALA A C 1
ATOM 2776 O O . ALA A 1 354 ? -13.106 42.023 41.027 1.00 22.81 354 ALA A O 1
ATOM 2777 N N . SER A 1 355 ? -11.601 43.483 40.260 1.00 24.11 355 SER A N 1
ATOM 2778 C CA . SER A 1 355 ? -10.800 43.935 41.423 1.00 24.11 355 SER A CA 1
ATOM 2779 C C . SER A 1 355 ? -9.304 44.000 41.088 1.00 24.11 355 SER A C 1
ATOM 2781 O O . SER A 1 355 ? -8.766 43.180 40.351 1.00 24.11 355 SER A O 1
ATOM 2783 N N . ALA A 1 356 ? -8.650 45.012 41.650 1.00 23.42 356 ALA A N 1
ATOM 2784 C CA . ALA A 1 356 ? -7.267 45.416 41.459 1.00 23.42 356 ALA A CA 1
ATOM 2785 C C . ALA A 1 356 ? -6.243 44.579 42.247 1.00 23.42 356 ALA A C 1
ATOM 2787 O O . ALA A 1 356 ? -6.561 44.081 43.321 1.00 23.42 356 ALA A O 1
ATOM 2788 N N . SER A 1 357 ? -4.996 44.560 41.753 1.00 24.39 357 SER A N 1
ATOM 2789 C CA . SER A 1 357 ? -3.731 44.731 42.512 1.00 24.39 357 SER A CA 1
ATOM 2790 C C . SER A 1 357 ? -2.556 44.480 41.548 1.00 24.39 357 SER A C 1
ATOM 2792 O O . SER A 1 357 ? -2.413 43.382 41.023 1.00 24.39 357 SER A O 1
ATOM 2794 N N . SER A 1 358 ? -1.907 45.529 41.037 1.00 23.28 358 SER A N 1
ATOM 2795 C CA . SER A 1 358 ? -0.664 46.131 41.558 1.00 23.28 358 SER A CA 1
ATOM 2796 C C . SER A 1 358 ? 0.605 45.302 41.286 1.00 23.28 358 SER A C 1
ATOM 2798 O O . SER A 1 358 ? 0.733 44.155 41.692 1.00 23.28 358 SER A O 1
ATOM 2800 N N . GLY A 1 359 ? 1.580 45.921 40.607 1.00 24.50 359 GLY A N 1
ATOM 2801 C CA . GLY A 1 359 ? 2.925 45.356 40.463 1.00 24.50 359 GLY A CA 1
ATOM 2802 C C . GLY A 1 359 ? 3.720 45.878 39.267 1.00 24.50 359 GLY A C 1
ATOM 2803 O O . GLY A 1 359 ? 3.766 45.219 38.239 1.00 24.50 359 GLY A O 1
ATOM 2804 N N . ARG A 1 360 ? 4.315 47.072 39.435 1.00 24.61 360 ARG A N 1
ATOM 2805 C CA . ARG A 1 360 ? 5.554 47.617 38.816 1.00 24.61 360 ARG A CA 1
ATOM 2806 C C . ARG A 1 360 ? 6.245 46.674 37.806 1.00 24.61 360 ARG A C 1
ATOM 2808 O O . ARG A 1 360 ? 6.612 45.569 38.164 1.00 24.61 360 ARG A O 1
ATOM 2815 N N . GLY A 1 361 ? 6.493 47.034 36.549 1.00 22.83 361 GLY A N 1
ATOM 2816 C CA . GLY A 1 361 ? 7.125 48.261 36.069 1.00 22.83 361 GLY A CA 1
ATOM 2817 C C . GLY A 1 361 ? 8.582 47.962 35.703 1.00 22.83 361 GLY A C 1
ATOM 2818 O O . GLY A 1 361 ? 9.379 47.772 36.608 1.00 22.83 361 GLY A O 1
ATOM 2819 N N . GLN A 1 362 ? 8.914 47.911 34.408 1.00 25.48 362 GLN A N 1
ATOM 2820 C CA . GLN A 1 362 ? 10.065 48.607 33.806 1.00 25.48 362 GLN A CA 1
ATOM 2821 C C . GLN A 1 362 ? 10.238 48.273 32.319 1.00 25.48 362 GLN A C 1
ATOM 2823 O O . GLN A 1 362 ? 9.990 47.166 31.848 1.00 25.48 362 GLN A O 1
ATOM 2828 N N . SER A 1 363 ? 10.632 49.315 31.598 1.00 23.88 363 SER A N 1
ATOM 2829 C CA . SER A 1 363 ? 10.802 49.439 30.160 1.00 23.88 363 SER A CA 1
ATOM 2830 C C . SER A 1 363 ? 12.028 48.709 29.610 1.00 23.88 363 SER A C 1
ATOM 2832 O O . SER A 1 363 ? 13.114 48.786 30.173 1.00 23.88 363 SER A O 1
ATOM 2834 N N . VAL A 1 364 ? 11.823 48.091 28.446 1.00 25.45 364 VAL A N 1
ATOM 2835 C CA . VAL A 1 364 ? 12.628 48.167 27.212 1.00 25.45 364 VAL A CA 1
ATOM 2836 C C . VAL A 1 364 ? 14.109 48.553 27.358 1.00 25.45 364 VAL A C 1
ATOM 2838 O O . VAL A 1 364 ? 14.429 49.710 27.615 1.00 25.45 364 VAL A O 1
ATOM 2841 N N . ASN A 1 365 ? 15.003 47.635 26.969 1.00 24.12 365 ASN A N 1
ATOM 2842 C CA . ASN A 1 365 ? 16.055 47.996 26.019 1.00 24.12 365 ASN A CA 1
ATOM 2843 C C . ASN A 1 365 ? 16.490 46.818 25.134 1.00 24.12 365 ASN A C 1
ATOM 2845 O O . ASN A 1 365 ? 16.537 45.666 25.565 1.00 24.12 365 ASN A O 1
ATOM 2849 N N . GLN A 1 366 ? 16.735 47.147 23.868 1.00 28.97 366 GLN A N 1
ATOM 2850 C CA . GLN A 1 366 ? 17.096 46.261 22.766 1.00 28.97 366 GLN A CA 1
ATOM 2851 C C . GLN A 1 366 ? 18.576 45.832 22.803 1.00 28.97 366 GLN A C 1
ATOM 2853 O O . GLN A 1 366 ? 19.400 46.436 23.481 1.00 28.97 366 GLN A O 1
ATOM 2858 N N . ASN A 1 367 ? 18.880 44.856 21.939 1.00 26.44 367 ASN A N 1
ATOM 2859 C CA . ASN A 1 367 ? 20.188 44.396 21.455 1.00 26.44 367 ASN A CA 1
ATOM 2860 C C . ASN A 1 367 ? 20.936 43.343 22.282 1.00 26.44 367 ASN A C 1
ATOM 2862 O O . ASN A 1 367 ? 21.546 43.594 23.313 1.00 26.44 367 ASN A O 1
ATOM 2866 N N . GLY A 1 368 ? 20.960 42.139 21.710 1.00 24.14 368 GLY A N 1
ATOM 2867 C CA . GLY A 1 368 ? 21.808 41.034 22.126 1.00 24.14 368 GLY A CA 1
ATOM 2868 C C . GLY A 1 368 ? 21.394 39.760 21.407 1.00 24.14 368 GLY A C 1
ATOM 2869 O O . GLY A 1 368 ? 20.634 38.959 21.946 1.00 24.14 368 GLY A O 1
ATOM 2870 N N . SER A 1 369 ? 21.885 39.569 20.182 1.00 31.91 369 SER A N 1
ATOM 2871 C CA . SER A 1 369 ? 21.861 38.291 19.473 1.00 31.91 369 SER A CA 1
ATOM 2872 C C . SER A 1 369 ? 22.627 37.241 20.284 1.00 31.91 369 SER A C 1
ATOM 2874 O O . SER A 1 369 ? 23.815 37.008 20.071 1.00 31.91 369 SER A O 1
ATOM 2876 N N . LYS A 1 370 ? 21.961 36.607 21.252 1.00 28.27 370 LYS A N 1
ATOM 2877 C CA . LYS A 1 370 ? 22.496 35.436 21.940 1.00 28.27 370 LYS A CA 1
ATOM 2878 C C . LYS A 1 370 ? 22.281 34.227 21.041 1.00 28.27 370 LYS A C 1
ATOM 2880 O O . LYS A 1 370 ? 21.229 33.592 21.066 1.00 28.27 370 LYS A O 1
ATOM 2885 N N . GLN A 1 371 ? 23.315 33.915 20.258 1.00 30.25 371 GLN A N 1
ATOM 2886 C CA . GLN A 1 371 ? 23.625 32.537 19.894 1.00 30.25 371 GLN A CA 1
ATOM 2887 C C . GLN A 1 371 ? 23.506 31.693 21.168 1.00 30.25 371 GLN A C 1
ATOM 2889 O O . GLN A 1 371 ? 24.353 31.757 22.059 1.00 30.25 371 GLN A O 1
ATOM 2894 N N . MET A 1 372 ? 22.419 30.930 21.285 1.00 28.98 372 MET A N 1
ATOM 2895 C CA . MET A 1 372 ? 22.371 29.837 22.242 1.00 28.98 372 MET A CA 1
ATOM 2896 C C . MET A 1 372 ? 23.383 28.803 21.766 1.00 28.98 372 MET A C 1
ATOM 2898 O O . MET A 1 372 ? 23.096 28.006 20.872 1.00 28.98 372 MET A O 1
ATOM 2902 N N . ASN A 1 373 ? 24.566 28.831 22.376 1.00 30.47 373 ASN A N 1
ATOM 2903 C CA . ASN A 1 373 ? 25.471 27.696 22.427 1.00 30.47 373 ASN A CA 1
ATOM 2904 C C . ASN A 1 373 ? 24.711 26.521 23.053 1.00 30.47 373 ASN A C 1
ATOM 2906 O O . ASN A 1 373 ? 24.650 26.365 24.271 1.00 30.47 373 ASN A O 1
ATOM 2910 N N . ARG A 1 374 ? 24.074 25.717 22.198 1.00 31.45 374 ARG A N 1
ATOM 2911 C CA . ARG A 1 374 ? 23.578 24.395 22.563 1.00 31.45 374 ARG A CA 1
ATOM 2912 C C . ARG A 1 374 ? 24.775 23.443 22.616 1.00 31.45 374 ARG A C 1
ATOM 2914 O O . ARG A 1 374 ? 25.572 23.450 21.677 1.00 31.45 374 ARG A O 1
ATOM 2921 N N . PRO A 1 375 ? 24.900 22.607 23.659 1.00 31.05 375 PRO A N 1
ATOM 2922 C CA . PRO A 1 375 ? 25.939 21.592 23.707 1.00 31.05 375 PRO A CA 1
ATOM 2923 C C . PRO A 1 375 ? 25.775 20.649 22.511 1.00 31.05 375 PRO A C 1
ATOM 2925 O O . PRO A 1 375 ? 24.703 20.083 22.284 1.00 31.05 375 PRO A O 1
ATOM 2928 N N . ASN A 1 376 ? 26.838 20.512 21.725 1.00 36.28 376 ASN A N 1
ATOM 2929 C CA . ASN A 1 376 ? 26.883 19.706 20.516 1.00 36.28 376 ASN A CA 1
ATOM 2930 C C . ASN A 1 376 ? 27.030 18.213 20.872 1.00 36.28 376 ASN A C 1
ATOM 2932 O O . ASN A 1 376 ? 28.097 17.634 20.707 1.00 36.28 376 ASN A O 1
ATOM 2936 N N . ASN A 1 377 ? 25.954 17.571 21.339 1.00 37.78 377 ASN A N 1
ATOM 2937 C CA . ASN A 1 377 ? 25.846 16.102 21.389 1.00 37.78 377 ASN A CA 1
ATOM 2938 C C . ASN A 1 377 ? 25.396 15.563 20.017 1.00 37.78 377 ASN A C 1
ATOM 2940 O O . ASN A 1 377 ? 24.354 14.923 19.869 1.00 37.78 377 ASN A O 1
ATOM 2944 N N . GLY A 1 378 ? 26.161 15.903 18.979 1.00 43.38 378 GLY A N 1
ATOM 2945 C CA . GLY A 1 378 ? 25.803 15.715 17.578 1.00 43.38 378 GLY A CA 1
ATOM 2946 C C . GLY A 1 378 ? 25.742 14.255 17.130 1.00 43.38 378 GLY A C 1
ATOM 2947 O O . GLY A 1 378 ? 26.725 13.732 16.620 1.00 43.38 378 GLY A O 1
ATOM 2948 N N . ARG A 1 379 ? 24.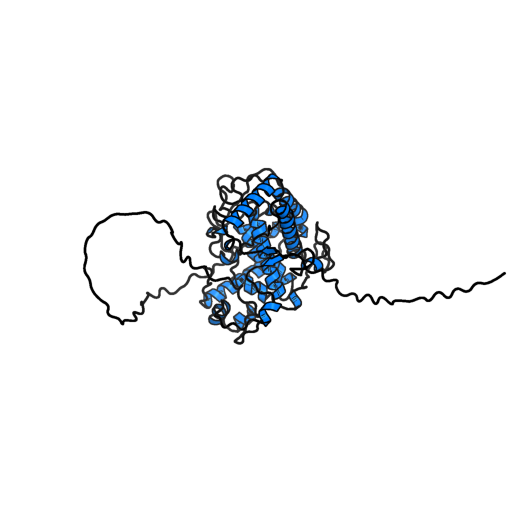560 13.631 17.221 1.00 50.75 379 ARG A N 1
ATOM 2949 C CA . ARG A 1 379 ? 24.043 12.645 16.250 1.00 50.75 379 ARG A CA 1
ATOM 2950 C C . ARG A 1 379 ? 22.515 12.763 16.221 1.00 50.75 379 ARG A C 1
ATOM 2952 O O . ARG A 1 379 ? 21.855 12.342 17.164 1.00 50.75 379 ARG A O 1
ATOM 2959 N N . GLY A 1 380 ? 21.947 13.344 15.162 1.00 61.66 380 GLY A N 1
ATOM 2960 C CA . GLY A 1 380 ? 20.497 13.283 14.930 1.00 61.66 380 GLY A CA 1
ATOM 2961 C C . GLY A 1 380 ? 19.998 11.829 14.899 1.00 61.66 380 GLY A C 1
ATOM 2962 O O . GLY A 1 380 ? 20.795 10.909 14.679 1.00 61.66 380 GLY A O 1
ATOM 2963 N N . ARG A 1 381 ? 18.693 11.605 15.137 1.00 81.19 381 ARG A N 1
ATOM 2964 C CA . ARG A 1 381 ? 18.096 10.260 15.016 1.00 81.19 381 ARG A CA 1
ATOM 2965 C C . ARG A 1 381 ? 18.425 9.702 13.628 1.00 81.19 381 ARG A C 1
ATOM 2967 O O . ARG A 1 381 ? 18.312 10.401 12.626 1.00 81.19 381 ARG A O 1
ATOM 2974 N N . ARG A 1 382 ? 18.902 8.459 13.595 1.00 91.81 382 ARG A N 1
ATOM 2975 C CA . ARG A 1 382 ? 19.274 7.745 12.368 1.00 91.81 382 ARG A CA 1
ATOM 2976 C C . ARG A 1 382 ? 18.070 6.985 11.833 1.00 91.81 382 ARG A C 1
ATOM 2978 O O . ARG A 1 382 ? 17.257 6.5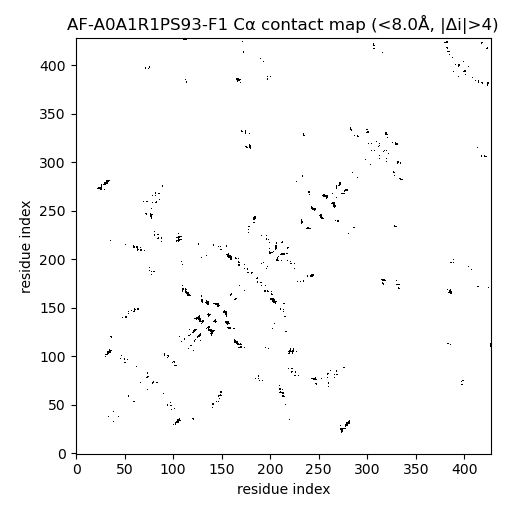03 12.618 1.00 91.81 382 ARG A O 1
ATOM 2985 N N . ILE A 1 383 ? 17.999 6.828 10.515 1.00 94.25 383 ILE A N 1
ATOM 2986 C CA . ILE A 1 383 ? 17.002 5.970 9.870 1.00 94.25 383 ILE A CA 1
ATOM 2987 C C . ILE A 1 383 ? 17.289 4.526 10.299 1.00 94.25 383 ILE A C 1
ATOM 2989 O O . ILE A 1 383 ? 18.399 4.028 10.088 1.00 94.25 383 ILE A O 1
ATOM 2993 N N . ARG A 1 384 ? 16.314 3.864 10.930 1.00 95.88 384 ARG A N 1
ATOM 2994 C CA . ARG A 1 384 ? 16.403 2.435 11.261 1.00 95.88 384 ARG A CA 1
ATOM 2995 C C . ARG A 1 384 ? 16.140 1.577 10.027 1.00 95.88 384 ARG A C 1
ATOM 2997 O O . ARG A 1 384 ? 15.433 1.992 9.113 1.00 95.88 384 ARG A O 1
ATOM 3004 N N . TYR A 1 385 ? 16.707 0.372 10.006 1.00 96.69 385 TYR A N 1
ATOM 3005 C CA . TYR A 1 385 ? 16.411 -0.576 8.934 1.00 96.69 385 TYR A CA 1
ATOM 3006 C C . TYR A 1 385 ? 14.937 -0.996 8.982 1.00 96.69 385 TYR A C 1
ATOM 3008 O O . TYR A 1 385 ? 14.416 -1.195 10.085 1.00 96.69 385 TYR A O 1
ATOM 3016 N N . PRO A 1 386 ? 14.291 -1.183 7.817 1.00 95.38 386 PRO A N 1
ATOM 3017 C CA . PRO A 1 386 ? 12.995 -1.841 7.771 1.00 95.38 386 PRO A CA 1
ATOM 3018 C C . PRO A 1 386 ? 13.098 -3.242 8.388 1.00 95.38 386 PRO A C 1
ATOM 3020 O O . PRO A 1 386 ? 14.138 -3.896 8.319 1.00 95.38 386 PRO A O 1
ATOM 3023 N N . ALA A 1 387 ? 12.022 -3.704 9.011 1.00 94.06 387 ALA A N 1
ATOM 3024 C CA . ALA A 1 387 ? 11.947 -5.028 9.596 1.00 94.06 387 ALA A CA 1
ATOM 3025 C C . ALA A 1 387 ? 12.052 -6.096 8.507 1.00 94.06 387 ALA A C 1
ATOM 3027 O O . ALA A 1 387 ? 11.389 -6.017 7.472 1.00 94.06 387 ALA A O 1
ATOM 3028 N N . LEU A 1 388 ? 12.848 -7.131 8.769 1.00 92.69 388 LEU A N 1
ATOM 3029 C CA . LEU A 1 388 ? 12.926 -8.278 7.878 1.00 92.69 388 LEU A CA 1
ATOM 3030 C C . LEU A 1 388 ? 11.588 -9.028 7.891 1.00 92.69 388 LEU A C 1
ATOM 3032 O O . LEU A 1 388 ? 11.093 -9.432 8.946 1.00 92.69 388 LEU A O 1
ATOM 3036 N N . VAL A 1 389 ? 11.029 -9.271 6.711 1.00 90.62 389 VAL A N 1
ATOM 3037 C CA . VAL A 1 389 ? 9.894 -10.177 6.546 1.00 90.62 389 VAL A CA 1
ATOM 3038 C C . VAL A 1 389 ? 10.390 -11.609 6.746 1.00 90.62 389 VAL A C 1
ATOM 3040 O O . VAL A 1 389 ? 11.407 -12.016 6.182 1.00 90.62 389 VAL A O 1
ATOM 3043 N N . SER A 1 390 ? 9.686 -12.385 7.575 1.00 87.69 390 SER A N 1
ATOM 3044 C CA . SER A 1 390 ? 10.112 -13.751 7.895 1.00 87.69 390 SER A CA 1
ATOM 3045 C C . SER A 1 390 ? 10.120 -14.646 6.654 1.00 87.69 390 SER A C 1
ATOM 3047 O O . SER A 1 390 ? 9.213 -14.584 5.823 1.00 87.69 390 SER A O 1
ATOM 3049 N N . GLU A 1 391 ? 11.096 -15.551 6.559 1.00 88.94 391 GLU A N 1
ATOM 3050 C CA . GLU A 1 391 ? 11.173 -16.498 5.441 1.00 88.94 391 GLU A CA 1
ATOM 3051 C C . GLU A 1 391 ? 9.926 -17.382 5.339 1.00 88.94 391 GLU A C 1
ATOM 3053 O O . GLU A 1 391 ? 9.449 -17.655 4.239 1.00 88.94 391 GLU A O 1
ATOM 3058 N N . LYS A 1 392 ? 9.349 -17.770 6.483 1.00 84.38 392 LYS A N 1
ATOM 3059 C CA . LYS A 1 392 ? 8.072 -18.487 6.526 1.00 84.38 392 LYS A CA 1
ATOM 3060 C C . LYS A 1 392 ? 6.987 -17.704 5.789 1.00 84.38 392 LYS A C 1
ATOM 3062 O O . LYS A 1 392 ? 6.277 -18.280 4.974 1.00 84.38 392 LYS A O 1
ATOM 3067 N N . TRP A 1 393 ? 6.873 -16.404 6.052 1.00 85.62 393 TRP A N 1
ATOM 3068 C CA . TRP A 1 393 ? 5.890 -15.555 5.385 1.00 85.62 393 TRP A CA 1
ATOM 3069 C C . TRP A 1 393 ? 6.175 -15.415 3.892 1.00 85.62 393 TRP A C 1
ATOM 3071 O O . TRP A 1 393 ? 5.257 -15.592 3.097 1.00 85.62 393 TRP A O 1
ATOM 3081 N N . LEU A 1 394 ? 7.434 -15.197 3.501 1.00 88.50 394 LEU A N 1
ATOM 3082 C CA . LEU A 1 394 ? 7.819 -15.140 2.087 1.00 88.50 394 LEU A CA 1
ATOM 3083 C C . LEU A 1 394 ? 7.385 -16.412 1.349 1.00 88.50 394 LEU A C 1
ATOM 3085 O O . LEU A 1 394 ? 6.715 -16.334 0.325 1.00 88.50 394 LEU A O 1
ATOM 3089 N N . ARG A 1 395 ? 7.675 -17.587 1.915 1.00 84.81 395 ARG A N 1
ATOM 3090 C CA . ARG A 1 395 ? 7.287 -18.877 1.327 1.00 84.81 395 ARG A CA 1
ATOM 3091 C C . ARG A 1 395 ? 5.773 -19.069 1.278 1.00 84.81 395 ARG A C 1
ATOM 3093 O O . ARG A 1 395 ? 5.266 -19.496 0.248 1.00 84.81 395 ARG A O 1
ATOM 3100 N N . MET A 1 396 ? 5.049 -18.716 2.345 1.00 78.81 396 MET A N 1
ATOM 3101 C CA . MET A 1 396 ? 3.578 -18.785 2.367 1.00 78.81 396 MET A CA 1
ATOM 3102 C C . MET A 1 396 ? 2.932 -17.916 1.282 1.00 78.81 396 MET A C 1
ATOM 3104 O O . MET A 1 396 ? 1.864 -18.257 0.791 1.00 78.81 396 MET A O 1
ATOM 3108 N N . ASN A 1 397 ? 3.582 -16.817 0.901 1.00 81.56 397 ASN A N 1
ATOM 3109 C CA . ASN A 1 397 ? 3.094 -15.897 -0.121 1.00 81.56 397 ASN A CA 1
ATOM 3110 C C . ASN A 1 397 ? 3.717 -16.158 -1.495 1.00 81.56 397 ASN A C 1
ATOM 3112 O O . ASN A 1 397 ? 3.521 -15.349 -2.392 1.00 81.56 397 ASN A O 1
ATOM 3116 N N . ASN A 1 398 ? 4.459 -17.256 -1.676 1.00 83.50 398 ASN A N 1
ATOM 3117 C CA . ASN A 1 398 ? 5.152 -17.600 -2.921 1.00 83.50 398 ASN A CA 1
ATOM 3118 C C . ASN A 1 398 ? 6.161 -16.530 -3.398 1.00 83.50 398 ASN A C 1
ATOM 3120 O O . ASN A 1 398 ? 6.326 -16.300 -4.595 1.00 83.50 398 ASN A O 1
ATOM 3124 N N . TYR A 1 399 ? 6.820 -15.847 -2.458 1.00 87.25 399 TYR A N 1
ATOM 3125 C CA . TYR A 1 399 ? 7.854 -14.856 -2.757 1.00 87.25 399 TYR A CA 1
ATOM 3126 C C . TYR A 1 399 ? 9.199 -15.561 -2.979 1.00 87.25 399 TYR A C 1
ATOM 3128 O O . TYR A 1 399 ? 9.560 -16.488 -2.245 1.00 87.25 399 TYR A O 1
ATOM 3136 N N . ASP A 1 400 ? 9.988 -15.085 -3.945 1.00 90.88 400 ASP A N 1
ATOM 3137 C CA . ASP A 1 400 ? 11.367 -15.533 -4.136 1.00 90.88 400 ASP A CA 1
ATOM 3138 C C . ASP A 1 400 ? 12.232 -15.013 -2.978 1.00 90.88 400 ASP A C 1
ATOM 3140 O O . ASP A 1 400 ? 12.589 -13.834 -2.893 1.00 90.88 400 ASP A O 1
ATOM 3144 N N . VAL A 1 401 ? 12.591 -15.928 -2.076 1.00 92.69 401 VAL A N 1
ATOM 3145 C CA . VAL A 1 401 ? 13.409 -15.653 -0.888 1.00 92.69 401 VAL A CA 1
ATOM 3146 C C . VAL A 1 401 ? 14.787 -15.094 -1.260 1.00 92.69 401 VAL A C 1
ATOM 3148 O O . VAL A 1 401 ? 15.299 -14.206 -0.576 1.00 92.69 401 VAL A O 1
ATOM 3151 N N . ASN A 1 402 ? 15.403 -15.577 -2.340 1.00 94.00 402 ASN A N 1
ATOM 3152 C CA . ASN A 1 402 ? 16.725 -15.120 -2.765 1.00 94.00 402 ASN A CA 1
ATOM 3153 C C . ASN A 1 402 ? 16.651 -13.718 -3.365 1.00 94.00 402 ASN A C 1
ATOM 3155 O O . ASN A 1 402 ? 17.510 -12.879 -3.080 1.00 94.00 402 ASN A O 1
ATOM 3159 N N . TYR A 1 403 ? 15.614 -13.446 -4.159 1.00 92.81 403 TYR A N 1
ATOM 3160 C CA . TYR A 1 403 ? 15.328 -12.091 -4.615 1.00 92.81 403 TYR A CA 1
ATOM 3161 C C . TYR A 1 403 ? 15.094 -11.155 -3.427 1.00 92.81 403 TYR A C 1
ATOM 3163 O O . TYR A 1 403 ? 15.741 -10.111 -3.353 1.00 92.81 403 TYR A O 1
ATOM 3171 N N . TYR A 1 404 ? 14.248 -11.544 -2.467 1.00 94.69 404 TYR A N 1
ATOM 3172 C CA . TYR A 1 404 ? 13.958 -10.734 -1.283 1.00 94.69 404 TYR A CA 1
ATOM 3173 C C . TYR A 1 404 ? 15.223 -10.403 -0.485 1.00 94.69 404 TYR A C 1
ATOM 3175 O O . TYR A 1 404 ? 15.433 -9.250 -0.122 1.00 94.69 404 TYR A O 1
ATOM 3183 N N . ARG A 1 405 ? 16.119 -11.373 -0.264 1.00 94.94 405 ARG A N 1
ATOM 3184 C CA . ARG A 1 405 ? 17.395 -11.132 0.435 1.00 94.94 405 ARG A CA 1
ATOM 3185 C C . ARG A 1 405 ? 18.267 -10.099 -0.287 1.00 94.94 405 ARG A C 1
ATOM 3187 O O . ARG A 1 405 ? 18.828 -9.222 0.368 1.00 94.94 405 ARG A O 1
ATOM 3194 N N . ARG A 1 406 ? 18.359 -10.161 -1.623 1.00 95.44 406 ARG A N 1
ATOM 3195 C CA . ARG A 1 406 ? 19.089 -9.156 -2.422 1.00 95.44 406 ARG A CA 1
ATOM 3196 C C . ARG A 1 406 ? 18.420 -7.784 -2.359 1.00 95.44 406 ARG A C 1
ATOM 3198 O O . ARG A 1 406 ? 19.109 -6.784 -2.169 1.00 95.44 406 ARG A O 1
ATOM 3205 N N . PHE A 1 407 ? 17.094 -7.746 -2.480 1.00 95.06 407 PHE A N 1
ATOM 3206 C CA . PHE A 1 407 ? 16.294 -6.531 -2.340 1.00 95.06 407 PHE A CA 1
ATOM 3207 C C . PHE A 1 407 ? 16.535 -5.871 -0.976 1.00 95.06 407 PHE A C 1
ATOM 3209 O O . PHE A 1 407 ? 16.994 -4.733 -0.929 1.00 95.06 407 PHE A O 1
ATOM 3216 N N . TYR A 1 408 ? 16.362 -6.613 0.116 1.00 96.38 408 TYR A N 1
ATOM 3217 C CA . TYR A 1 408 ? 16.571 -6.130 1.480 1.00 96.38 408 TYR A CA 1
ATOM 3218 C C . TYR A 1 408 ? 18.014 -5.665 1.726 1.00 96.38 408 TYR A C 1
ATOM 3220 O O . TYR A 1 408 ? 18.249 -4.635 2.357 1.00 96.38 408 TYR A O 1
ATOM 3228 N N . SER A 1 409 ? 19.008 -6.380 1.182 1.00 96.50 409 SER A N 1
ATOM 3229 C CA . SER A 1 409 ? 20.408 -5.944 1.248 1.00 96.50 409 SER A CA 1
ATOM 3230 C C . SER A 1 409 ? 20.608 -4.579 0.588 1.00 96.50 409 SER A C 1
ATOM 3232 O O . SER A 1 409 ? 21.297 -3.730 1.151 1.00 96.50 409 SER A O 1
ATOM 3234 N N . ARG A 1 410 ? 19.989 -4.342 -0.577 1.00 95.50 410 ARG A N 1
ATOM 3235 C CA . ARG A 1 410 ? 20.042 -3.045 -1.265 1.00 95.50 410 ARG A CA 1
ATOM 3236 C C . ARG A 1 410 ? 19.388 -1.939 -0.437 1.00 95.50 410 ARG A C 1
ATOM 3238 O O . ARG A 1 410 ? 19.941 -0.846 -0.357 1.00 95.50 410 ARG A O 1
ATOM 3245 N N . GLU A 1 411 ? 18.252 -2.206 0.202 1.00 96.00 411 GLU A N 1
ATOM 3246 C CA . GLU A 1 411 ? 17.606 -1.231 1.091 1.00 96.00 411 GLU A CA 1
ATOM 3247 C C . GLU A 1 411 ? 18.510 -0.831 2.254 1.00 96.00 411 GLU A C 1
ATOM 3249 O O . GLU A 1 411 ? 18.675 0.355 2.543 1.00 96.00 411 GLU A O 1
ATOM 3254 N N . ARG A 1 412 ? 19.157 -1.815 2.889 1.00 96.62 412 ARG A N 1
ATOM 3255 C CA . ARG A 1 412 ? 20.122 -1.554 3.959 1.00 96.62 412 ARG A CA 1
ATOM 3256 C C . ARG A 1 412 ? 21.298 -0.716 3.477 1.00 96.62 412 ARG A C 1
ATOM 3258 O O . ARG A 1 412 ? 21.705 0.185 4.199 1.00 96.62 412 ARG A O 1
ATOM 3265 N N . SER A 1 413 ? 21.799 -0.949 2.263 1.00 96.31 413 SER A N 1
ATOM 3266 C CA . SER A 1 413 ? 22.854 -0.114 1.676 1.00 96.31 413 SER A CA 1
ATOM 3267 C C . SER A 1 413 ? 22.424 1.347 1.509 1.00 96.31 413 SER A C 1
ATOM 3269 O O . SER A 1 413 ? 23.224 2.240 1.779 1.00 96.31 413 SER A O 1
ATOM 3271 N N . ILE A 1 414 ? 21.167 1.608 1.130 1.00 95.75 414 ILE A N 1
ATOM 3272 C CA . ILE A 1 414 ? 20.630 2.977 1.044 1.00 95.75 414 ILE A CA 1
ATOM 3273 C C . ILE A 1 414 ? 20.543 3.607 2.439 1.00 95.75 414 ILE A C 1
ATOM 3275 O O . ILE A 1 414 ? 20.994 4.735 2.628 1.00 95.75 414 ILE A O 1
ATOM 3279 N N . VAL A 1 415 ? 20.012 2.885 3.432 1.00 96.56 415 VAL A N 1
ATOM 3280 C CA . VAL A 1 415 ? 19.923 3.375 4.822 1.00 96.56 415 VAL A CA 1
ATOM 3281 C C . VAL A 1 415 ? 21.309 3.677 5.394 1.00 96.56 415 VAL A C 1
ATOM 3283 O O . VAL A 1 415 ? 21.523 4.731 5.994 1.00 96.56 415 VAL A O 1
ATOM 3286 N N . ASP A 1 416 ? 22.268 2.781 5.176 1.00 95.75 416 ASP A N 1
ATOM 3287 C CA . ASP A 1 416 ? 23.661 2.962 5.573 1.00 95.75 416 ASP A CA 1
ATOM 3288 C C . ASP A 1 416 ? 24.273 4.202 4.942 1.00 95.75 416 ASP A C 1
ATOM 3290 O O . ASP A 1 416 ? 24.916 4.987 5.636 1.00 95.75 416 ASP A O 1
ATOM 3294 N N . MET A 1 417 ? 24.081 4.377 3.637 1.00 94.69 417 MET A N 1
ATOM 3295 C CA . MET A 1 417 ? 24.565 5.535 2.901 1.00 94.69 417 MET A CA 1
ATOM 3296 C C . MET A 1 417 ? 23.965 6.830 3.464 1.00 94.69 417 MET A C 1
ATOM 3298 O O . MET A 1 417 ? 24.723 7.730 3.815 1.00 94.69 417 MET A O 1
ATOM 3302 N N . LEU A 1 418 ? 22.638 6.910 3.630 1.00 93.19 418 LEU A N 1
ATOM 3303 C CA . LEU A 1 418 ? 21.962 8.086 4.199 1.00 93.19 418 LEU A CA 1
ATOM 3304 C C . LEU A 1 418 ? 22.518 8.426 5.591 1.00 93.19 418 LEU A C 1
ATOM 3306 O O . LEU A 1 418 ? 22.928 9.559 5.849 1.00 93.19 418 LEU A O 1
ATOM 3310 N N . ASN A 1 419 ? 22.613 7.425 6.469 1.00 94.19 419 ASN A N 1
ATOM 3311 C CA . ASN A 1 419 ? 23.113 7.607 7.830 1.00 94.19 419 ASN A CA 1
ATOM 3312 C C . ASN A 1 419 ? 24.604 7.998 7.874 1.00 94.19 419 ASN A C 1
ATOM 3314 O O . ASN A 1 419 ? 24.996 8.793 8.731 1.00 94.19 419 ASN A O 1
ATOM 3318 N N . ARG A 1 420 ? 25.447 7.455 6.980 1.00 92.50 420 ARG A N 1
ATOM 3319 C CA . ARG A 1 420 ? 26.881 7.803 6.875 1.00 92.50 420 ARG A CA 1
ATOM 3320 C C . ARG A 1 420 ? 27.095 9.206 6.317 1.00 92.50 420 ARG A C 1
ATOM 3322 O O . ARG A 1 420 ? 28.001 9.894 6.772 1.00 92.50 420 ARG A O 1
ATOM 3329 N N . SER A 1 421 ? 26.236 9.641 5.398 1.00 88.81 421 SER A N 1
ATOM 3330 C CA . SER A 1 421 ? 26.207 11.004 4.862 1.00 88.81 421 SER A CA 1
ATOM 3331 C C . SER A 1 421 ? 25.775 12.062 5.885 1.00 88.81 421 SER A C 1
ATOM 3333 O O . SER A 1 421 ? 25.823 13.252 5.589 1.00 88.81 421 SER A O 1
ATOM 3335 N N . GLY A 1 422 ? 25.325 11.659 7.079 1.00 87.81 422 GLY A N 1
ATOM 3336 C CA . GLY A 1 422 ? 24.782 12.578 8.080 1.00 87.81 422 GLY A CA 1
ATOM 3337 C C . GLY A 1 422 ? 23.395 13.117 7.723 1.00 87.81 422 GLY A C 1
ATOM 3338 O O . GLY A 1 422 ? 22.939 14.069 8.356 1.00 87.81 422 GLY A O 1
ATOM 3339 N N . TYR A 1 423 ? 22.724 12.518 6.732 1.00 87.31 423 TYR A N 1
ATOM 3340 C CA . TYR A 1 423 ? 21.347 12.852 6.394 1.00 87.31 423 TYR A CA 1
ATOM 3341 C C . TYR A 1 423 ? 20.418 12.440 7.539 1.00 87.31 423 TYR A C 1
ATOM 3343 O O . TYR A 1 423 ? 20.492 11.320 8.049 1.00 87.31 423 TYR A O 1
ATOM 3351 N N . VAL A 1 424 ? 19.518 13.345 7.920 1.00 85.88 424 VAL A N 1
ATOM 3352 C CA . VAL A 1 424 ? 18.456 13.085 8.894 1.00 85.88 424 VAL A CA 1
ATOM 3353 C C . VAL A 1 424 ? 17.129 13.202 8.165 1.00 85.88 424 VAL A C 1
ATOM 3355 O O . VAL A 1 424 ? 16.815 14.256 7.610 1.00 85.88 424 VAL A O 1
ATOM 3358 N N . SER A 1 425 ? 16.359 12.115 8.166 1.00 85.31 425 SER A N 1
ATOM 3359 C CA . SER A 1 425 ? 15.029 12.112 7.564 1.00 85.31 425 SER A CA 1
ATOM 3360 C C . SER A 1 425 ? 14.121 13.113 8.290 1.00 85.31 425 SER A C 1
ATOM 3362 O O . SER A 1 425 ? 14.075 13.098 9.523 1.00 85.31 425 SER A O 1
ATOM 3364 N N . PRO A 1 426 ? 13.356 13.954 7.570 1.00 82.44 426 PRO A N 1
ATOM 3365 C CA . PRO A 1 426 ? 12.403 14.875 8.187 1.00 82.44 426 PRO A CA 1
ATOM 3366 C C . PRO A 1 426 ? 11.171 14.164 8.781 1.00 82.44 426 PRO A C 1
ATOM 3368 O O . PRO A 1 426 ? 10.300 14.830 9.334 1.00 82.44 426 PRO A O 1
ATOM 3371 N N . TYR A 1 427 ? 11.081 12.835 8.656 1.00 81.69 427 TYR A N 1
ATOM 3372 C CA . TYR A 1 427 ? 9.973 12.005 9.143 1.00 81.69 427 TYR A CA 1
ATOM 3373 C C . TYR A 1 427 ? 10.308 11.225 10.430 1.00 81.69 427 TYR A C 1
ATOM 3375 O O . TYR A 1 427 ? 9.598 10.281 10.770 1.00 81.69 427 TYR A O 1
ATOM 3383 N N . LEU A 1 428 ? 11.401 11.576 11.119 1.00 81.69 428 LEU A N 1
ATOM 3384 C CA . LEU A 1 428 ? 11.836 10.938 12.371 1.00 81.69 428 LEU A CA 1
ATOM 3385 C C . LEU A 1 428 ? 11.223 11.566 13.623 1.00 81.69 428 LEU A C 1
ATOM 3387 O O . LEU A 1 428 ? 11.228 12.808 13.742 1.00 81.69 428 LEU A O 1
#

InterPro domains:
  IPR002227 Tyrosinase copper-binding domain [PF00264] (63-234)
  IPR002227 Tyrosinase copper-binding domain [PR00092] (75-92)
  IPR002227 Tyrosinase copper-binding domain [PR00092] (104-109)
  IPR002227 Tyrosinase copper-binding domain [PR00092] (195-206)
  IPR002227 Tyrosinase copper-binding domain [PR00092] (214-232)
  IPR008922 Di-copper centre-containing domain superfamily [G3DSA:1.10.1280.10] (14-282)
  IPR008922 Di-copper centre-containing domain superfamily [SSF48056] (27-257)
  IPR050316 Tyrosinase and Hemocyanin [PTHR11474] (21-262)

pLDDT: mean 80.15, std 25.87, range [22.31, 98.88]

Radius of gyration: 26.68 Å; Cα contacts (8 Å, |Δi|>4): 620; chains: 1; bounding box: 67×69×114 Å

Solvent-accessible surface area (backbone atoms only — not comparable to full-atom values): 24921 Å² total; per-residue (Å²): 131,89,84,86,89,77,88,78,83,78,80,80,76,80,76,76,74,72,88,62,82,81,70,53,58,72,40,93,62,72,40,65,29,37,52,54,87,73,53,51,71,69,58,47,51,53,48,40,54,41,53,48,52,36,47,76,72,44,45,32,34,50,50,12,46,58,44,41,80,39,40,76,57,45,44,94,25,45,47,28,64,62,44,53,49,52,51,51,51,50,51,35,57,57,45,28,76,75,37,82,83,56,51,66,36,17,42,70,57,37,58,29,14,69,47,42,53,76,27,71,60,30,28,57,92,32,60,14,58,62,29,49,84,91,26,26,23,75,37,22,64,54,38,68,36,70,39,67,49,97,52,78,41,57,43,36,22,43,25,66,48,66,94,36,25,52,26,28,46,39,54,66,55,54,42,25,47,46,49,57,36,90,47,42,40,60,33,51,51,52,45,50,69,37,51,52,44,34,50,26,46,21,46,13,46,35,38,56,46,62,45,14,48,62,38,71,64,41,55,22,40,51,42,29,53,47,50,53,50,50,51,35,25,68,52,41,87,71,34,43,81,47,69,31,52,34,39,80,89,66,46,76,39,52,54,79,38,62,35,83,98,71,64,48,41,45,56,53,63,56,45,70,38,16,48,86,32,32,37,48,62,64,78,58,78,53,75,86,60,38,79,74,63,91,73,93,70,94,45,72,46,60,58,53,62,73,42,48,53,73,66,55,34,56,68,41,35,57,43,54,60,85,91,52,91,51,73,65,44,60,55,53,80,67,70,80,74,82,79,75,92,74,76,88,78,82,86,78,90,80,83,88,82,89,86,90,83,88,78,86,87,85,80,88,83,86,90,78,90,70,77,77,84,66,84,82,79,85,69,76,74,64,76,70,67,48,54,83,78,52,68,69,56,34,55,76,64,70,45,61,62,71,58,48,53,54,52,52,50,52,52,47,51,51,45,50,50,40,45,73,45,66,46,60,67,94,59,115

Organism: Zancudomyces culisetae (NCBI:txid1213189)

Mean predicted aligned error: 11.57 Å

Secondary structure (DSSP, 8-state):
----------------------PPPBPSS-EEE-BGGGS-HHHHHHHHHHHHHHHHTTHHHHHHHHHHHHHHHHSSSTTHHHHHHHHHHHHHHHHTTT-TT----B--GGGGSS-GGGSGGGSTTTT-----GGGB--SSTTTTPEE-SSSSEE-B---TBTTB------HHHHHHHHHH--SHHHHHHHHIIIIIHHHHHHH-GGGGSTTGGGSHHHHHHHHHHHHHHHHHHTTSGGGTT---SB-TTSPBP-TTPBPTTT--BGGGGSSTTBTT--EEETT---HHHHTT-------HHHHHHHHS-HHHHHHH-TTS-SSS--TT---S-----------------------------------------------PPPPPPPPPPPHHHHHHTT--HHHHHHHHHHHHHHHHHHHHTT---TT-

Sequence (428 aa):
MNSYIYKVLFFVVSLIATQGQNTPPRCQRNFVRRDVRSLSSAEWNRMVSTISSMNQNGWFAWFSRIHTINANAIHNWAQFLPFHRRFIIEFENVARRYQSDFAIPYWDSARDFDNPAGSVVMSGSYLGGNGGPGRCVRNGIQANMIMSYPTRHCLQRAFNGGSGINPWQSPELVSSLIQTSVDYNSFRTGLEYGIHASVHNGIGGDMATMNSPNDFAFFLHHSNIDRIWWGWQNARQNNLMGYGGRNIDGSAASLNDNISVYGDRVGSLLRLGNGRVCYSYSGQSTLAKRQNSQGNGDSADSGLLRYLSSDYVKQYFPLLPSKNIDRSAIGLPVYGRPVSTAGMGRNGTIANGASASSGRGQSVNQNGSKQMNRPNNGRGRRIRYPALVSEKWLRMNNYDVNYYRRFYSRERSIVDMLNRSGYVSPYL

Foldseek 3Di:
DDDDDDDDDDPPPPPPPPPDPPAFAFDPFFAAAEAPVPDDLVRQVLVLVLVVVCLVVQVLVVLLVVLAVCLLQCPLFLNVLLLLLVSLLVVQVSSCVSPVNDDHYAHPQLLCQQFSQPDPCCPLCHLHHFADVVQAGQGHSQHQRWHPPPHTDHQGWQAPVRRTFHGFHHLLNLLLLLQQDPASSSSSLLLCLGPVQLVLNRGDDCSLDSSNSSRPNSSNHSVVSNVSLVLSLLLDVVSLQGTWDAGSVRDIDDQQDARPPPRDRNSNRSDASGDSNRYDYPQDDHLVVLVPDDDDDDFVLVQQVVLDDPVLCCNRPVQRDPPDDDSSRSGSRGDDDPPPPPDPDDDDDDDDDDDDDDDDDDDDDDDDPDPPPDPCPDDADADDQRDDDDPVSCVVSVHDPVVSVVSSVVSVVNSVNCRVSSRDDPSD

Nearest PDB structures (foldseek):
  6j2u-assembly1_B  TM=8.566E-01  e=1.700E-13  Streptomyces avermitilis
  8hpi-assembly1_B  TM=8.657E-01  e=2.477E-13  Priestia megaterium WSH-002
  3awt-assembly1_A  TM=8.322E-01  e=2.108E-13  Streptomyces castaneoglobisporus
  6ei4-assembly1_A  TM=8.266E-01  e=3.609E-13  Priestia megaterium
  7ciy-assembly1_A  TM=7.856E-01  e=2.758E-13  Streptomyces castaneoglobisporus